Protein AF-A0A821FXX7-F1 (afdb_monomer_lite)

pLDDT: mean 80.51, std 16.0, range [26.08, 98.19]

Sequence (466 aa):
MFGFFLQDLNQQLRQAHTDFISTRLHTNDLIVKTYRGQTMSRTEIELLYEDNIITDQRIVINSLFSTSYDRLVALHFLPEPEQLEEQLERVLFEVKIDAHQQQTHSFSDVSQLSAIPDESEILFMTGTHFYIDAGSIKYDESEKVWIVKLKLAEDFHMKQDKDFIYSLNDDKKTLKNCIAILLDNIRHALPEELDKIFDGLLHMYPQNAKWISALKFHCLAKYYQYPDRMSYTEALRNYNKALSLWSECINDHNDRLNHAVDIGKLYKDLAWFYQYNMNDNQLADSHYNLSIELNQLAHASAATSANEHIDLLHRLSDIYENKMKLITRELNRKQDYGLLAINFKQEEIQARKNRNDFSDYDQIIISTGQIARLYKAINKYDEALFWYEKVLEIELREEPICYYSIDEIYKEIIQIYTDRQNPGDYQLVEKYKLMMHENLLKMNHVSSEFDYSDKDEKTEITRGHL

Foldseek 3Di:
DVLVVLVVVLVVLQVQQVVALVVCVVVVVFKQKWKAKDKDFPVVLVVCQVVQQPDWDKDWAQDKDKTASDHVLRLVHFDDPVPDDPGIAMAMEIEIEGSVQPAFFGKHQCLVVDPHSVRRMIIGHGGWMWIFHRPQWDADPVSRYTYTYIYGDGPDDDPPVCVVNVVSPPVVVVVVVVLVVCLVCLLPDDLVRLVVVLVVVCVVCVVCNLLSQLSSLLSQLSNCLDPVNPDNVSNVVSLVSSVVSLVVVCPPPPCVLVSLQVQLVSLLVVLVCCVPVVVNLPSSLVSLVSSLVSLVVSQPDPPDDLVRNLVSL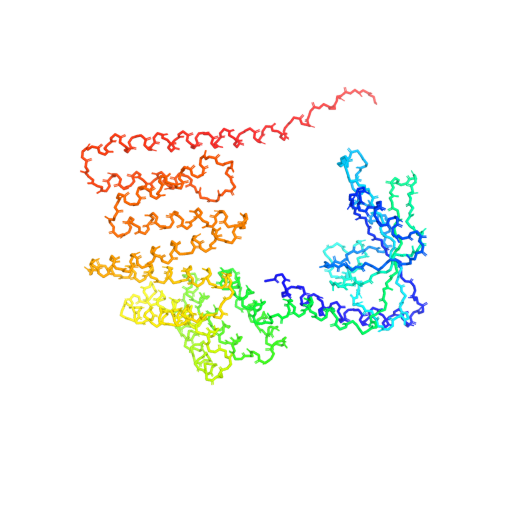QSNLVSLQVNLVSDDDPLVSSLVSLVSSLVSLVVSLVSLVVVVDPVCPQVNLVSLLVSLVSCVSSVVLVSSLVSLVVSVVSCVPDPHPYDDDNLVSLVVNLVSLVVVPDPVSVVVNVVSVVVSVVVVVVVVVVVVVVVVVVPPPPDDDDDDDD

Secondary structure (DSSP, 8-state):
-HHHHHHHHHHHHHHHHHHHHHHHHHHT--EEEEEEEEEEEHHHHHHHHHHHTTSPEEEEE-S-EEEES-HHHHHHTSPPGGG--TTEEEEEEEEEEETT-SS---EEE-TTTSSSGGG-EEEE-TTEEEEEPTT--EEETTTTEEEEEEEEPP----TTHHHHHHHH--HHHHHHHHHHHHHHHGGG--HHHHHHHHHHHHHH-GGGHHHHHHHHHHHHHHHHHSTTT--HHHHHHHHHHHHHHHHHHTTSTT-HHHHHHHHHHHHHHHHHHHHHTS--HHHHHHHHHHHHHHHHHHHHSTT--HHHHHHHHHHHHHHHHHHHHH-SS-HHHHHHHHHHHHHHHHHHHHHHHHHT-GGGHHHHHHHHHHHHHHHHHTT-HHHHHHHHHHHHHHHTTS-------HHHHHHHHHHHHHHT--GGGHHHHHHHHHHHHHHHHHHHHHHHHHTTTTSTTS--------

Structure (mmCIF, N/CA/C/O backbone):
data_AF-A0A821FXX7-F1
#
_entry.id   AF-A0A821FXX7-F1
#
loop_
_atom_site.group_PDB
_atom_site.id
_atom_site.type_symbol
_atom_site.label_atom_id
_atom_site.label_alt_id
_atom_site.label_comp_id
_atom_site.label_asym_id
_atom_site.label_entity_id
_atom_site.label_seq_id
_atom_site.pdbx_PDB_ins_code
_atom_site.Cartn_x
_atom_site.Cartn_y
_atom_site.Cartn_z
_atom_site.occupancy
_atom_site.B_iso_or_equiv
_atom_site.auth_seq_id
_atom_site.auth_comp_id
_atom_site.auth_asym_id
_atom_site.auth_atom_id
_atom_site.pdbx_PDB_model_num
ATOM 1 N N . MET A 1 1 ? 7.332 -2.272 -7.207 1.00 42.78 1 MET A N 1
ATOM 2 C CA . MET A 1 1 ? 6.926 -3.173 -8.306 1.00 42.78 1 MET A CA 1
ATOM 3 C C . MET A 1 1 ? 7.474 -2.717 -9.651 1.00 42.78 1 MET A C 1
ATOM 5 O O . MET A 1 1 ? 8.124 -3.527 -10.284 1.00 42.78 1 MET A O 1
ATOM 9 N N . PHE A 1 2 ? 7.317 -1.447 -10.052 1.00 48.50 2 PHE A N 1
ATOM 10 C CA . PHE A 1 2 ? 7.830 -0.953 -11.343 1.00 48.50 2 PHE A CA 1
ATOM 11 C C . PHE A 1 2 ? 9.341 -1.179 -11.549 1.00 48.50 2 PHE A C 1
ATOM 13 O O . PHE A 1 2 ? 9.729 -1.744 -12.560 1.00 48.50 2 PHE A O 1
ATOM 20 N N . GLY A 1 3 ? 10.188 -0.856 -10.560 1.00 53.06 3 GLY A N 1
ATOM 21 C CA . GLY A 1 3 ? 11.637 -1.109 -10.654 1.00 53.06 3 GLY A CA 1
ATOM 22 C C . GLY A 1 3 ? 12.012 -2.595 -10.757 1.00 53.06 3 GLY A C 1
ATOM 23 O O . GLY A 1 3 ? 12.902 -2.947 -11.517 1.00 53.06 3 GLY A O 1
ATOM 24 N N . PHE A 1 4 ? 11.288 -3.473 -10.055 1.00 55.09 4 PHE A N 1
ATOM 25 C CA . PHE A 1 4 ? 11.468 -4.928 -10.131 1.00 55.09 4 PHE A CA 1
ATOM 26 C C . PHE A 1 4 ? 11.036 -5.487 -11.485 1.00 55.09 4 PHE A C 1
ATOM 28 O O . PHE A 1 4 ? 11.780 -6.237 -12.102 1.00 55.09 4 PHE A O 1
ATOM 35 N N . PHE A 1 5 ? 9.853 -5.088 -11.956 1.00 63.00 5 PHE A N 1
ATOM 36 C CA . PHE A 1 5 ? 9.348 -5.473 -13.267 1.00 63.00 5 PHE A CA 1
ATOM 37 C C . PHE A 1 5 ? 10.306 -5.016 -14.369 1.00 63.00 5 PHE A C 1
ATOM 39 O O . PHE A 1 5 ? 10.657 -5.806 -15.234 1.00 63.00 5 PHE A O 1
ATOM 46 N N . LEU A 1 6 ? 10.803 -3.777 -14.290 1.00 65.44 6 LEU A N 1
ATOM 47 C CA . LEU A 1 6 ? 11.818 -3.277 -15.212 1.00 65.44 6 LEU A CA 1
ATOM 48 C C . LEU A 1 6 ? 13.122 -4.075 -15.127 1.00 65.44 6 LEU A C 1
ATOM 50 O O . LEU A 1 6 ? 13.694 -4.378 -16.164 1.00 65.44 6 LEU A O 1
ATOM 54 N N . GLN A 1 7 ? 13.601 -4.436 -13.933 1.00 66.62 7 GLN A N 1
ATOM 55 C CA . GLN A 1 7 ? 14.823 -5.235 -13.775 1.00 66.62 7 GLN A CA 1
ATOM 56 C C . GLN A 1 7 ? 14.681 -6.648 -14.358 1.00 66.62 7 GLN A C 1
ATOM 58 O O . GLN A 1 7 ? 15.566 -7.081 -15.099 1.00 66.62 7 GLN A O 1
ATOM 63 N N . ASP A 1 8 ? 13.583 -7.339 -14.048 1.00 70.94 8 ASP A N 1
ATOM 64 C CA . ASP A 1 8 ? 13.279 -8.676 -14.562 1.00 70.94 8 ASP A CA 1
ATOM 65 C C . ASP A 1 8 ? 13.103 -8.649 -16.086 1.00 70.94 8 ASP A C 1
ATOM 67 O O . ASP A 1 8 ? 13.780 -9.384 -16.806 1.00 70.94 8 ASP A O 1
ATOM 71 N N . LEU A 1 9 ? 12.311 -7.707 -16.603 1.00 75.94 9 LEU A N 1
ATOM 72 C CA . LEU A 1 9 ? 12.132 -7.515 -18.040 1.00 75.94 9 LEU A CA 1
ATOM 73 C C . LEU A 1 9 ? 13.462 -7.202 -18.739 1.00 75.94 9 LEU A C 1
ATOM 75 O O . LEU A 1 9 ? 13.777 -7.804 -19.761 1.00 75.94 9 LEU A O 1
ATOM 79 N N . ASN A 1 10 ? 14.290 -6.328 -18.164 1.00 78.50 10 ASN A N 1
ATOM 80 C CA . ASN A 1 10 ? 15.620 -6.013 -18.687 1.00 78.50 10 ASN A CA 1
ATOM 81 C C . ASN A 1 10 ? 16.556 -7.236 -18.671 1.00 78.50 10 ASN A C 1
ATOM 83 O O . ASN A 1 10 ? 17.395 -7.392 -19.560 1.00 78.50 10 ASN A O 1
ATOM 87 N N . GLN A 1 11 ? 16.439 -8.123 -17.676 1.00 78.56 11 GLN A N 1
ATOM 88 C CA . GLN A 1 11 ? 17.192 -9.377 -17.629 1.00 78.56 11 GLN A CA 1
ATOM 89 C C . GLN A 1 11 ? 16.725 -10.368 -18.699 1.00 78.56 11 GLN A C 1
ATOM 91 O O . GLN A 1 11 ? 17.568 -10.937 -19.396 1.00 78.56 11 GLN A O 1
ATOM 96 N N . GLN A 1 12 ? 15.417 -10.547 -18.859 1.00 82.31 12 GLN A N 1
ATOM 97 C CA . GLN A 1 12 ? 14.852 -11.402 -19.903 1.00 82.31 12 GLN A CA 1
ATOM 98 C C . GLN A 1 12 ? 15.213 -10.876 -21.297 1.00 82.31 12 GLN A C 1
ATOM 100 O O . GLN A 1 12 ? 15.638 -11.644 -22.160 1.00 82.31 12 GLN A O 1
ATOM 105 N N . LEU A 1 13 ? 15.167 -9.556 -21.492 1.00 85.88 13 LEU A N 1
ATOM 106 C CA . LEU A 1 13 ? 15.541 -8.916 -22.748 1.00 85.88 13 LEU A CA 1
ATOM 107 C C . LEU A 1 13 ? 17.038 -9.067 -23.053 1.00 85.88 13 LEU A C 1
ATOM 109 O O . LEU A 1 13 ? 17.394 -9.266 -24.208 1.00 85.88 13 LEU A O 1
ATOM 113 N N . ARG A 1 14 ? 17.925 -9.056 -22.044 1.00 84.94 14 ARG A N 1
ATOM 114 C CA . ARG A 1 14 ? 19.358 -9.393 -22.212 1.00 84.94 14 ARG A CA 1
ATOM 115 C C . ARG A 1 14 ? 19.562 -10.811 -22.746 1.00 84.94 14 ARG A C 1
ATOM 117 O O . ARG A 1 14 ? 20.400 -11.026 -23.625 1.00 84.94 14 ARG A O 1
ATOM 124 N N . GLN A 1 15 ? 18.807 -11.771 -22.217 1.00 82.81 15 GLN A N 1
ATOM 125 C CA . GLN A 1 15 ? 18.872 -13.155 -22.677 1.00 82.81 15 GLN A CA 1
ATOM 126 C C . GLN A 1 15 ? 18.357 -13.266 -24.117 1.00 82.81 15 GLN A C 1
ATOM 128 O O . GLN A 1 15 ? 19.090 -13.723 -24.993 1.00 82.81 15 GLN A O 1
ATOM 133 N N . ALA A 1 16 ? 17.161 -12.736 -24.384 1.00 86.94 16 ALA A N 1
ATOM 134 C CA . ALA A 1 16 ? 16.558 -12.737 -25.714 1.00 86.94 16 ALA A CA 1
ATOM 135 C C . ALA A 1 16 ? 17.402 -11.978 -26.754 1.00 86.94 16 ALA A C 1
ATOM 137 O O . ALA A 1 16 ? 17.430 -12.358 -27.921 1.00 86.94 16 ALA A O 1
ATOM 138 N N . HIS A 1 17 ? 18.101 -10.912 -26.357 1.00 89.56 17 HIS A N 1
ATOM 139 C CA . HIS A 1 17 ? 18.996 -10.145 -27.226 1.00 89.56 17 HIS A CA 1
ATOM 140 C C . HIS A 1 17 ? 20.166 -10.994 -27.733 1.00 89.56 17 HIS A C 1
ATOM 142 O O . HIS A 1 17 ? 20.532 -10.917 -28.903 1.00 89.56 17 HIS A O 1
ATOM 148 N N . THR A 1 18 ? 20.733 -11.840 -26.870 1.00 85.69 18 THR A N 1
ATOM 149 C CA . THR A 1 18 ? 21.855 -12.717 -27.239 1.00 85.69 18 THR A CA 1
ATOM 150 C C . THR A 1 18 ? 21.434 -13.720 -28.317 1.00 85.69 18 THR A C 1
ATOM 152 O O . THR A 1 18 ? 22.134 -13.904 -29.319 1.00 85.69 18 THR A O 1
ATOM 155 N N . ASP A 1 19 ? 20.254 -14.318 -28.155 1.00 85.50 19 ASP A N 1
ATOM 156 C CA . ASP A 1 19 ? 19.677 -15.256 -29.124 1.00 85.50 19 ASP A CA 1
ATOM 157 C C . ASP A 1 19 ? 19.318 -14.551 -30.442 1.00 85.50 19 ASP A C 1
ATOM 159 O O . ASP A 1 19 ? 19.594 -15.056 -31.535 1.00 85.50 19 ASP A O 1
ATOM 163 N N . PHE A 1 20 ? 18.774 -13.336 -30.352 1.00 87.44 20 PHE A N 1
ATOM 164 C CA . PHE A 1 20 ? 18.427 -12.515 -31.506 1.00 87.44 20 PHE A CA 1
ATOM 165 C C . PHE A 1 20 ? 19.658 -12.126 -32.341 1.00 87.44 20 PHE A C 1
ATOM 167 O O . PHE A 1 20 ? 19.688 -12.369 -33.550 1.00 87.44 20 PHE A O 1
ATOM 174 N N . ILE A 1 21 ? 20.702 -11.578 -31.709 1.00 86.25 21 ILE A N 1
ATOM 175 C CA . ILE A 1 21 ? 21.937 -11.170 -32.396 1.00 86.25 21 ILE A CA 1
ATOM 176 C C . ILE A 1 21 ? 22.663 -12.378 -32.984 1.00 86.25 21 ILE A C 1
ATOM 178 O O . ILE A 1 21 ? 23.073 -12.336 -34.145 1.00 86.25 21 ILE A O 1
ATOM 182 N N . SER A 1 22 ? 22.797 -13.473 -32.227 1.00 84.50 22 SER A N 1
ATOM 183 C CA . SER A 1 22 ? 23.466 -14.682 -32.726 1.00 84.50 22 SER A CA 1
ATOM 184 C C . SER A 1 22 ? 22.773 -15.245 -33.968 1.00 84.50 22 SER A C 1
ATOM 186 O O . SER A 1 22 ? 23.441 -15.534 -34.963 1.00 84.50 22 SER A O 1
ATOM 188 N N . THR A 1 23 ? 21.438 -15.305 -33.969 1.00 85.25 23 THR A N 1
ATOM 189 C CA . THR A 1 23 ? 20.650 -15.732 -35.133 1.00 85.25 23 THR A CA 1
ATOM 190 C C . THR A 1 23 ? 20.924 -14.850 -36.353 1.00 85.25 23 THR A C 1
ATOM 192 O O . THR A 1 23 ? 21.205 -15.367 -37.434 1.00 85.25 23 THR A O 1
ATOM 195 N N . ARG A 1 24 ? 20.915 -13.522 -36.186 1.00 84.50 24 ARG A N 1
ATOM 196 C CA . ARG A 1 24 ? 21.129 -12.559 -37.283 1.00 84.50 24 ARG A CA 1
ATOM 197 C C . ARG A 1 24 ? 22.551 -12.591 -37.845 1.00 84.50 24 ARG A C 1
ATOM 199 O O . ARG A 1 24 ? 22.732 -12.527 -39.063 1.00 84.50 24 ARG A O 1
ATOM 206 N N . LEU A 1 25 ? 23.556 -12.765 -36.982 1.00 82.50 25 LEU A N 1
ATOM 207 C CA . LEU A 1 25 ? 24.945 -12.981 -37.399 1.00 82.50 25 LEU A CA 1
ATOM 208 C C . LEU A 1 25 ? 25.086 -14.267 -38.230 1.00 82.50 25 LEU A C 1
ATOM 210 O O . LEU A 1 25 ? 25.827 -14.283 -39.211 1.00 82.50 25 LEU A O 1
ATOM 214 N N . HIS A 1 26 ? 24.354 -15.331 -37.880 1.00 84.44 26 HIS A N 1
ATOM 215 C CA . HIS A 1 26 ? 24.352 -16.584 -38.639 1.00 84.44 26 HIS A CA 1
ATOM 216 C C . HIS A 1 26 ? 23.639 -16.476 -39.993 1.00 84.44 26 HIS A C 1
ATOM 218 O O . HIS A 1 26 ? 24.104 -17.071 -40.967 1.00 84.44 26 HIS A O 1
ATOM 224 N N . THR A 1 27 ? 22.536 -15.726 -40.081 1.00 83.38 27 THR A N 1
ATOM 225 C CA . THR A 1 27 ? 21.770 -15.548 -41.329 1.00 83.38 27 THR A CA 1
ATOM 226 C C . THR A 1 27 ? 22.316 -14.444 -42.237 1.00 83.38 27 THR A C 1
ATOM 228 O O . THR A 1 27 ? 21.795 -14.258 -43.335 1.00 83.38 27 THR A O 1
ATOM 231 N N . ASN A 1 28 ? 23.367 -13.732 -41.809 1.00 80.31 28 ASN A N 1
ATOM 232 C CA . ASN A 1 28 ? 23.952 -12.580 -42.503 1.00 80.31 28 ASN A CA 1
ATOM 233 C C . ASN A 1 28 ? 22.929 -11.457 -42.784 1.00 80.31 28 ASN A C 1
ATOM 235 O O . ASN A 1 28 ? 23.046 -10.728 -43.770 1.00 80.31 28 ASN A O 1
ATOM 239 N N . ASP A 1 29 ? 21.931 -11.325 -41.906 1.00 81.56 29 ASP A N 1
ATOM 240 C CA . ASP A 1 29 ? 20.904 -10.284 -41.965 1.00 81.56 29 ASP A CA 1
ATOM 241 C C . ASP A 1 29 ? 21.166 -9.245 -40.874 1.00 81.56 29 ASP A C 1
ATOM 243 O O . ASP A 1 29 ? 20.682 -9.334 -39.748 1.00 81.56 29 ASP A O 1
ATOM 247 N N . LEU A 1 30 ? 22.067 -8.324 -41.198 1.00 83.06 30 LEU A N 1
ATOM 248 C CA . LEU A 1 30 ? 22.836 -7.568 -40.209 1.00 83.06 30 LEU A CA 1
ATOM 249 C C . LEU A 1 30 ? 22.264 -6.181 -39.925 1.00 83.06 30 LEU A C 1
ATOM 251 O O . LEU A 1 30 ? 22.609 -5.571 -38.918 1.00 83.06 30 LEU A O 1
ATOM 255 N N . ILE A 1 31 ? 21.399 -5.675 -40.803 1.00 89.12 31 ILE A N 1
ATOM 256 C CA . ILE A 1 31 ? 20.779 -4.362 -40.651 1.00 89.12 31 ILE A CA 1
ATOM 257 C C . ILE A 1 31 ? 19.294 -4.555 -40.405 1.00 89.12 31 ILE A C 1
ATOM 259 O O . ILE A 1 31 ? 18.554 -4.947 -41.304 1.00 89.12 31 ILE A O 1
ATOM 263 N N . VAL A 1 32 ? 18.861 -4.204 -39.202 1.00 90.31 32 VAL A N 1
ATOM 264 C CA . VAL A 1 32 ? 17.453 -4.236 -38.818 1.00 90.31 32 VAL A CA 1
ATOM 265 C C . VAL A 1 32 ? 16.894 -2.817 -38.869 1.00 90.31 32 VAL A C 1
ATOM 267 O O . VAL A 1 32 ? 17.535 -1.862 -38.427 1.00 90.31 32 VAL A O 1
ATOM 270 N N . LYS A 1 33 ? 15.705 -2.675 -39.456 1.00 94.12 33 LYS A N 1
ATOM 271 C CA . LYS A 1 33 ? 14.947 -1.425 -39.478 1.00 94.12 33 LYS A CA 1
ATOM 272 C C . LYS A 1 33 ? 13.642 -1.621 -38.735 1.00 94.12 33 LYS A C 1
ATOM 274 O O . LYS A 1 33 ? 12.927 -2.576 -39.027 1.00 94.12 33 LYS A O 1
ATOM 279 N N . THR A 1 34 ? 13.352 -0.711 -37.818 1.00 95.88 34 THR A N 1
ATOM 280 C CA . THR A 1 34 ? 12.101 -0.699 -37.059 1.00 95.88 34 THR A CA 1
ATOM 281 C C . THR A 1 34 ? 11.523 0.708 -36.984 1.00 95.88 34 THR A C 1
ATOM 283 O O . THR A 1 34 ? 12.194 1.694 -37.299 1.00 95.88 34 THR A O 1
ATOM 286 N N . TYR A 1 35 ? 10.250 0.795 -36.612 1.00 97.25 35 TYR A N 1
ATOM 287 C CA . TYR A 1 35 ? 9.441 2.002 -36.709 1.00 97.25 35 TYR A CA 1
ATOM 288 C C . TYR A 1 35 ? 8.640 2.234 -35.429 1.00 97.25 35 TYR A C 1
ATOM 290 O O . TYR A 1 35 ? 8.161 1.283 -34.812 1.00 97.25 35 TYR A O 1
ATOM 298 N N . ARG A 1 36 ? 8.454 3.498 -35.039 1.00 95.00 36 ARG A N 1
ATOM 299 C CA . ARG A 1 36 ? 7.559 3.881 -33.935 1.00 95.00 36 ARG A CA 1
ATOM 300 C C . ARG A 1 36 ? 6.860 5.197 -34.237 1.00 95.00 36 ARG A C 1
ATOM 302 O O . ARG A 1 36 ? 7.530 6.208 -34.432 1.00 95.00 36 ARG A O 1
ATOM 309 N N . GLY A 1 37 ? 5.532 5.179 -34.236 1.00 93.69 37 GLY A N 1
ATOM 310 C CA . GLY A 1 37 ? 4.712 6.384 -34.257 1.00 93.69 37 GLY A CA 1
ATOM 311 C C . GLY A 1 37 ? 4.442 6.888 -32.842 1.00 93.69 37 GLY A C 1
ATOM 312 O O . GLY A 1 37 ? 4.145 6.096 -31.949 1.00 93.69 37 GLY A O 1
ATOM 313 N N . GLN A 1 38 ? 4.562 8.195 -32.628 1.00 92.50 38 GLN A N 1
ATOM 314 C CA . GLN A 1 38 ? 4.074 8.881 -31.430 1.00 92.50 38 GLN A CA 1
ATOM 315 C C . GLN A 1 38 ? 3.811 10.364 -31.716 1.00 92.50 38 GLN A C 1
ATOM 317 O O . GLN A 1 38 ? 4.287 10.916 -32.708 1.00 92.50 38 GLN A O 1
ATOM 322 N N . THR A 1 39 ? 3.087 11.029 -30.823 1.00 91.69 39 THR A N 1
ATOM 323 C CA . THR A 1 39 ? 2.959 12.489 -30.835 1.00 91.69 39 THR A CA 1
ATOM 324 C C . THR A 1 39 ? 4.103 13.145 -30.063 1.00 91.69 39 THR A C 1
ATOM 326 O O . THR A 1 39 ? 4.630 12.575 -29.105 1.00 91.69 39 THR A O 1
ATOM 329 N N . MET A 1 40 ? 4.492 14.347 -30.475 1.00 87.81 40 MET A N 1
ATOM 330 C CA . MET A 1 40 ? 5.505 15.176 -29.812 1.00 87.81 40 MET A CA 1
ATOM 331 C C . MET A 1 40 ? 5.100 16.645 -29.926 1.00 87.81 40 MET A C 1
ATOM 333 O O . MET A 1 40 ? 4.411 17.006 -30.879 1.00 87.81 40 MET A O 1
ATOM 337 N N . SER A 1 41 ? 5.492 17.497 -28.978 1.00 90.56 41 SER A N 1
ATOM 338 C CA . SER A 1 41 ? 5.172 18.922 -29.094 1.00 90.56 41 SER A CA 1
ATOM 339 C C . SER A 1 41 ? 5.941 19.570 -30.248 1.00 90.56 41 SER A C 1
ATOM 341 O O . SER A 1 41 ? 7.091 19.213 -30.526 1.00 90.56 41 SER A O 1
ATOM 343 N N . ARG A 1 42 ? 5.335 20.566 -30.903 1.00 85.56 42 ARG A N 1
ATOM 344 C CA . ARG A 1 42 ? 6.008 21.316 -31.976 1.00 85.56 42 ARG A CA 1
ATOM 345 C C . ARG A 1 42 ? 7.334 21.918 -31.498 1.00 85.56 42 ARG A C 1
ATOM 347 O O . ARG A 1 42 ? 8.327 21.837 -32.210 1.00 85.56 42 ARG A O 1
ATOM 354 N N . THR A 1 43 ? 7.368 22.442 -30.273 1.00 84.62 43 THR A N 1
ATOM 355 C CA . THR A 1 43 ? 8.578 23.023 -29.676 1.00 84.62 43 THR A CA 1
ATOM 356 C C . THR A 1 43 ? 9.695 21.996 -29.491 1.00 84.62 43 THR A C 1
ATOM 358 O O . THR A 1 43 ? 10.850 22.306 -29.761 1.00 84.62 43 THR A O 1
ATOM 361 N N . GLU A 1 44 ? 9.388 20.766 -29.070 1.00 83.00 44 GLU A N 1
ATOM 362 C CA . GLU A 1 44 ? 10.400 19.705 -28.970 1.00 83.00 44 GLU A CA 1
ATOM 363 C C . GLU A 1 44 ? 10.957 19.318 -30.344 1.00 83.00 44 GLU A C 1
ATOM 365 O O . GLU A 1 44 ? 12.165 19.135 -30.474 1.00 83.00 44 GLU A O 1
ATOM 370 N N . ILE A 1 45 ? 10.110 19.240 -31.378 1.00 85.38 45 ILE A N 1
ATOM 371 C CA . ILE A 1 45 ? 10.562 18.961 -32.750 1.00 85.38 45 ILE A CA 1
ATOM 372 C C . ILE A 1 45 ? 11.443 20.094 -33.270 1.00 85.38 45 ILE A C 1
ATOM 374 O O . ILE A 1 45 ? 12.474 19.814 -33.871 1.00 85.38 45 ILE A O 1
ATOM 378 N N . GLU A 1 46 ? 11.066 21.351 -33.038 1.00 84.38 46 GLU A N 1
ATOM 379 C CA . GLU A 1 46 ? 11.856 22.523 -33.432 1.00 84.38 46 GLU A CA 1
ATOM 380 C C . GLU A 1 46 ? 13.231 22.518 -32.755 1.00 84.38 46 GLU A C 1
ATOM 382 O O . GLU A 1 46 ? 14.239 22.674 -33.439 1.00 84.38 46 GLU A O 1
ATOM 387 N N . LEU A 1 47 ? 13.293 22.236 -31.448 1.00 81.50 47 LEU A N 1
ATOM 388 C CA . LEU A 1 47 ? 14.555 22.111 -30.710 1.00 81.50 47 LEU A CA 1
ATOM 389 C C . LEU A 1 47 ? 15.427 20.973 -31.254 1.00 81.50 47 LEU A C 1
ATOM 391 O O . LEU A 1 47 ? 16.611 21.174 -31.515 1.00 81.50 47 LEU A O 1
ATOM 395 N N . LEU A 1 48 ? 14.843 19.788 -31.470 1.00 81.38 48 LEU A N 1
ATOM 396 C CA . LEU A 1 48 ? 15.558 18.658 -32.068 1.00 81.38 48 LEU A CA 1
ATOM 397 C C . LEU A 1 48 ? 16.035 18.990 -33.483 1.00 81.38 48 LEU A C 1
ATOM 399 O O . LEU A 1 48 ? 17.152 18.643 -33.850 1.00 81.38 48 LEU A O 1
ATOM 403 N N . TYR A 1 49 ? 15.206 19.664 -34.279 1.00 81.56 49 TYR A N 1
ATOM 404 C CA . TYR A 1 49 ? 15.540 20.055 -35.640 1.00 81.56 49 TYR A CA 1
ATOM 405 C C . TYR A 1 49 ? 16.707 21.039 -35.660 1.00 81.56 49 TYR A C 1
ATOM 407 O O . TYR A 1 49 ? 17.673 20.775 -36.369 1.00 81.56 49 TYR A O 1
ATOM 415 N N . GLU A 1 50 ? 16.649 22.120 -34.875 1.00 76.00 50 GLU A N 1
ATOM 416 C CA . GLU A 1 50 ? 17.687 23.157 -34.794 1.00 76.00 50 GLU A CA 1
ATOM 417 C C . GLU A 1 50 ? 19.028 22.614 -34.280 1.00 76.00 50 GLU A C 1
ATOM 419 O O . GLU A 1 50 ? 20.077 22.900 -34.869 1.00 76.00 50 GLU A O 1
ATOM 424 N N . ASP A 1 51 ? 19.001 21.776 -33.241 1.00 69.50 51 ASP A N 1
ATOM 425 C CA . ASP A 1 51 ? 20.207 21.181 -32.658 1.00 69.50 51 ASP A CA 1
ATOM 426 C C . ASP A 1 51 ? 20.829 20.094 -33.559 1.00 69.50 51 ASP A C 1
ATOM 428 O O . ASP A 1 51 ? 22.045 19.876 -33.534 1.00 69.50 51 ASP A O 1
ATOM 432 N N . ASN A 1 52 ? 20.024 19.417 -34.389 1.00 72.62 52 ASN A N 1
ATOM 433 C CA . ASN A 1 52 ? 20.458 18.304 -35.241 1.00 72.62 52 ASN A CA 1
ATOM 434 C C . ASN A 1 52 ? 20.902 18.718 -36.659 1.00 72.62 52 ASN A C 1
ATOM 436 O O . ASN A 1 52 ? 21.333 17.868 -37.442 1.00 72.62 52 ASN A O 1
ATOM 440 N N . ILE A 1 53 ? 20.845 20.008 -37.017 1.00 63.59 53 ILE A N 1
ATOM 441 C CA . ILE A 1 53 ? 21.176 20.473 -38.381 1.00 63.59 53 ILE A CA 1
ATOM 442 C C . ILE A 1 53 ? 22.617 20.109 -38.784 1.00 63.59 53 ILE A C 1
ATOM 444 O O . ILE A 1 53 ? 22.880 19.826 -39.953 1.00 63.59 53 ILE A O 1
ATOM 448 N N . ILE A 1 54 ? 23.564 20.151 -37.839 1.00 55.34 54 ILE A N 1
ATOM 449 C CA . ILE A 1 54 ? 25.006 20.158 -38.150 1.00 55.34 54 ILE A CA 1
ATOM 450 C C . ILE A 1 54 ? 25.735 18.910 -37.635 1.00 55.34 54 ILE A C 1
ATOM 452 O O . ILE A 1 54 ? 26.719 18.484 -38.242 1.00 55.34 54 ILE A O 1
ATOM 456 N N . THR A 1 55 ? 25.283 18.311 -36.534 1.00 63.94 55 THR A N 1
ATOM 457 C CA . THR A 1 55 ? 25.953 17.165 -35.903 1.00 63.94 55 THR A CA 1
ATOM 458 C C . THR A 1 55 ? 24.950 16.149 -35.396 1.00 63.94 55 THR A C 1
ATOM 460 O O . THR A 1 55 ? 23.858 16.522 -34.970 1.00 63.94 55 THR A O 1
ATOM 463 N N . ASP A 1 56 ? 25.354 14.877 -35.387 1.00 75.62 56 ASP A N 1
ATOM 464 C CA . ASP A 1 56 ? 24.552 13.812 -34.796 1.00 75.62 56 ASP A CA 1
ATOM 465 C C . ASP A 1 56 ? 24.224 14.167 -33.344 1.00 75.62 56 ASP A C 1
ATOM 467 O O . ASP A 1 56 ? 25.112 14.465 -32.537 1.00 75.62 56 ASP A O 1
ATOM 471 N N . GLN A 1 57 ? 22.937 14.137 -33.010 1.00 80.31 57 GLN A N 1
ATOM 472 C CA . GLN A 1 57 ? 22.472 14.434 -31.662 1.00 80.31 57 GLN A CA 1
ATOM 473 C C . GLN A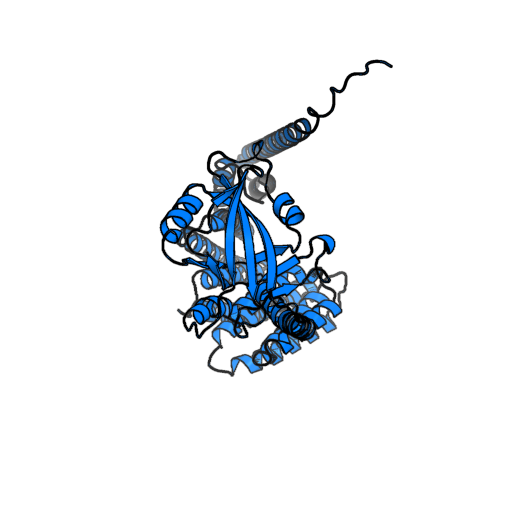 1 57 ? 22.230 13.124 -30.930 1.00 80.31 57 GLN A C 1
ATOM 475 O O . GLN A 1 57 ? 21.549 12.236 -31.437 1.00 80.31 57 GLN A O 1
ATOM 480 N N . ARG A 1 58 ? 22.783 12.989 -29.725 1.00 81.62 58 ARG A N 1
ATOM 481 C CA . ARG A 1 58 ? 22.540 11.807 -28.899 1.00 81.62 58 ARG A CA 1
ATOM 482 C C . ARG A 1 58 ? 21.309 12.016 -28.029 1.00 81.62 58 ARG A C 1
ATOM 484 O O . ARG A 1 58 ? 21.257 12.982 -27.273 1.00 81.62 58 ARG A O 1
ATOM 491 N N . ILE A 1 59 ? 20.388 11.063 -28.071 1.00 81.75 59 ILE A N 1
ATOM 492 C CA . ILE A 1 59 ? 19.222 10.999 -27.191 1.00 81.75 59 ILE A CA 1
ATOM 493 C C . ILE A 1 59 ? 19.276 9.734 -26.333 1.00 81.75 59 ILE A C 1
ATOM 495 O O . ILE A 1 59 ? 19.828 8.708 -26.740 1.00 81.75 59 ILE A O 1
ATOM 499 N N . VAL A 1 60 ? 18.702 9.820 -25.135 1.00 78.94 60 VAL A N 1
ATOM 500 C CA . VAL A 1 60 ? 18.566 8.693 -24.206 1.00 78.94 60 VAL A CA 1
ATOM 501 C C . VAL A 1 60 ? 17.092 8.480 -23.940 1.00 78.94 60 VAL A C 1
ATOM 503 O O . VAL A 1 60 ? 16.386 9.423 -23.580 1.00 78.94 60 VAL A O 1
ATOM 506 N N . ILE A 1 61 ? 16.629 7.246 -24.107 1.00 76.50 61 ILE A N 1
ATOM 507 C CA . ILE A 1 61 ? 15.240 6.899 -23.828 1.00 76.50 61 ILE A CA 1
ATOM 508 C C . ILE A 1 61 ? 15.172 6.265 -22.442 1.00 76.50 61 ILE A C 1
ATOM 510 O O . ILE A 1 61 ? 15.603 5.134 -22.228 1.00 76.50 61 ILE A O 1
ATOM 514 N N . ASN A 1 62 ? 14.632 7.019 -21.484 1.00 67.06 62 ASN A N 1
ATOM 515 C CA . ASN A 1 62 ? 14.550 6.628 -20.069 1.00 67.06 62 ASN A CA 1
ATOM 516 C C . ASN A 1 62 ? 13.346 5.719 -19.748 1.00 67.06 62 ASN A C 1
ATOM 518 O O . ASN A 1 62 ? 13.058 5.448 -18.583 1.00 67.06 62 ASN A O 1
ATOM 522 N N . SER A 1 63 ? 12.651 5.235 -20.774 1.00 71.00 63 SER A N 1
ATOM 523 C CA . SER A 1 63 ? 11.559 4.263 -20.708 1.00 71.00 63 SER A CA 1
ATOM 524 C C . SER A 1 63 ? 11.857 3.074 -21.628 1.00 71.00 63 SER A C 1
ATOM 526 O O . SER A 1 63 ? 12.830 3.086 -22.381 1.00 71.00 63 SER A O 1
ATOM 528 N N . LEU A 1 64 ? 11.042 2.018 -21.549 1.00 81.81 64 LEU A N 1
ATOM 529 C CA . LEU A 1 64 ? 11.069 0.971 -22.568 1.00 81.81 64 LEU A CA 1
ATOM 530 C C . LEU A 1 64 ? 10.660 1.584 -23.905 1.00 81.81 64 LEU A C 1
ATOM 532 O O . LEU A 1 64 ? 9.641 2.274 -23.991 1.00 81.81 64 LEU A O 1
ATOM 536 N N . PHE A 1 65 ? 11.449 1.324 -24.940 1.00 88.75 65 PHE A N 1
ATOM 537 C CA . PHE A 1 65 ? 11.183 1.849 -26.269 1.00 88.75 65 PHE A CA 1
ATOM 538 C C . PHE A 1 65 ? 10.702 0.711 -27.156 1.00 88.75 65 PHE A C 1
ATOM 540 O O . PHE A 1 65 ? 11.476 -0.165 -27.524 1.00 88.75 65 PHE A O 1
ATOM 547 N N . SER A 1 66 ? 9.404 0.697 -27.437 1.00 92.25 66 SER A N 1
ATOM 548 C CA . SER A 1 66 ? 8.767 -0.308 -28.289 1.00 92.25 66 SER A CA 1
ATOM 549 C C . SER A 1 66 ? 8.709 0.184 -29.735 1.00 92.25 66 SER A C 1
ATOM 551 O O . SER A 1 66 ? 8.389 1.352 -29.984 1.00 92.25 66 SER A O 1
ATOM 553 N N . THR A 1 67 ? 9.052 -0.686 -30.679 1.00 95.06 67 THR A N 1
ATOM 554 C CA . THR A 1 67 ? 9.062 -0.413 -32.122 1.00 95.06 67 THR A CA 1
ATOM 555 C C . THR A 1 67 ? 8.529 -1.628 -32.876 1.00 95.06 67 THR A C 1
ATOM 557 O O . THR A 1 67 ? 8.571 -2.733 -32.354 1.00 95.06 67 THR A O 1
ATOM 560 N N . SER A 1 68 ? 8.075 -1.453 -34.112 1.00 94.81 68 SER A N 1
ATOM 561 C CA . SER A 1 68 ? 7.617 -2.544 -34.978 1.00 94.81 68 SER A CA 1
ATOM 562 C C . SER A 1 68 ? 8.540 -2.717 -36.183 1.00 94.81 68 SER A C 1
ATOM 564 O O . SER A 1 68 ? 9.086 -1.736 -36.695 1.00 94.81 68 SER A O 1
ATOM 566 N N . TYR A 1 69 ? 8.695 -3.944 -36.684 1.00 93.19 69 TYR A N 1
ATOM 567 C CA . TYR A 1 69 ? 9.233 -4.165 -38.033 1.00 93.19 69 TYR A CA 1
ATOM 568 C C . TYR A 1 69 ? 8.339 -3.585 -39.133 1.00 93.19 69 TYR A C 1
ATOM 570 O O . TYR A 1 69 ? 8.839 -3.213 -40.198 1.00 93.19 69 TYR A O 1
ATOM 578 N N . ASP A 1 70 ? 7.029 -3.526 -38.893 1.00 94.12 70 ASP A N 1
ATOM 579 C CA . ASP A 1 70 ? 6.054 -3.042 -39.854 1.00 94.12 70 ASP A CA 1
ATOM 580 C C . ASP A 1 70 ? 5.810 -1.542 -39.662 1.00 94.12 70 ASP A C 1
ATOM 582 O O . ASP A 1 70 ? 5.318 -1.054 -38.641 1.00 94.12 70 ASP A O 1
ATOM 586 N N . ARG A 1 71 ? 6.145 -0.786 -40.705 1.00 94.88 71 ARG A N 1
ATOM 587 C CA . ARG A 1 71 ? 5.936 0.657 -40.754 1.00 94.88 71 ARG A CA 1
ATOM 588 C C . ARG A 1 71 ? 4.455 1.029 -40.667 1.00 94.88 71 ARG A C 1
ATOM 590 O O . ARG A 1 71 ? 4.132 2.053 -40.071 1.00 94.88 71 ARG A O 1
ATOM 597 N N . LEU A 1 72 ? 3.561 0.218 -41.236 1.00 93.25 72 LEU A N 1
ATOM 598 C CA . LEU A 1 72 ? 2.119 0.472 -41.206 1.00 93.25 72 LEU A CA 1
ATOM 599 C C . LEU A 1 72 ? 1.554 0.300 -39.796 1.00 93.25 72 LEU A C 1
ATOM 601 O O . LEU A 1 72 ? 0.735 1.114 -39.375 1.00 93.25 72 LEU A O 1
ATOM 605 N N . VAL A 1 73 ? 2.043 -0.694 -39.047 1.00 93.75 73 VAL A N 1
ATOM 606 C CA . VAL A 1 73 ? 1.705 -0.865 -37.625 1.00 93.75 73 VAL A CA 1
ATOM 607 C C . VAL A 1 73 ? 2.129 0.375 -36.842 1.00 93.75 73 VAL A C 1
ATOM 609 O O . VAL A 1 73 ? 1.317 0.956 -36.130 1.00 93.75 73 VAL A O 1
ATOM 612 N N . ALA A 1 74 ? 3.362 0.854 -37.033 1.00 93.69 74 ALA A N 1
ATOM 613 C CA . ALA A 1 74 ? 3.843 2.058 -36.356 1.00 93.69 74 ALA A CA 1
ATOM 614 C C . ALA A 1 74 ? 3.020 3.317 -36.688 1.00 93.69 74 ALA A C 1
ATOM 616 O O . ALA A 1 74 ? 2.791 4.141 -35.805 1.00 93.69 74 ALA A O 1
ATOM 617 N N . LEU A 1 75 ? 2.558 3.467 -37.934 1.00 93.12 75 LEU A N 1
ATOM 618 C CA . LEU A 1 75 ? 1.675 4.566 -38.333 1.00 93.12 75 LEU A CA 1
ATOM 619 C C . LEU A 1 75 ? 0.278 4.465 -37.709 1.00 93.12 75 LEU A C 1
ATOM 621 O O . LEU A 1 75 ? -0.323 5.500 -37.440 1.00 93.12 75 LEU A O 1
ATOM 625 N N . HIS A 1 76 ? -0.228 3.255 -37.458 1.00 90.44 76 HIS A N 1
ATOM 626 C CA . HIS A 1 76 ? -1.535 3.045 -36.828 1.00 90.44 76 HIS A CA 1
ATOM 627 C C . HIS A 1 76 ? -1.591 3.561 -35.380 1.00 90.44 76 HIS A C 1
ATOM 629 O O . HIS A 1 76 ? -2.659 3.914 -34.894 1.00 90.44 76 HIS A O 1
ATOM 635 N N . PHE A 1 77 ? -0.441 3.659 -34.704 1.00 86.75 77 PHE A N 1
ATOM 636 C CA . PHE A 1 77 ? -0.335 4.264 -33.371 1.00 86.75 77 PHE A CA 1
ATOM 637 C C . PHE A 1 77 ? -0.367 5.801 -33.381 1.00 86.75 77 PHE A C 1
ATOM 639 O O . PHE A 1 77 ? -0.375 6.417 -32.314 1.00 86.75 77 PHE A O 1
ATOM 646 N N . LEU A 1 78 ? -0.366 6.442 -34.554 1.00 90.44 78 LEU A N 1
ATOM 647 C CA . LEU A 1 78 ? -0.517 7.890 -34.658 1.00 90.44 78 LEU A CA 1
ATOM 648 C C . LEU A 1 78 ? -2.002 8.262 -34.721 1.00 90.44 78 LEU A C 1
ATOM 650 O O . LEU A 1 78 ? -2.733 7.656 -35.504 1.00 90.44 78 LEU A O 1
ATOM 654 N N . PRO A 1 79 ? -2.442 9.298 -33.986 1.00 87.69 79 PRO A N 1
ATOM 655 C CA . PRO A 1 79 ? -3.794 9.816 -34.143 1.00 87.69 79 PRO A CA 1
ATOM 656 C C . PRO A 1 79 ? -3.997 10.357 -35.560 1.00 87.69 79 PRO A C 1
ATOM 658 O O . PRO A 1 79 ? -3.040 10.766 -36.237 1.00 87.69 79 PRO A O 1
ATOM 661 N N . GLU A 1 80 ? -5.254 10.386 -35.994 1.00 86.62 80 GLU A N 1
ATOM 662 C CA . GLU A 1 80 ? -5.619 11.054 -37.240 1.00 86.62 80 GLU A CA 1
ATOM 663 C C . GLU A 1 80 ? -5.338 12.564 -37.127 1.00 86.62 80 GLU A C 1
ATOM 665 O O . GLU A 1 80 ? -5.476 13.132 -36.037 1.00 86.62 80 GLU A O 1
ATOM 670 N N . PRO A 1 81 ? -4.936 13.245 -38.217 1.00 82.56 81 PRO A N 1
ATOM 671 C CA . PRO A 1 81 ? -4.591 14.668 -38.182 1.00 82.56 81 PRO A CA 1
ATOM 672 C C . PRO A 1 81 ? -5.681 15.565 -37.579 1.00 82.56 81 PRO A C 1
ATOM 674 O O . PRO A 1 81 ? -5.369 16.586 -36.974 1.00 82.56 81 PRO A O 1
ATOM 677 N N . GLU A 1 82 ? -6.951 15.191 -37.730 1.00 81.06 82 GLU A N 1
ATOM 678 C CA . GLU A 1 82 ? -8.107 15.934 -37.227 1.00 81.06 82 GLU A CA 1
ATOM 679 C C . GLU A 1 82 ? -8.296 15.821 -35.703 1.00 81.06 82 GLU A C 1
ATOM 681 O O . GLU A 1 82 ? -9.018 16.625 -35.119 1.00 81.06 82 GLU A O 1
ATOM 686 N N . GLN A 1 83 ? -7.664 14.835 -35.060 1.00 79.19 83 GLN A N 1
ATOM 687 C CA . GLN A 1 83 ? -7.758 14.563 -33.618 1.00 79.19 83 GLN A CA 1
ATOM 688 C C . GLN A 1 83 ? -6.576 15.141 -32.824 1.00 79.19 83 GLN A C 1
ATOM 690 O O . GLN A 1 83 ? -6.479 14.938 -31.615 1.00 79.19 83 GLN A O 1
ATOM 695 N N . LEU A 1 84 ? -5.651 15.820 -33.502 1.00 81.69 84 LEU A N 1
ATOM 696 C CA . LEU A 1 84 ? -4.413 16.313 -32.917 1.00 81.69 84 LEU A CA 1
ATOM 697 C C . LEU A 1 84 ? -4.646 17.638 -32.172 1.00 81.69 84 LEU A C 1
ATOM 699 O O . LEU A 1 84 ? -5.239 18.569 -32.714 1.00 81.69 84 LEU A O 1
ATOM 703 N N . GLU A 1 85 ? -4.159 17.737 -30.935 1.00 82.19 85 GLU A N 1
ATOM 704 C CA . GLU A 1 85 ? -4.187 18.986 -30.163 1.00 82.19 85 GLU A CA 1
ATOM 705 C C . GLU A 1 85 ? -3.352 20.087 -30.843 1.00 82.19 85 GLU A C 1
ATOM 707 O O . GLU A 1 85 ? -2.354 19.794 -31.500 1.00 82.19 85 GLU A O 1
ATOM 712 N N . GLU A 1 86 ? -3.704 21.365 -30.636 1.00 75.88 86 GLU A N 1
ATOM 713 C CA . GLU A 1 86 ? -3.121 22.519 -31.358 1.00 75.88 86 GLU A CA 1
ATOM 714 C C . GLU A 1 86 ? -1.582 22.644 -31.276 1.00 75.88 86 GLU A C 1
ATOM 716 O O . GLU A 1 86 ? -0.983 23.360 -32.082 1.00 75.88 86 GLU A O 1
ATOM 721 N N . GLN A 1 87 ? -0.930 21.972 -30.320 1.00 84.00 87 GLN A N 1
ATOM 722 C CA . GLN A 1 87 ? 0.522 22.036 -30.089 1.00 84.00 87 GLN A CA 1
ATOM 723 C C . GLN A 1 87 ? 1.263 20.712 -30.310 1.00 84.00 87 GLN A C 1
ATOM 725 O O . GLN A 1 87 ? 2.491 20.676 -30.169 1.00 84.00 87 GLN A O 1
ATOM 730 N N . LEU A 1 88 ? 0.549 19.637 -30.642 1.00 89.56 88 LEU A N 1
ATOM 731 C CA . LEU A 1 88 ? 1.143 18.331 -30.900 1.00 89.56 88 LEU A CA 1
ATOM 732 C C . LEU A 1 88 ? 1.338 18.119 -32.398 1.00 89.56 88 LEU A C 1
ATOM 734 O O . LEU A 1 88 ? 0.615 18.651 -33.230 1.00 89.56 88 LEU A O 1
ATOM 738 N N . GLU A 1 89 ? 2.338 17.319 -32.728 1.00 92.50 89 GLU A N 1
ATOM 739 C CA . GLU A 1 89 ? 2.723 16.954 -34.083 1.00 92.50 89 GLU A CA 1
ATOM 740 C C . GLU A 1 89 ? 2.908 15.435 -34.152 1.00 92.50 89 GLU A C 1
ATOM 742 O O . GLU A 1 89 ? 3.332 14.789 -33.186 1.00 92.50 89 GLU A O 1
ATOM 747 N N . ARG A 1 90 ? 2.585 14.844 -35.304 1.00 94.75 90 ARG A N 1
ATOM 748 C CA . ARG A 1 90 ? 2.759 13.405 -35.552 1.00 94.75 90 ARG A CA 1
ATOM 749 C C . ARG A 1 90 ? 4.217 13.137 -35.916 1.00 94.75 90 ARG A C 1
ATOM 751 O O . ARG A 1 90 ? 4.726 13.736 -36.866 1.00 94.75 90 ARG A O 1
ATOM 758 N N . VAL A 1 91 ? 4.870 12.215 -35.209 1.00 94.44 91 VAL A N 1
ATOM 759 C CA . VAL A 1 91 ? 6.279 11.854 -35.425 1.00 94.44 91 VAL A CA 1
ATOM 760 C C . VAL A 1 91 ? 6.431 10.352 -35.640 1.00 94.44 91 VAL A C 1
ATOM 762 O O . VAL A 1 91 ? 5.937 9.541 -34.860 1.00 94.44 91 VAL A O 1
ATOM 765 N N . LEU A 1 92 ? 7.168 9.982 -36.684 1.00 96.50 92 LEU A N 1
ATOM 766 C CA . LEU A 1 92 ? 7.590 8.622 -36.978 1.00 96.50 92 LEU A CA 1
ATOM 767 C C . LEU A 1 92 ? 9.104 8.507 -36.791 1.00 96.50 92 LEU A C 1
ATOM 769 O O . LEU A 1 92 ? 9.891 9.087 -37.542 1.00 96.50 92 LEU A O 1
ATOM 773 N N . PHE A 1 93 ? 9.511 7.701 -35.819 1.00 94.75 93 PHE A N 1
ATOM 774 C CA . PHE A 1 93 ? 10.903 7.312 -35.652 1.00 94.75 93 PHE A CA 1
ATOM 775 C C . PHE A 1 93 ? 11.231 6.133 -36.566 1.00 94.75 93 PHE A C 1
ATOM 777 O O . PHE A 1 93 ? 10.571 5.096 -36.499 1.00 94.75 93 PHE A O 1
ATOM 784 N N . GLU A 1 94 ? 12.267 6.280 -37.391 1.00 96.44 94 GLU A N 1
ATOM 785 C CA . GLU A 1 94 ? 12.861 5.196 -38.176 1.00 96.44 94 GLU A CA 1
ATOM 786 C C . GLU A 1 94 ? 14.172 4.775 -37.519 1.00 96.44 94 GLU A C 1
ATOM 788 O O . GLU A 1 94 ? 15.173 5.486 -37.601 1.00 96.44 94 GLU A O 1
ATOM 793 N N . VAL A 1 95 ? 14.183 3.620 -36.865 1.00 94.75 95 VAL A N 1
ATOM 794 C CA . VAL A 1 95 ? 15.344 3.128 -36.127 1.00 94.75 95 VAL A CA 1
ATOM 795 C C . VAL A 1 95 ? 16.130 2.163 -36.998 1.00 94.75 95 VAL A C 1
ATOM 797 O O . VAL A 1 95 ? 15.608 1.157 -37.477 1.00 94.75 95 VAL A O 1
ATOM 800 N N . LYS A 1 96 ? 17.413 2.454 -37.187 1.00 92.75 96 LYS A N 1
ATOM 801 C CA . LYS A 1 96 ? 18.378 1.575 -37.835 1.00 92.75 96 LYS A CA 1
ATOM 802 C C . LYS A 1 96 ? 19.287 0.948 -36.784 1.00 92.75 96 LYS A C 1
ATOM 804 O O . LYS A 1 96 ? 19.994 1.636 -36.049 1.00 92.75 96 LYS A O 1
ATOM 809 N N . ILE A 1 97 ? 19.305 -0.374 -36.786 1.00 90.88 97 ILE A N 1
ATOM 810 C CA . ILE A 1 97 ? 20.109 -1.213 -35.908 1.00 90.88 97 ILE A CA 1
ATOM 811 C C . ILE A 1 97 ? 21.160 -1.918 -36.764 1.00 90.88 97 ILE A C 1
ATOM 813 O O . ILE A 1 97 ? 20.836 -2.464 -37.822 1.00 90.88 97 ILE A O 1
ATOM 817 N N . ASP A 1 98 ? 22.406 -1.917 -36.304 1.00 87.50 98 ASP A N 1
ATOM 818 C CA . ASP A 1 98 ? 23.495 -2.672 -36.917 1.00 87.50 98 ASP A CA 1
ATOM 819 C C . ASP A 1 98 ? 23.940 -3.790 -35.967 1.00 87.50 98 ASP A C 1
ATOM 821 O O . ASP A 1 98 ? 24.518 -3.538 -34.912 1.00 87.50 98 ASP A O 1
ATOM 825 N N . ALA A 1 99 ? 23.660 -5.038 -36.340 1.00 80.38 99 ALA A N 1
ATOM 826 C CA . ALA A 1 99 ? 23.960 -6.216 -35.532 1.00 80.38 99 ALA A CA 1
ATOM 827 C C . ALA A 1 99 ? 25.470 -6.507 -35.406 1.00 80.38 99 ALA A C 1
ATOM 829 O O . ALA A 1 99 ? 25.857 -7.360 -34.607 1.00 80.38 99 ALA A O 1
ATOM 830 N N . HIS A 1 100 ? 26.343 -5.820 -36.159 1.00 78.81 100 HIS A N 1
ATOM 831 C CA . HIS A 1 100 ? 27.791 -5.884 -35.932 1.00 78.81 100 HIS A CA 1
ATOM 832 C C . HIS A 1 100 ? 28.233 -5.153 -34.665 1.00 78.81 100 HIS A C 1
ATOM 834 O O . HIS A 1 100 ? 29.330 -5.416 -34.163 1.00 78.81 100 HIS A O 1
ATOM 840 N N . GLN A 1 101 ? 27.410 -4.237 -34.156 1.00 77.12 101 GLN A N 1
ATOM 841 C CA . GLN A 1 101 ? 27.712 -3.482 -32.951 1.00 77.12 101 GLN A CA 1
ATOM 842 C C . GLN A 1 101 ? 27.608 -4.415 -31.742 1.00 77.12 101 GLN A C 1
ATOM 844 O O . GLN A 1 101 ? 26.525 -4.766 -31.290 1.00 77.12 101 GLN A O 1
ATOM 849 N N . GLN A 1 102 ? 28.757 -4.859 -31.232 1.00 64.56 102 GLN A N 1
ATOM 850 C CA . GLN A 1 102 ? 28.809 -5.865 -30.162 1.00 64.56 102 GLN A CA 1
ATOM 851 C C . GLN A 1 102 ? 28.567 -5.294 -28.760 1.00 64.56 102 GLN A C 1
ATOM 853 O O . GLN A 1 102 ? 28.393 -6.051 -27.809 1.00 64.56 102 GLN A O 1
ATOM 858 N N . GLN A 1 103 ? 28.600 -3.971 -28.614 1.00 72.50 103 GLN A N 1
ATOM 859 C CA . GLN A 1 103 ? 28.404 -3.279 -27.345 1.00 72.50 103 GLN A CA 1
ATOM 860 C C . GLN A 1 103 ? 27.234 -2.323 -27.513 1.00 72.50 103 GLN A C 1
ATOM 862 O O . GLN A 1 103 ? 27.440 -1.160 -27.818 1.00 72.50 103 GLN A O 1
ATOM 867 N N . THR A 1 104 ? 26.006 -2.806 -27.373 1.00 75.56 104 THR A N 1
ATOM 868 C CA . THR A 1 104 ? 24.807 -1.959 -27.347 1.00 75.56 104 THR A CA 1
ATOM 869 C C . THR A 1 104 ? 23.987 -2.287 -26.110 1.00 75.56 104 THR A C 1
ATOM 871 O O . THR A 1 104 ? 24.125 -3.359 -25.516 1.00 75.56 104 THR A O 1
ATOM 874 N N . HIS A 1 105 ? 23.075 -1.388 -25.745 1.00 78.75 105 HIS A N 1
ATOM 875 C CA . HIS A 1 105 ? 22.004 -1.762 -24.827 1.00 78.75 105 HIS A CA 1
ATOM 876 C C . HIS A 1 105 ? 21.153 -2.879 -25.455 1.00 78.75 105 HIS A C 1
ATOM 878 O O . HIS A 1 105 ? 21.042 -2.978 -26.679 1.00 78.75 105 HIS A O 1
ATOM 884 N N . SER A 1 106 ? 20.596 -3.753 -24.617 1.00 85.88 106 SER A N 1
ATOM 885 C CA . SER A 1 106 ? 19.853 -4.929 -25.077 1.00 85.88 106 SER A CA 1
ATOM 886 C C . SER A 1 106 ? 18.498 -4.568 -25.672 1.00 85.88 106 SER A C 1
ATOM 888 O O . SER A 1 106 ? 17.760 -3.736 -25.142 1.00 85.88 106 SER A O 1
ATOM 890 N N . PHE A 1 107 ? 18.168 -5.260 -26.752 1.00 91.12 107 PHE A N 1
ATOM 891 C CA . PHE A 1 107 ? 16.889 -5.204 -27.443 1.00 91.12 107 PHE A CA 1
ATOM 892 C C . PHE A 1 107 ? 16.613 -6.562 -28.084 1.00 91.12 107 PHE A C 1
ATOM 894 O O . PHE A 1 107 ? 17.553 -7.293 -28.404 1.00 91.12 107 PHE A O 1
ATOM 901 N N . SER A 1 108 ? 15.355 -6.925 -28.282 1.00 92.25 108 SER A N 1
ATOM 902 C CA . SER A 1 108 ? 15.032 -8.177 -28.963 1.00 92.25 108 SER A CA 1
ATOM 903 C C . SER A 1 108 ? 13.647 -8.144 -29.585 1.00 92.25 108 SER A C 1
ATOM 905 O O . SER A 1 108 ? 12.834 -7.276 -29.270 1.00 92.25 108 SER A O 1
ATOM 907 N N . ASP A 1 109 ? 13.411 -9.112 -30.463 1.00 91.12 109 ASP A N 1
ATOM 908 C CA . ASP A 1 109 ? 12.091 -9.440 -30.977 1.00 91.12 109 ASP A CA 1
ATOM 909 C C . ASP A 1 109 ? 11.288 -10.140 -29.886 1.00 91.12 109 ASP A C 1
ATOM 911 O O . ASP A 1 109 ? 11.644 -11.229 -29.427 1.00 91.12 109 ASP A O 1
ATOM 915 N N . VAL A 1 110 ? 10.219 -9.480 -29.451 1.00 90.38 110 VAL A N 1
ATOM 916 C CA . VAL A 1 110 ? 9.332 -9.967 -28.394 1.00 90.38 110 VAL A CA 1
ATOM 917 C C . VAL A 1 110 ? 7.985 -10.419 -28.948 1.00 90.38 110 VAL A C 1
ATOM 919 O O . VAL A 1 110 ? 7.085 -10.720 -28.172 1.00 90.38 110 VAL A O 1
ATOM 922 N N . SER A 1 111 ? 7.840 -10.559 -30.269 1.00 86.38 111 SER A N 1
ATOM 923 C CA . SER A 1 111 ? 6.572 -10.939 -30.914 1.00 86.38 111 SER A CA 1
ATOM 924 C C . SER A 1 111 ? 6.017 -12.264 -30.384 1.00 86.38 111 SER A C 1
ATOM 926 O O . SER A 1 111 ? 4.813 -12.424 -30.235 1.00 86.38 111 SER A O 1
ATOM 928 N N . GLN A 1 112 ? 6.892 -13.213 -30.034 1.00 84.38 112 GLN A N 1
ATOM 929 C CA . GLN A 1 112 ? 6.498 -14.513 -29.465 1.00 84.38 112 GLN A CA 1
ATOM 930 C C . GLN A 1 112 ? 6.048 -14.439 -27.994 1.00 84.38 112 GLN A C 1
ATOM 932 O O . GLN A 1 112 ? 5.510 -15.409 -27.465 1.00 84.38 112 GLN A O 1
ATOM 937 N N . LEU A 1 113 ? 6.308 -13.314 -27.327 1.00 80.06 113 LEU A N 1
ATOM 938 C CA . LEU A 1 113 ? 5.958 -13.047 -25.931 1.00 80.06 113 LEU A CA 1
ATOM 939 C C . LEU A 1 113 ? 4.845 -11.994 -25.805 1.00 80.06 113 LEU A C 1
ATOM 941 O O . LEU A 1 113 ? 4.203 -11.916 -24.758 1.00 80.06 113 LEU A O 1
ATOM 945 N N . SER A 1 114 ? 4.628 -11.188 -26.848 1.00 77.56 114 SER A N 1
ATOM 946 C CA . SER A 1 114 ? 3.622 -10.130 -26.881 1.00 77.56 114 SER A CA 1
ATOM 947 C C . SER A 1 114 ? 2.204 -10.703 -26.898 1.00 77.56 114 SER A C 1
ATOM 949 O O . SER A 1 114 ? 1.929 -11.745 -27.496 1.00 77.56 114 SER A O 1
ATOM 951 N N . ALA A 1 115 ? 1.278 -9.985 -26.260 1.00 77.12 115 ALA A N 1
ATOM 952 C CA . ALA A 1 115 ? -0.150 -10.282 -26.335 1.00 77.12 115 ALA A CA 1
ATOM 953 C C . ALA A 1 115 ? -0.705 -10.108 -27.762 1.00 77.12 115 ALA A C 1
ATOM 955 O O . ALA A 1 115 ? -1.738 -10.698 -28.084 1.00 77.12 115 ALA A O 1
ATOM 956 N N . ILE A 1 116 ? -0.017 -9.326 -28.604 1.00 81.31 116 ILE A N 1
ATOM 957 C CA . ILE A 1 116 ? -0.371 -9.063 -30.001 1.00 81.31 116 ILE A CA 1
ATOM 958 C C . ILE A 1 116 ? 0.852 -9.379 -30.886 1.00 81.31 116 ILE A C 1
ATOM 960 O O . ILE A 1 116 ? 1.605 -8.482 -31.261 1.00 81.31 116 ILE A O 1
ATOM 964 N N . PRO A 1 117 ? 1.082 -10.659 -31.235 1.00 85.19 117 PRO A N 1
ATOM 965 C CA . PRO A 1 117 ? 2.266 -11.075 -31.995 1.00 85.19 117 PRO A CA 1
ATOM 966 C C . PRO A 1 117 ? 2.405 -10.418 -33.375 1.00 85.19 117 PRO A C 1
ATOM 968 O O . PRO A 1 117 ? 3.519 -10.244 -33.867 1.00 85.19 117 PRO A O 1
ATOM 971 N N . ASP A 1 118 ? 1.283 -10.043 -33.993 1.00 86.81 118 ASP A N 1
ATOM 972 C CA . ASP A 1 118 ? 1.244 -9.462 -35.339 1.00 86.81 118 ASP A CA 1
ATOM 973 C C . ASP A 1 118 ? 1.866 -8.057 -35.402 1.00 86.81 118 ASP A C 1
ATOM 975 O O . ASP A 1 118 ? 2.245 -7.598 -36.479 1.00 86.81 118 ASP A O 1
ATOM 979 N N . GLU A 1 119 ? 2.063 -7.395 -34.257 1.00 88.50 119 GLU A N 1
ATOM 980 C CA . GLU A 1 119 ? 2.759 -6.106 -34.190 1.00 88.50 119 GLU A CA 1
ATOM 981 C C . GLU A 1 119 ? 4.250 -6.215 -34.518 1.00 88.50 119 GLU A C 1
ATOM 983 O O . GLU A 1 119 ? 4.888 -5.192 -34.761 1.00 88.50 119 GLU A O 1
ATOM 988 N N . SER A 1 120 ? 4.813 -7.429 -34.577 1.00 91.00 120 SER A N 1
ATOM 989 C CA . SER A 1 120 ? 6.221 -7.659 -34.926 1.00 91.00 120 SER A CA 1
ATOM 990 C C . SER A 1 120 ? 7.169 -6.784 -34.089 1.00 91.00 120 SER A C 1
ATOM 992 O O . SER A 1 120 ? 8.001 -6.041 -34.624 1.00 91.00 120 SER A O 1
ATOM 994 N N . GLU A 1 121 ? 6.957 -6.802 -32.774 1.00 92.94 121 GLU A N 1
ATOM 995 C CA . GLU A 1 121 ? 7.541 -5.855 -31.831 1.00 92.94 121 GLU A CA 1
ATOM 996 C C . GLU A 1 121 ? 9.031 -6.137 -31.573 1.00 92.94 121 GLU A C 1
ATOM 998 O O . GLU A 1 121 ? 9.423 -7.224 -31.142 1.00 92.94 121 GLU A O 1
ATOM 1003 N N . ILE A 1 122 ? 9.860 -5.108 -31.761 1.00 93.38 122 ILE A N 1
ATOM 1004 C CA . ILE A 1 122 ? 11.214 -5.010 -31.222 1.00 93.38 122 ILE A CA 1
ATOM 1005 C C . ILE A 1 122 ? 11.200 -4.063 -30.028 1.00 93.38 122 ILE A C 1
ATOM 1007 O O . ILE A 1 12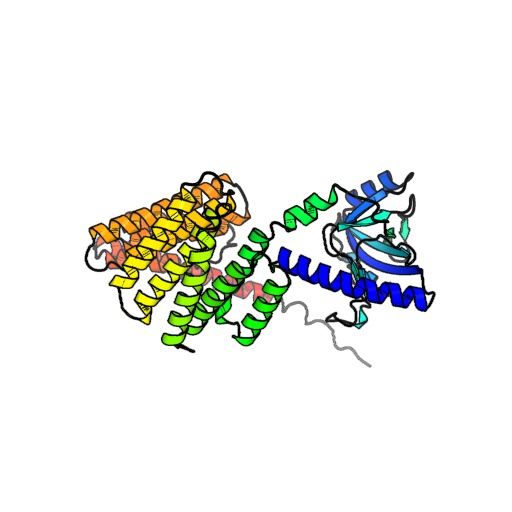2 ? 10.959 -2.858 -30.171 1.00 93.38 122 ILE A O 1
ATOM 1011 N N . LEU A 1 123 ? 11.524 -4.609 -28.860 1.00 93.00 123 LEU A N 1
ATOM 1012 C CA . LEU A 1 123 ? 11.574 -3.874 -27.605 1.00 93.00 123 LEU A CA 1
ATOM 1013 C C . LEU A 1 123 ? 13.022 -3.560 -27.231 1.00 93.00 123 LEU A C 1
ATOM 1015 O O . LEU A 1 123 ? 13.866 -4.457 -27.206 1.00 93.00 123 LEU A O 1
ATOM 1019 N N . PHE A 1 124 ? 13.302 -2.300 -26.897 1.00 90.81 124 PHE A N 1
ATOM 1020 C CA . PHE A 1 124 ? 14.591 -1.852 -26.370 1.00 90.81 124 PHE A CA 1
ATOM 1021 C C . PHE A 1 124 ? 14.502 -1.574 -24.866 1.00 90.81 124 PHE A C 1
ATOM 1023 O O . PHE A 1 124 ? 13.523 -1.010 -24.367 1.00 90.81 124 PHE A O 1
ATOM 1030 N N . MET A 1 125 ? 15.567 -1.934 -24.150 1.00 86.25 125 MET A N 1
ATOM 1031 C CA . MET A 1 125 ? 15.717 -1.703 -22.714 1.00 86.25 125 MET A CA 1
ATOM 1032 C C . MET A 1 125 ? 15.733 -0.206 -22.363 1.00 86.25 125 MET A C 1
ATOM 1034 O O . MET A 1 125 ? 16.203 0.634 -23.132 1.00 86.25 125 MET A O 1
ATOM 1038 N N . THR A 1 126 ? 15.288 0.123 -21.150 1.00 77.25 126 THR A N 1
ATOM 1039 C CA . THR A 1 126 ? 15.437 1.462 -20.559 1.00 77.25 126 THR A CA 1
ATOM 1040 C C . THR A 1 126 ? 16.894 1.928 -20.558 1.00 77.25 126 THR A C 1
ATOM 1042 O O . THR A 1 126 ? 17.781 1.156 -20.194 1.00 77.25 126 THR A O 1
ATOM 1045 N N . GLY A 1 127 ? 17.138 3.197 -20.885 1.00 75.69 127 GLY A N 1
ATOM 1046 C CA . GLY A 1 127 ? 18.485 3.770 -20.970 1.00 75.69 127 GLY A CA 1
ATOM 1047 C C . GLY A 1 127 ? 19.168 3.524 -22.318 1.00 75.69 127 GLY A C 1
ATOM 1048 O O . GLY A 1 127 ? 20.343 3.846 -22.479 1.00 75.69 127 GLY A O 1
ATOM 1049 N N . THR A 1 128 ? 18.455 2.969 -23.305 1.00 84.56 128 THR A N 1
ATOM 1050 C CA . THR A 1 128 ? 19.012 2.807 -24.651 1.00 84.56 128 THR A CA 1
ATOM 1051 C C . THR A 1 128 ? 19.299 4.169 -25.276 1.00 84.56 128 THR A C 1
ATOM 1053 O O . THR A 1 128 ? 18.482 5.094 -25.242 1.00 84.56 128 THR A O 1
ATOM 1056 N N . HIS A 1 129 ? 20.491 4.267 -25.852 1.00 85.06 129 HIS A N 1
ATOM 1057 C CA . HIS A 1 129 ? 21.002 5.461 -26.493 1.00 85.06 129 HIS A CA 1
ATOM 1058 C C . HIS A 1 129 ? 20.824 5.377 -28.007 1.00 85.06 129 HIS A C 1
ATOM 1060 O O . HIS A 1 129 ? 21.147 4.359 -28.625 1.00 85.06 129 HIS A O 1
ATOM 1066 N N . PHE A 1 130 ? 20.394 6.481 -28.608 1.00 88.94 130 PHE A N 1
ATOM 1067 C CA . PHE A 1 130 ? 20.297 6.620 -30.055 1.00 88.94 130 PHE A CA 1
ATOM 1068 C C . PHE A 1 130 ? 21.000 7.893 -30.513 1.00 88.94 130 PHE A C 1
ATOM 1070 O O . PHE A 1 130 ? 21.021 8.899 -29.804 1.00 88.94 130 PHE A O 1
ATOM 1077 N N . TYR A 1 131 ? 21.559 7.846 -31.714 1.00 89.06 131 TYR A N 1
ATOM 1078 C CA . TYR A 1 131 ? 21.957 9.028 -32.460 1.00 89.06 131 TYR A CA 1
ATOM 1079 C C . TYR A 1 131 ? 20.852 9.384 -33.442 1.00 89.06 131 TYR A C 1
ATOM 1081 O O . TYR A 1 131 ? 20.382 8.520 -34.177 1.00 89.06 131 TYR A O 1
ATOM 1089 N N . ILE A 1 132 ? 20.445 10.645 -33.460 1.00 88.88 132 ILE A N 1
ATOM 1090 C CA . ILE A 1 132 ? 19.679 11.206 -34.564 1.00 88.88 132 ILE A CA 1
ATOM 1091 C C . ILE A 1 132 ? 20.695 11.574 -35.644 1.00 88.88 132 ILE A C 1
ATOM 1093 O O . ILE A 1 132 ? 21.554 12.425 -35.398 1.00 88.88 132 ILE A O 1
ATOM 1097 N N . ASP A 1 133 ? 20.607 10.934 -36.811 1.00 82.06 133 ASP A N 1
ATOM 1098 C CA . ASP A 1 133 ? 21.497 11.221 -37.945 1.00 82.06 133 ASP A CA 1
ATOM 1099 C C . ASP A 1 133 ? 21.367 12.709 -38.317 1.00 82.06 133 ASP A C 1
ATOM 1101 O O . ASP A 1 133 ? 20.248 13.185 -38.529 1.00 82.06 133 ASP A O 1
ATOM 1105 N N . ALA A 1 134 ? 22.480 13.442 -38.403 1.00 81.25 134 ALA A N 1
ATOM 1106 C CA . ALA A 1 134 ? 22.466 14.878 -38.687 1.00 81.25 134 ALA A CA 1
ATOM 1107 C C . ALA A 1 134 ? 21.661 15.218 -39.955 1.00 81.25 134 ALA A C 1
ATOM 1109 O O . ALA A 1 134 ? 21.872 14.638 -41.027 1.00 81.25 134 ALA A O 1
ATOM 1110 N N . GLY A 1 135 ? 20.733 16.170 -39.837 1.00 80.12 135 GLY A N 1
ATOM 1111 C CA . GLY A 1 135 ? 19.869 16.606 -40.937 1.00 80.12 135 GLY A CA 1
ATOM 1112 C C . GLY A 1 135 ? 18.874 15.545 -41.426 1.00 80.12 135 GLY A C 1
ATOM 1113 O O . GLY A 1 135 ? 18.354 15.656 -42.538 1.00 80.12 135 GLY A O 1
ATOM 1114 N N . SER A 1 136 ? 18.616 14.495 -40.638 1.00 85.31 136 SER A N 1
ATOM 1115 C CA . SER A 1 136 ? 17.671 13.437 -41.014 1.00 85.31 136 SER A CA 1
ATOM 1116 C C . SER A 1 136 ? 16.210 13.771 -40.724 1.00 85.31 136 SER A C 1
ATOM 1118 O O . SER A 1 136 ? 15.328 13.132 -41.306 1.00 85.31 136 SER A O 1
ATOM 1120 N N . ILE A 1 137 ? 15.967 14.757 -39.855 1.00 90.62 137 ILE A N 1
ATOM 1121 C CA . ILE A 1 137 ? 14.629 15.203 -39.476 1.00 90.62 137 ILE A CA 1
ATOM 1122 C C . ILE A 1 137 ? 13.986 15.912 -40.665 1.00 90.62 137 ILE A C 1
ATOM 1124 O O . ILE A 1 137 ? 14.506 16.904 -41.176 1.00 90.62 137 ILE A O 1
ATOM 1128 N N . LYS A 1 138 ? 12.846 15.397 -41.123 1.00 92.75 138 LYS A N 1
ATOM 1129 C CA . LYS A 1 138 ? 12.119 15.955 -42.268 1.00 92.75 138 LYS A CA 1
ATOM 1130 C C . LYS A 1 138 ? 10.624 15.738 -42.132 1.00 92.75 138 LYS A C 1
ATOM 1132 O O . LYS A 1 138 ? 10.197 14.731 -41.579 1.00 92.75 138 LYS A O 1
ATOM 1137 N N . TYR A 1 139 ? 9.838 16.635 -42.707 1.00 93.62 139 TYR A N 1
ATOM 1138 C CA . TYR A 1 139 ? 8.401 16.439 -42.823 1.00 93.62 139 TYR A CA 1
ATOM 1139 C C . TYR A 1 139 ? 8.063 15.657 -44.097 1.00 93.62 139 TYR A C 1
ATOM 1141 O O . TYR A 1 139 ? 8.586 15.954 -45.175 1.00 93.62 139 TYR A O 1
ATOM 1149 N N . ASP A 1 140 ? 7.216 14.639 -43.970 1.00 93.94 140 ASP A N 1
ATOM 1150 C CA . ASP A 1 140 ? 6.638 13.905 -45.091 1.00 93.94 140 ASP A CA 1
ATOM 1151 C C . ASP A 1 140 ? 5.213 14.402 -45.353 1.00 93.94 140 ASP A C 1
ATOM 1153 O O . ASP A 1 140 ? 4.294 14.141 -44.580 1.00 93.94 140 ASP A O 1
ATOM 1157 N N . GLU A 1 141 ? 5.036 15.108 -46.469 1.00 92.19 141 GLU A N 1
ATOM 1158 C CA . GLU A 1 141 ? 3.748 15.677 -46.888 1.00 92.19 141 GLU A CA 1
ATOM 1159 C C . GLU A 1 141 ? 2.696 14.614 -47.230 1.00 92.19 141 GLU A C 1
ATOM 1161 O O . GLU A 1 141 ? 1.497 14.863 -47.112 1.00 92.19 141 GLU A O 1
ATOM 1166 N N . SER A 1 142 ? 3.121 13.430 -47.683 1.00 90.06 142 SER A N 1
ATOM 1167 C CA . SER A 1 142 ? 2.189 12.386 -48.123 1.00 90.06 142 SER A CA 1
ATOM 1168 C C . SER A 1 142 ? 1.511 11.704 -46.942 1.00 90.06 142 SER A C 1
ATOM 1170 O O . SER A 1 142 ? 0.311 11.439 -46.977 1.00 90.06 142 SER A O 1
ATOM 1172 N N . GLU A 1 143 ? 2.273 11.482 -45.876 1.00 88.69 143 GLU A N 1
ATOM 1173 C CA . GLU A 1 143 ? 1.800 10.836 -44.654 1.00 88.69 143 GLU A CA 1
ATOM 1174 C C . GLU A 1 143 ? 1.486 11.832 -43.537 1.00 88.69 143 GLU A C 1
ATOM 1176 O O . GLU A 1 143 ? 0.974 11.430 -42.491 1.00 88.69 143 GLU A O 1
ATOM 1181 N N . LYS A 1 144 ? 1.760 13.125 -43.763 1.00 91.75 144 LYS A N 1
ATOM 1182 C CA . LYS A 1 144 ? 1.595 14.226 -42.805 1.00 91.75 144 LYS A CA 1
ATOM 1183 C C . LYS A 1 144 ? 2.272 13.925 -41.467 1.00 91.75 144 LYS A C 1
ATOM 1185 O O . LYS A 1 144 ? 1.633 13.962 -40.410 1.00 91.75 144 LYS A O 1
ATOM 1190 N N . VAL A 1 145 ? 3.547 13.548 -41.523 1.00 94.62 145 VAL A N 1
ATOM 1191 C CA . VAL A 1 145 ? 4.314 13.086 -40.359 1.00 94.62 145 VAL A CA 1
ATOM 1192 C C . VAL A 1 145 ? 5.751 13.596 -40.413 1.00 94.62 145 VAL A C 1
ATOM 1194 O O . VAL A 1 145 ? 6.378 13.618 -41.472 1.00 94.62 145 VAL A O 1
ATOM 1197 N N . TRP A 1 146 ? 6.301 13.979 -39.265 1.00 94.56 146 TRP A N 1
ATOM 1198 C CA . TRP A 1 146 ? 7.732 14.229 -39.121 1.00 94.56 146 TRP A CA 1
ATOM 1199 C C . TRP A 1 146 ? 8.482 12.906 -39.019 1.00 94.56 146 TRP A C 1
ATOM 1201 O O . TRP A 1 146 ? 8.204 12.095 -38.144 1.00 94.56 146 TRP A O 1
ATOM 1211 N N . ILE A 1 147 ? 9.450 12.681 -39.898 1.00 94.88 147 ILE A N 1
ATOM 1212 C CA . ILE A 1 147 ? 10.315 11.506 -39.879 1.00 94.88 147 ILE A CA 1
ATOM 1213 C C . ILE A 1 147 ? 11.615 11.870 -39.173 1.00 94.88 147 ILE A C 1
ATOM 1215 O O . ILE A 1 147 ? 12.310 12.793 -39.598 1.00 94.88 147 ILE A O 1
ATOM 1219 N N . VAL A 1 148 ? 11.967 11.102 -38.143 1.00 93.12 148 VAL A N 1
ATOM 1220 C CA . VAL A 1 148 ? 13.225 11.229 -37.396 1.00 93.12 148 VAL A CA 1
ATOM 1221 C C . VAL A 1 148 ? 13.994 9.920 -37.517 1.00 93.12 148 VAL A C 1
ATOM 1223 O O . VAL A 1 148 ? 13.497 8.869 -37.110 1.00 93.12 148 VAL A O 1
ATOM 1226 N N . LYS A 1 149 ? 15.209 9.954 -38.077 1.00 94.12 149 LYS A N 1
ATOM 1227 C CA . LYS A 1 149 ? 16.019 8.738 -38.225 1.00 94.12 149 LYS A CA 1
ATOM 1228 C C . LYS A 1 149 ? 16.939 8.563 -37.037 1.00 94.12 149 LYS A C 1
ATOM 1230 O O . LYS A 1 149 ? 17.759 9.427 -36.741 1.00 94.12 149 LYS A O 1
ATOM 1235 N N . LEU A 1 150 ? 16.808 7.414 -36.395 1.00 92.00 150 LEU A N 1
ATOM 1236 C CA . LEU A 1 150 ? 17.608 7.011 -35.258 1.00 92.00 150 LEU A CA 1
ATOM 1237 C C . LEU A 1 150 ? 18.581 5.915 -35.671 1.00 92.00 150 LEU A C 1
ATOM 1239 O O . LEU A 1 150 ? 18.220 4.969 -36.369 1.00 92.00 150 LEU A O 1
ATOM 1243 N N . LYS A 1 151 ? 19.804 5.996 -35.168 1.00 91.56 151 LYS A N 1
ATOM 1244 C CA . LYS A 1 151 ? 20.791 4.927 -35.214 1.00 91.56 151 LYS A CA 1
ATOM 1245 C C . LYS A 1 151 ? 21.101 4.480 -33.794 1.00 91.56 151 LYS A C 1
ATOM 1247 O O . LYS A 1 151 ? 21.373 5.313 -32.930 1.00 91.56 151 LYS A O 1
ATOM 1252 N N . LEU A 1 152 ? 21.072 3.173 -33.549 1.00 89.88 152 LEU A N 1
ATOM 1253 C CA . LEU A 1 152 ? 21.452 2.628 -32.246 1.00 89.88 152 LEU A CA 1
ATOM 1254 C C . LEU A 1 152 ? 22.916 2.984 -31.920 1.00 89.88 152 LEU A C 1
ATOM 1256 O O . LEU A 1 152 ? 23.803 2.867 -32.772 1.00 89.88 152 LEU A O 1
ATOM 1260 N N . ALA A 1 153 ? 23.158 3.472 -30.703 1.00 85.12 153 ALA A N 1
ATOM 1261 C CA . ALA A 1 153 ? 24.489 3.866 -30.255 1.00 85.12 153 ALA A CA 1
ATOM 1262 C C . ALA A 1 153 ? 25.273 2.685 -29.656 1.00 85.12 153 ALA A C 1
ATOM 1264 O O . ALA A 1 153 ? 24.701 1.802 -29.013 1.00 85.12 153 ALA A O 1
ATOM 1265 N N . GLU A 1 154 ? 26.599 2.719 -29.811 1.00 79.81 154 GLU A N 1
ATOM 1266 C CA . GLU A 1 154 ? 27.511 1.804 -29.120 1.00 79.81 154 GLU A CA 1
ATOM 1267 C C . GLU A 1 154 ? 27.768 2.263 -27.674 1.00 79.81 154 GLU A C 1
ATOM 1269 O O . GLU A 1 154 ? 28.044 3.432 -27.400 1.00 79.81 154 GLU A O 1
ATOM 1274 N N . ASP A 1 155 ? 27.698 1.319 -26.743 1.00 66.19 155 ASP A N 1
ATOM 1275 C CA . ASP A 1 155 ? 27.830 1.463 -25.295 1.00 66.19 155 ASP A CA 1
ATOM 1276 C C . ASP A 1 155 ? 29.307 1.464 -24.853 1.00 66.19 155 ASP A C 1
ATOM 1278 O O . ASP A 1 155 ? 29.769 0.626 -24.073 1.00 66.19 155 ASP A O 1
ATOM 1282 N N . PHE A 1 156 ? 30.108 2.392 -25.388 1.00 51.44 156 PHE A N 1
ATOM 1283 C CA . PHE A 1 156 ? 31.520 2.502 -25.011 1.00 51.44 156 PHE A CA 1
ATOM 1284 C C . PHE A 1 156 ? 31.666 3.244 -23.664 1.00 51.44 156 PHE A C 1
ATOM 1286 O O . PHE A 1 156 ? 31.761 4.468 -23.601 1.00 51.44 156 PHE A O 1
ATOM 1293 N N . HIS A 1 157 ? 31.706 2.481 -22.566 1.00 51.25 157 HIS A N 1
ATOM 1294 C CA . HIS A 1 157 ? 32.131 2.900 -21.217 1.00 51.25 157 HIS A CA 1
ATOM 1295 C C . HIS A 1 157 ? 31.457 4.159 -20.623 1.00 51.25 157 HIS A C 1
ATOM 1297 O O . HIS A 1 157 ? 32.134 5.087 -20.166 1.00 51.25 157 HIS A O 1
ATOM 1303 N N . MET A 1 158 ? 30.130 4.172 -20.495 1.00 49.56 158 MET A N 1
ATOM 1304 C CA . MET A 1 158 ? 29.429 5.221 -19.742 1.00 49.56 158 MET A CA 1
ATOM 1305 C C . MET A 1 158 ? 29.470 4.933 -18.229 1.00 49.56 158 MET A C 1
ATOM 1307 O O . MET A 1 158 ? 28.661 4.199 -17.669 1.00 49.56 158 MET A O 1
ATOM 1311 N N . LYS A 1 159 ? 30.433 5.535 -17.517 1.00 44.84 159 LYS A N 1
ATOM 1312 C CA . LYS A 1 159 ? 30.465 5.547 -16.036 1.00 44.84 159 LYS A CA 1
ATOM 1313 C C . LYS A 1 159 ? 29.277 6.297 -15.404 1.00 44.84 159 LYS A C 1
ATOM 1315 O O . LYS A 1 159 ? 29.089 6.144 -14.205 1.00 44.84 159 LYS A O 1
ATOM 1320 N N . GLN A 1 160 ? 28.520 7.083 -16.176 1.00 44.22 160 GLN A N 1
ATOM 1321 C CA . GLN A 1 160 ? 27.420 7.933 -15.696 1.00 44.22 160 GLN A CA 1
ATOM 1322 C C . GLN A 1 160 ? 26.046 7.229 -15.699 1.00 44.22 160 GLN A C 1
ATOM 1324 O O . GLN A 1 160 ? 25.248 7.488 -14.807 1.00 44.22 160 GLN A O 1
ATOM 1329 N N . ASP A 1 161 ? 25.797 6.257 -16.588 1.00 45.91 161 ASP A N 1
ATOM 1330 C CA . ASP A 1 161 ? 24.520 5.501 -16.628 1.00 45.91 161 ASP A CA 1
ATOM 1331 C C . ASP A 1 161 ? 24.376 4.472 -15.510 1.00 45.91 161 ASP A C 1
ATOM 1333 O O . ASP A 1 161 ? 23.279 4.014 -15.171 1.00 45.91 161 ASP A O 1
ATOM 1337 N N . LYS A 1 162 ? 25.508 4.165 -14.877 1.00 44.28 162 LYS A N 1
ATOM 1338 C CA . LYS A 1 162 ? 25.538 3.473 -13.603 1.00 44.28 162 LYS A CA 1
ATOM 1339 C C . LYS A 1 162 ? 24.629 4.183 -12.606 1.00 44.28 162 LYS A C 1
ATOM 1341 O O . LYS A 1 162 ? 23.872 3.489 -11.960 1.00 44.28 162 LYS A O 1
ATOM 1346 N N . ASP A 1 163 ? 24.583 5.508 -12.530 1.00 41.28 163 ASP A N 1
ATOM 1347 C CA . ASP A 1 163 ? 23.823 6.183 -11.473 1.00 41.28 163 ASP A CA 1
ATOM 1348 C C . ASP A 1 163 ? 22.294 6.116 -11.667 1.00 41.28 163 ASP A C 1
ATOM 1350 O O . ASP A 1 163 ? 21.574 6.004 -10.678 1.00 41.28 163 ASP A O 1
ATOM 1354 N N . PHE A 1 164 ? 21.768 6.075 -12.902 1.00 45.66 164 PHE A N 1
ATOM 1355 C CA . PHE A 1 164 ? 20.325 5.882 -13.133 1.00 45.66 164 PHE A CA 1
ATOM 1356 C C . PHE A 1 164 ? 19.904 4.431 -12.871 1.00 45.66 164 PHE A C 1
ATOM 1358 O O . PHE A 1 164 ? 18.991 4.187 -12.081 1.00 45.66 164 PHE A O 1
ATOM 1365 N N . ILE A 1 165 ? 20.631 3.455 -13.429 1.00 45.34 165 ILE A N 1
ATOM 1366 C CA . ILE A 1 165 ? 20.378 2.034 -13.154 1.00 45.34 165 ILE A CA 1
ATOM 1367 C C . ILE A 1 165 ? 20.665 1.705 -11.676 1.00 45.34 165 ILE A C 1
ATOM 1369 O O . ILE A 1 165 ? 19.915 0.942 -11.083 1.00 45.34 165 ILE A O 1
ATOM 1373 N N . TYR A 1 166 ? 21.661 2.320 -11.023 1.00 42.53 166 TYR A N 1
ATOM 1374 C CA . TYR A 1 166 ? 21.928 2.154 -9.586 1.00 42.53 166 TYR A CA 1
ATOM 1375 C C . TYR A 1 166 ? 20.934 2.893 -8.691 1.00 42.53 166 TYR A C 1
ATOM 1377 O O . TYR A 1 166 ? 20.653 2.400 -7.604 1.00 42.53 166 TYR A O 1
ATOM 1385 N N . SER A 1 167 ? 20.351 4.014 -9.128 1.00 42.44 167 SER A N 1
ATOM 1386 C CA . SER A 1 167 ? 19.230 4.639 -8.408 1.00 42.44 167 SER A CA 1
ATOM 1387 C C . SER A 1 167 ? 17.949 3.796 -8.485 1.00 42.44 167 SER A C 1
ATOM 1389 O O . SER A 1 167 ? 17.138 3.837 -7.560 1.00 42.44 167 SER A O 1
ATOM 1391 N N . LEU A 1 168 ? 17.809 2.960 -9.523 1.00 41.62 168 LEU A N 1
ATOM 1392 C CA . LEU A 1 168 ? 16.844 1.853 -9.583 1.00 41.62 168 LEU A CA 1
ATOM 1393 C C . LEU A 1 168 ? 17.317 0.600 -8.799 1.00 41.62 168 LEU A C 1
ATOM 1395 O O . LEU A 1 168 ? 16.474 -0.147 -8.296 1.00 41.62 168 LEU A O 1
ATOM 1399 N N . ASN A 1 169 ? 18.635 0.401 -8.639 1.00 41.50 169 ASN A N 1
ATOM 1400 C CA . ASN A 1 169 ? 19.278 -0.667 -7.851 1.00 41.50 169 ASN A CA 1
ATOM 1401 C C . ASN A 1 169 ? 19.549 -0.294 -6.380 1.00 41.50 169 ASN A C 1
ATOM 1403 O O . ASN A 1 169 ? 20.514 -0.796 -5.791 1.00 41.50 169 ASN A O 1
ATOM 1407 N N . ASP A 1 170 ? 18.711 0.508 -5.718 1.00 51.22 170 ASP A N 1
ATOM 1408 C CA . ASP A 1 170 ? 18.588 0.276 -4.275 1.00 51.22 170 ASP A CA 1
ATOM 1409 C C . ASP A 1 170 ? 17.846 -1.058 -4.111 1.00 51.22 170 ASP A C 1
ATOM 1411 O O . ASP A 1 170 ? 16.630 -1.106 -3.906 1.00 51.22 170 ASP A O 1
ATOM 1415 N N . ASP A 1 171 ? 18.586 -2.156 -4.315 1.00 55.47 171 ASP A N 1
ATOM 1416 C CA . ASP A 1 171 ? 18.084 -3.526 -4.397 1.00 55.47 171 ASP A CA 1
ATOM 1417 C C . ASP A 1 171 ? 17.210 -3.846 -3.185 1.00 55.47 171 ASP A C 1
ATOM 1419 O O . ASP A 1 171 ? 16.229 -4.568 -3.300 1.00 55.47 171 ASP A O 1
ATOM 1423 N N . LYS A 1 172 ? 17.503 -3.244 -2.026 1.00 55.16 172 LYS A N 1
ATOM 1424 C CA . LYS A 1 172 ? 16.711 -3.404 -0.804 1.00 55.16 172 LYS A CA 1
ATOM 1425 C C . LYS A 1 172 ? 15.422 -2.594 -0.829 1.00 55.16 172 LYS A C 1
ATOM 1427 O O . LYS A 1 172 ? 14.393 -3.117 -0.411 1.00 55.16 172 LYS A O 1
ATOM 1432 N N . LYS A 1 173 ? 15.425 -1.353 -1.317 1.00 57.50 173 LYS A N 1
ATOM 1433 C CA . LYS A 1 173 ? 14.217 -0.511 -1.396 1.00 57.50 173 LYS A CA 1
ATOM 1434 C C . LYS A 1 173 ? 13.247 -0.986 -2.475 1.00 57.50 173 LYS A C 1
ATOM 1436 O O . LYS A 1 173 ? 12.046 -1.093 -2.218 1.00 57.50 173 LYS A O 1
ATOM 1441 N N . THR A 1 174 ? 13.757 -1.346 -3.652 1.00 57.34 174 THR A N 1
ATOM 1442 C CA . THR A 1 174 ? 12.954 -1.933 -4.736 1.00 57.34 174 THR A CA 1
ATOM 1443 C C . THR A 1 174 ? 12.326 -3.249 -4.286 1.00 57.34 174 THR A C 1
ATOM 1445 O O . THR A 1 174 ? 11.122 -3.454 -4.475 1.00 57.34 174 THR A O 1
ATOM 1448 N N . LEU A 1 175 ? 13.098 -4.093 -3.598 1.00 63.50 175 LEU A N 1
ATOM 1449 C CA . LEU A 1 175 ? 12.616 -5.339 -3.018 1.00 63.50 175 LEU A CA 1
ATOM 1450 C C . LEU A 1 175 ? 11.563 -5.079 -1.925 1.00 63.50 175 LEU A C 1
ATOM 1452 O O . LEU A 1 175 ? 10.446 -5.577 -2.049 1.00 63.50 175 LEU A O 1
ATOM 1456 N N . LYS A 1 176 ? 11.828 -4.216 -0.931 1.00 62.72 176 LYS A N 1
ATOM 1457 C CA . LYS A 1 176 ? 10.863 -3.817 0.121 1.00 62.72 176 LYS A CA 1
ATOM 1458 C C . LYS A 1 176 ? 9.526 -3.320 -0.439 1.00 62.72 176 LYS A C 1
ATOM 1460 O O . LYS A 1 176 ? 8.470 -3.697 0.067 1.00 62.72 176 LYS A O 1
ATOM 1465 N N . ASN A 1 177 ? 9.548 -2.523 -1.505 1.00 60.50 177 ASN A N 1
ATOM 1466 C CA . ASN A 1 177 ? 8.326 -2.026 -2.141 1.00 60.50 177 ASN A CA 1
ATOM 1467 C C . ASN A 1 177 ? 7.531 -3.145 -2.821 1.00 60.50 177 ASN A C 1
ATOM 1469 O O . ASN A 1 177 ? 6.305 -3.167 -2.751 1.00 60.50 177 ASN A O 1
ATOM 1473 N N . CYS A 1 178 ? 8.205 -4.093 -3.476 1.00 60.44 178 CYS A N 1
ATOM 1474 C CA . CYS A 1 178 ? 7.532 -5.264 -4.049 1.00 60.44 178 CYS A CA 1
ATOM 1475 C C . CYS A 1 178 ? 6.891 -6.121 -2.961 1.00 60.44 178 CYS A C 1
ATOM 1477 O O . CYS A 1 178 ? 5.787 -6.628 -3.122 1.00 60.44 178 CYS A O 1
ATOM 1479 N N . ILE A 1 179 ? 7.558 -6.205 -1.820 1.00 63.31 179 ILE A N 1
ATOM 1480 C CA . ILE A 1 179 ? 7.132 -6.976 -0.663 1.00 63.31 179 ILE A CA 1
ATOM 1481 C C . ILE A 1 179 ? 5.926 -6.361 0.030 1.00 63.31 179 ILE A C 1
ATOM 1483 O O . ILE A 1 179 ? 5.019 -7.094 0.418 1.00 63.31 179 ILE A O 1
ATOM 1487 N N . ALA A 1 180 ? 5.898 -5.037 0.189 1.00 63.09 180 ALA A N 1
ATOM 1488 C CA . ALA A 1 180 ? 4.734 -4.339 0.720 1.00 63.09 180 ALA A CA 1
ATOM 1489 C C . ALA A 1 180 ? 3.490 -4.692 -0.106 1.00 63.09 180 ALA A C 1
ATOM 1491 O O . ALA A 1 180 ? 2.510 -5.181 0.445 1.00 63.09 180 ALA A O 1
ATOM 1492 N N . ILE A 1 181 ? 3.605 -4.600 -1.432 1.00 63.78 181 ILE A N 1
ATOM 1493 C CA . ILE A 1 181 ? 2.510 -4.903 -2.356 1.00 63.78 181 ILE A CA 1
ATOM 1494 C C . ILE A 1 181 ? 2.129 -6.391 -2.325 1.00 63.78 181 ILE A C 1
ATOM 1496 O O . ILE A 1 181 ? 0.942 -6.713 -2.338 1.00 63.78 181 ILE A O 1
ATOM 1500 N N . LEU A 1 182 ? 3.102 -7.309 -2.251 1.00 67.69 182 LEU A N 1
ATOM 1501 C CA . LEU A 1 182 ? 2.828 -8.744 -2.108 1.00 67.69 182 LEU A CA 1
ATOM 1502 C C . LEU A 1 182 ? 2.091 -9.048 -0.799 1.00 67.69 182 LEU A C 1
ATOM 1504 O O . LEU A 1 182 ? 1.116 -9.790 -0.815 1.00 67.69 182 LEU A O 1
ATOM 1508 N N . LEU A 1 183 ? 2.514 -8.458 0.324 1.00 65.62 183 LEU A N 1
ATOM 1509 C CA . LEU A 1 183 ? 1.869 -8.631 1.632 1.00 65.62 183 LEU A CA 1
ATOM 1510 C C . LEU A 1 183 ? 0.454 -8.045 1.690 1.00 65.62 183 LEU A C 1
ATOM 1512 O O . LEU A 1 183 ? -0.357 -8.530 2.489 1.00 65.62 183 LEU A O 1
ATOM 1516 N N . ASP A 1 184 ? 0.182 -7.010 0.898 1.00 64.56 184 ASP A N 1
ATOM 1517 C CA . ASP A 1 184 ? -1.117 -6.339 0.840 1.00 64.56 184 ASP A CA 1
ATOM 1518 C C . ASP A 1 184 ? -2.088 -7.075 -0.101 1.00 64.56 184 ASP A C 1
ATOM 1520 O O . ASP A 1 184 ? -3.275 -7.176 0.200 1.00 64.56 184 ASP A O 1
ATOM 1524 N N . ASN A 1 185 ? -1.576 -7.711 -1.162 1.00 65.62 185 ASN A N 1
ATOM 1525 C CA . ASN A 1 185 ? -2.372 -8.483 -2.128 1.00 65.62 185 ASN A CA 1
ATOM 1526 C C . ASN A 1 185 ? -2.396 -9.998 -1.876 1.00 65.62 185 ASN A C 1
ATOM 1528 O O . ASN A 1 185 ? -3.024 -10.745 -2.629 1.00 65.62 185 ASN A O 1
ATOM 1532 N N . ILE A 1 186 ? -1.758 -10.475 -0.803 1.00 70.88 186 ILE A N 1
ATOM 1533 C CA . ILE A 1 186 ? -1.573 -11.910 -0.551 1.00 70.88 186 ILE A CA 1
ATOM 1534 C C . ILE A 1 186 ? -2.878 -12.700 -0.426 1.00 70.88 186 ILE A C 1
ATOM 1536 O O . ILE A 1 186 ? -2.892 -13.911 -0.626 1.00 70.88 186 ILE A O 1
ATOM 1540 N N . ARG A 1 187 ? -3.986 -12.012 -0.125 1.00 64.81 187 ARG A N 1
ATOM 1541 C CA . ARG A 1 187 ? -5.331 -12.594 -0.063 1.00 64.81 187 ARG A CA 1
ATOM 1542 C C . ARG A 1 187 ? -5.735 -13.286 -1.369 1.00 64.81 187 ARG A C 1
ATOM 1544 O O . ARG A 1 187 ? -6.525 -14.224 -1.329 1.00 64.81 187 ARG A O 1
ATOM 1551 N N . HIS A 1 188 ? -5.210 -12.817 -2.500 1.00 68.25 188 HIS A N 1
ATOM 1552 C CA . HIS A 1 188 ? -5.558 -13.309 -3.832 1.00 68.25 188 HIS A CA 1
ATOM 1553 C C . HIS A 1 188 ? -4.527 -14.282 -4.416 1.00 68.25 188 HIS A C 1
ATOM 1555 O O . HIS A 1 188 ? -4.815 -14.910 -5.428 1.00 68.25 188 HIS A O 1
ATOM 1561 N N . ALA A 1 189 ? -3.357 -14.428 -3.788 1.00 66.81 189 ALA A N 1
ATOM 1562 C CA . ALA A 1 189 ? -2.274 -15.262 -4.301 1.00 66.81 189 ALA A CA 1
ATOM 1563 C C . ALA A 1 189 ? -2.431 -16.727 -3.869 1.00 66.81 189 ALA A C 1
ATOM 1565 O O . ALA A 1 189 ? -2.740 -17.011 -2.707 1.00 66.81 189 ALA A O 1
ATOM 1566 N N . LEU A 1 190 ? -2.165 -17.669 -4.778 1.00 69.69 190 LEU A N 1
ATOM 1567 C CA . LEU A 1 190 ? -2.046 -19.085 -4.419 1.00 69.69 190 LEU A CA 1
ATOM 1568 C C . LEU A 1 190 ? -0.660 -19.366 -3.796 1.00 69.69 190 LEU A C 1
ATOM 1570 O O . LEU A 1 190 ? 0.331 -18.766 -4.213 1.00 69.69 190 LEU A O 1
ATOM 1574 N N . PRO A 1 191 ? -0.529 -20.308 -2.839 1.00 71.50 191 PRO A N 1
ATOM 1575 C CA . PRO A 1 191 ? 0.764 -20.653 -2.235 1.00 71.50 191 PRO A CA 1
ATOM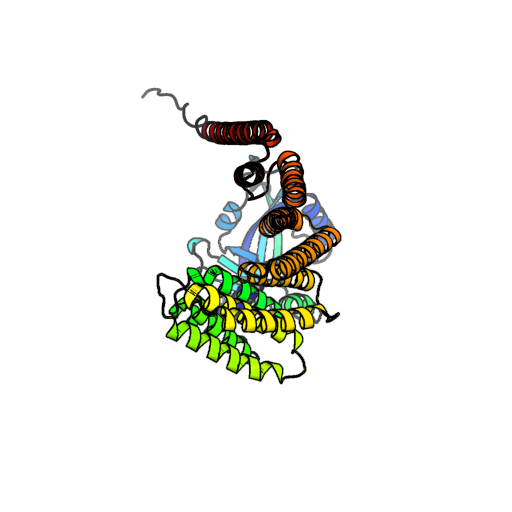 1576 C C . PRO A 1 191 ? 1.834 -21.051 -3.256 1.00 71.50 191 PRO A C 1
ATOM 1578 O O . PRO A 1 191 ? 2.990 -20.672 -3.116 1.00 71.50 191 PRO A O 1
ATOM 1581 N N . GLU A 1 192 ? 1.433 -21.759 -4.311 1.00 77.62 192 GLU A N 1
ATOM 1582 C CA . GLU A 1 192 ? 2.323 -22.190 -5.395 1.00 77.62 192 GLU A CA 1
ATOM 1583 C C . GLU A 1 192 ? 2.857 -21.007 -6.220 1.00 77.62 192 GLU A C 1
ATOM 1585 O O . GLU A 1 192 ? 3.991 -21.034 -6.695 1.00 77.62 192 GLU A O 1
ATOM 1590 N N . GLU A 1 193 ? 2.062 -19.946 -6.380 1.00 79.19 193 GLU A N 1
ATOM 1591 C CA . GLU A 1 193 ? 2.492 -18.709 -7.041 1.00 79.19 193 GLU A CA 1
ATOM 1592 C C . GLU A 1 193 ? 3.460 -17.932 -6.152 1.00 79.19 193 GLU A C 1
ATOM 1594 O O . GLU A 1 193 ? 4.480 -17.443 -6.634 1.00 79.19 193 GLU A O 1
ATOM 1599 N N . LEU A 1 194 ? 3.185 -17.878 -4.842 1.00 76.88 194 LEU A N 1
ATOM 1600 C CA . LEU A 1 194 ? 4.106 -17.292 -3.869 1.00 76.88 194 LEU A CA 1
ATOM 1601 C C . LEU A 1 194 ? 5.453 -18.017 -3.892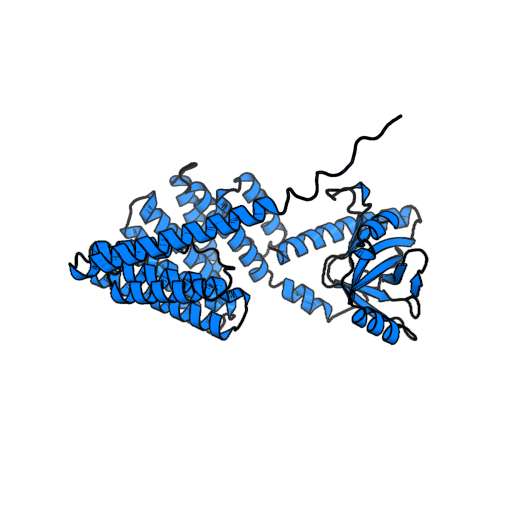 1.00 76.88 194 LEU A C 1
ATOM 1603 O O . LEU A 1 194 ? 6.486 -17.354 -3.918 1.00 76.88 194 LEU A O 1
ATOM 1607 N N . ASP A 1 195 ? 5.462 -19.351 -3.933 1.00 82.50 195 ASP A N 1
ATOM 1608 C CA . ASP A 1 195 ? 6.700 -20.126 -4.035 1.00 82.50 195 ASP A CA 1
ATOM 1609 C C . ASP A 1 195 ? 7.507 -19.741 -5.280 1.00 82.50 195 ASP A C 1
ATOM 1611 O O . ASP A 1 195 ? 8.680 -19.401 -5.142 1.00 82.50 195 ASP A O 1
ATOM 1615 N N . LYS A 1 196 ? 6.875 -19.668 -6.460 1.00 82.00 196 LYS A N 1
ATOM 1616 C CA . LYS A 1 196 ? 7.545 -19.234 -7.701 1.00 82.00 196 LYS A CA 1
ATOM 1617 C C . LYS A 1 196 ? 8.135 -17.828 -7.590 1.00 82.00 196 LYS A C 1
ATOM 1619 O O . LYS A 1 196 ? 9.273 -17.610 -8.002 1.00 82.00 196 LYS A O 1
ATOM 1624 N N . ILE A 1 197 ? 7.381 -16.883 -7.023 1.00 80.00 197 ILE A N 1
ATOM 1625 C CA . ILE A 1 197 ? 7.840 -15.501 -6.831 1.00 80.00 197 ILE A CA 1
ATOM 1626 C C . ILE A 1 197 ? 9.060 -15.481 -5.909 1.00 80.00 197 ILE A C 1
ATOM 1628 O O . ILE A 1 197 ? 10.082 -14.885 -6.243 1.00 80.00 197 ILE A O 1
ATOM 1632 N N . PHE A 1 198 ? 8.979 -16.148 -4.756 1.00 83.69 198 PHE A N 1
ATOM 1633 C CA . PHE A 1 198 ? 10.070 -16.160 -3.788 1.00 83.69 198 PHE A CA 1
ATOM 1634 C C . PHE A 1 198 ? 11.302 -16.913 -4.290 1.00 83.69 198 PHE A C 1
ATOM 1636 O O . PHE A 1 198 ? 12.414 -16.471 -4.017 1.00 83.69 198 PHE A O 1
ATOM 1643 N N . ASP A 1 199 ? 11.134 -17.990 -5.053 1.00 85.50 199 ASP A N 1
ATOM 1644 C CA . ASP A 1 199 ? 12.250 -18.712 -5.665 1.00 85.50 199 ASP A CA 1
ATOM 1645 C C . ASP A 1 199 ? 12.956 -17.838 -6.716 1.00 85.50 199 ASP A C 1
ATOM 1647 O O . ASP A 1 199 ? 14.187 -17.771 -6.737 1.00 85.50 199 ASP A O 1
ATOM 1651 N N . GLY A 1 200 ? 12.194 -17.074 -7.511 1.00 79.62 200 GLY A N 1
ATOM 1652 C CA . GLY A 1 200 ? 12.739 -16.052 -8.408 1.00 79.62 200 GLY A CA 1
ATOM 1653 C C . GLY A 1 200 ? 13.513 -14.963 -7.657 1.00 79.62 200 GLY A C 1
ATOM 1654 O O . GLY A 1 200 ? 14.645 -14.640 -8.021 1.00 79.62 200 GLY A O 1
ATOM 1655 N N . LEU A 1 201 ? 12.954 -14.444 -6.556 1.00 77.94 201 LEU A N 1
ATOM 1656 C CA . LEU A 1 201 ? 13.630 -13.460 -5.701 1.00 77.94 201 LEU A CA 1
ATOM 1657 C C . LEU A 1 201 ? 14.926 -14.010 -5.089 1.00 77.94 201 LEU A C 1
ATOM 1659 O O . LEU A 1 201 ? 15.930 -13.301 -5.047 1.00 77.94 201 LEU A O 1
ATOM 1663 N N . LEU A 1 202 ? 14.930 -15.265 -4.635 1.00 84.31 202 LEU A N 1
ATOM 1664 C CA . LEU A 1 202 ? 16.119 -15.923 -4.088 1.00 84.31 202 LEU A CA 1
ATOM 1665 C C . LEU A 1 202 ? 17.204 -16.126 -5.149 1.00 84.31 202 LEU A C 1
ATOM 1667 O O . LEU A 1 202 ? 18.384 -15.954 -4.846 1.00 84.31 202 LEU A O 1
ATOM 1671 N N . HIS A 1 203 ? 16.811 -16.464 -6.380 1.00 79.25 203 HIS A N 1
ATOM 1672 C CA . HIS A 1 203 ? 17.734 -16.591 -7.504 1.00 79.25 203 HIS A CA 1
ATOM 1673 C C . HIS A 1 203 ? 18.369 -15.243 -7.877 1.00 79.25 203 HIS A C 1
ATOM 1675 O O . HIS A 1 203 ? 19.575 -15.177 -8.110 1.00 79.25 203 HIS A O 1
ATOM 1681 N N . MET A 1 204 ? 17.580 -14.165 -7.905 1.00 68.81 204 MET A N 1
ATOM 1682 C CA . MET A 1 204 ? 18.069 -12.824 -8.248 1.00 68.81 204 MET A CA 1
ATOM 1683 C C . MET A 1 204 ? 18.917 -12.190 -7.141 1.00 68.81 204 MET A C 1
ATOM 1685 O O . MET A 1 204 ? 19.909 -11.525 -7.431 1.00 68.81 204 MET A O 1
ATOM 1689 N N . TYR A 1 205 ? 18.568 -12.420 -5.873 1.00 74.19 205 TYR A N 1
ATOM 1690 C CA . TYR A 1 205 ? 19.227 -11.790 -4.727 1.00 74.19 205 TYR A CA 1
ATOM 1691 C C . TYR A 1 205 ? 19.741 -12.825 -3.714 1.00 74.19 205 TYR A C 1
ATOM 1693 O O . TYR A 1 205 ? 19.340 -12.803 -2.542 1.00 74.19 205 TYR A O 1
ATOM 1701 N N . PRO A 1 206 ? 20.688 -13.700 -4.101 1.00 78.06 206 PRO A N 1
ATOM 1702 C CA . PRO A 1 206 ? 21.180 -14.768 -3.230 1.00 78.06 206 PRO A CA 1
ATOM 1703 C C . PRO A 1 206 ? 21.838 -14.228 -1.952 1.00 78.06 206 PRO A C 1
ATOM 1705 O O . PRO A 1 206 ? 21.791 -14.871 -0.906 1.00 78.06 206 PRO A O 1
ATOM 1708 N N . GLN A 1 207 ? 22.387 -13.009 -1.997 1.00 75.19 207 GLN A N 1
ATOM 1709 C CA . GLN A 1 207 ? 22.987 -12.355 -0.829 1.00 75.19 207 GLN A CA 1
ATOM 1710 C C . GLN A 1 207 ? 21.959 -11.948 0.237 1.00 75.19 207 GLN A C 1
ATOM 1712 O O . GLN A 1 207 ? 22.304 -11.833 1.409 1.00 75.19 207 GLN A O 1
ATOM 1717 N N . ASN A 1 208 ? 20.689 -11.781 -0.142 1.00 75.88 208 ASN A N 1
ATOM 1718 C CA . ASN A 1 208 ? 19.594 -11.451 0.772 1.00 75.88 208 ASN A CA 1
ATOM 1719 C C . ASN A 1 208 ? 18.742 -12.685 1.122 1.00 75.88 208 ASN A C 1
ATOM 1721 O O . ASN A 1 208 ? 17.635 -12.544 1.645 1.00 75.88 208 ASN A O 1
ATOM 1725 N N . ALA A 1 209 ? 19.239 -13.903 0.862 1.00 82.25 209 ALA A N 1
ATOM 1726 C CA . ALA A 1 209 ? 18.444 -15.128 0.943 1.00 82.25 209 ALA A CA 1
ATOM 1727 C C . ALA A 1 209 ? 17.752 -15.338 2.297 1.00 82.25 209 ALA A C 1
ATOM 1729 O O . ALA A 1 209 ? 16.593 -15.754 2.337 1.00 82.25 209 ALA A O 1
ATOM 1730 N N . LYS A 1 210 ? 18.421 -15.017 3.414 1.00 83.19 210 LYS A N 1
ATOM 1731 C CA . LYS A 1 210 ? 17.823 -15.139 4.754 1.00 83.19 210 LYS A CA 1
ATOM 1732 C C . LYS A 1 210 ? 16.640 -14.197 4.946 1.00 83.19 210 LYS A C 1
ATOM 1734 O O . LYS A 1 210 ? 15.589 -14.629 5.410 1.00 83.19 210 LYS A O 1
ATOM 1739 N N . TRP A 1 211 ? 16.802 -12.935 4.562 1.00 80.25 211 TRP A N 1
ATOM 1740 C CA . TRP A 1 211 ? 15.762 -11.920 4.697 1.00 80.25 211 TRP A CA 1
ATOM 1741 C C . TRP A 1 211 ? 14.574 -12.213 3.767 1.00 80.25 211 TRP A C 1
ATOM 1743 O O . TRP A 1 211 ? 13.428 -12.183 4.212 1.00 80.25 211 TRP A O 1
ATOM 1753 N N . ILE A 1 212 ? 14.840 -12.626 2.521 1.00 83.00 212 ILE A N 1
ATOM 1754 C CA . ILE A 1 212 ? 13.808 -13.057 1.561 1.00 83.00 212 ILE A CA 1
ATOM 1755 C C . ILE A 1 212 ? 13.053 -14.286 2.087 1.00 83.00 212 ILE A C 1
ATOM 1757 O O . ILE A 1 212 ? 11.827 -14.342 2.017 1.00 83.00 212 ILE A O 1
ATOM 1761 N N . SER A 1 213 ? 13.765 -15.251 2.675 1.00 87.69 213 SER A N 1
ATOM 1762 C CA . SER A 1 213 ? 13.154 -16.449 3.267 1.00 87.69 213 SER A CA 1
ATOM 1763 C C . SER A 1 213 ? 12.304 -16.123 4.495 1.00 87.69 213 SER A C 1
ATOM 1765 O O . SER A 1 213 ? 11.208 -16.659 4.645 1.00 87.69 213 SER A O 1
ATOM 1767 N N . ALA A 1 214 ? 12.777 -15.237 5.375 1.00 87.69 214 ALA A N 1
ATOM 1768 C CA . ALA A 1 214 ? 12.020 -14.798 6.545 1.00 87.69 214 ALA A CA 1
ATOM 1769 C C . ALA A 1 214 ? 10.698 -14.151 6.125 1.00 87.69 214 ALA A C 1
ATOM 1771 O O . ALA A 1 214 ? 9.631 -14.480 6.648 1.00 87.69 214 ALA A O 1
ATOM 1772 N N . LEU A 1 215 ? 10.760 -13.310 5.096 1.00 83.94 215 LEU A N 1
ATOM 1773 C CA . LEU A 1 215 ? 9.579 -12.707 4.524 1.00 83.94 215 LEU A CA 1
ATOM 1774 C C . LEU A 1 215 ? 8.637 -13.727 3.880 1.00 83.94 215 LEU A C 1
ATOM 1776 O O . LEU A 1 215 ? 7.429 -13.627 4.083 1.00 83.94 215 LEU A O 1
ATOM 1780 N N . LYS A 1 216 ? 9.152 -14.698 3.117 1.00 87.81 216 LYS A N 1
ATOM 1781 C CA . LYS A 1 216 ? 8.334 -15.778 2.544 1.00 87.81 216 LYS A CA 1
ATOM 1782 C C . LYS A 1 216 ? 7.453 -16.409 3.616 1.00 87.81 216 LYS A C 1
ATOM 1784 O O . LYS A 1 216 ? 6.253 -16.588 3.420 1.00 87.81 216 LYS A O 1
ATOM 1789 N N . PHE A 1 217 ? 8.030 -16.678 4.784 1.00 90.88 217 PHE A N 1
ATOM 1790 C CA . PHE A 1 217 ? 7.280 -17.218 5.909 1.00 90.88 217 PHE A CA 1
ATOM 1791 C C . PHE A 1 217 ? 6.303 -16.213 6.531 1.00 90.88 217 PHE A C 1
ATOM 1793 O O . PHE A 1 217 ? 5.201 -16.613 6.891 1.00 90.88 217 PHE A O 1
ATOM 1800 N N . HIS A 1 218 ? 6.618 -14.919 6.605 1.00 89.25 218 HIS A N 1
ATOM 1801 C CA . HIS A 1 218 ? 5.633 -13.903 7.013 1.00 89.25 218 HIS A CA 1
ATOM 1802 C C . HIS A 1 218 ? 4.432 -13.859 6.057 1.00 89.25 218 HIS A C 1
ATOM 1804 O O . HIS A 1 218 ? 3.283 -13.890 6.499 1.00 89.25 218 HIS A O 1
ATOM 1810 N N . CYS A 1 219 ? 4.686 -13.876 4.751 1.00 85.56 219 CYS A N 1
ATOM 1811 C CA . CYS A 1 219 ? 3.665 -13.965 3.714 1.00 85.56 219 CYS A CA 1
ATOM 1812 C C . CYS A 1 219 ? 2.776 -15.207 3.905 1.00 85.56 219 CYS A C 1
ATOM 1814 O O . CYS A 1 219 ? 1.555 -15.092 4.025 1.00 85.56 219 CYS A O 1
ATOM 1816 N N . LEU A 1 220 ? 3.379 -16.392 4.023 1.00 87.75 220 LEU A N 1
ATOM 1817 C CA . LEU A 1 220 ? 2.642 -17.637 4.257 1.00 87.75 220 LEU A CA 1
ATOM 1818 C C . LEU A 1 220 ? 1.849 -17.612 5.571 1.00 87.75 220 LEU A C 1
ATOM 1820 O O . LEU A 1 220 ? 0.729 -18.115 5.620 1.00 87.75 220 LEU A O 1
ATOM 1824 N N . ALA A 1 221 ? 2.386 -16.998 6.627 1.00 89.69 221 ALA A N 1
ATOM 1825 C CA . ALA A 1 221 ? 1.678 -16.841 7.893 1.00 89.69 221 ALA A CA 1
ATOM 1826 C C . ALA A 1 221 ? 0.381 -16.033 7.731 1.00 89.69 221 ALA A C 1
ATOM 1828 O O . ALA A 1 221 ? -0.678 -16.503 8.151 1.00 89.69 221 ALA A O 1
ATOM 1829 N N . LYS A 1 222 ? 0.441 -14.880 7.046 1.00 87.00 222 LYS A N 1
ATOM 1830 C CA . LYS A 1 222 ? -0.754 -14.083 6.714 1.00 87.00 222 LYS A CA 1
ATOM 1831 C C . LYS A 1 222 ? -1.722 -14.848 5.812 1.00 87.00 222 LYS A C 1
ATOM 1833 O O . LYS A 1 222 ? -2.930 -14.759 5.998 1.00 87.00 222 LYS A O 1
ATOM 1838 N N . TYR A 1 223 ? -1.210 -15.620 4.855 1.00 85.00 223 TYR A N 1
ATOM 1839 C CA . TYR A 1 223 ? -2.044 -16.434 3.974 1.00 85.00 223 TYR A CA 1
ATOM 1840 C C . TYR A 1 223 ? -2.885 -17.459 4.761 1.00 85.00 223 TYR A C 1
ATOM 1842 O O . TYR A 1 223 ? -4.102 -17.533 4.591 1.00 85.00 223 TYR A O 1
ATOM 1850 N N . TYR A 1 224 ? -2.270 -18.209 5.682 1.00 86.81 224 TYR A N 1
ATOM 1851 C CA . TYR A 1 224 ? -2.968 -19.235 6.475 1.00 86.81 224 TYR A CA 1
ATOM 1852 C C . TYR A 1 224 ? -3.898 -18.680 7.565 1.00 86.81 224 TYR A C 1
ATOM 1854 O O . TYR A 1 224 ? -4.677 -19.436 8.153 1.00 86.81 224 TYR A O 1
ATOM 1862 N N . GLN A 1 225 ? -3.830 -17.376 7.830 1.00 82.81 225 GLN A N 1
ATOM 1863 C CA . GLN A 1 225 ? -4.670 -16.678 8.796 1.00 82.81 225 GLN A CA 1
ATOM 1864 C C . GLN A 1 225 ? -6.083 -16.371 8.268 1.00 82.81 225 GLN A C 1
ATOM 1866 O O . GLN A 1 225 ? -6.995 -16.169 9.074 1.00 82.81 225 GLN A O 1
ATOM 1871 N N . TYR A 1 226 ? -6.292 -16.342 6.945 1.00 76.12 226 TYR A N 1
ATOM 1872 C CA . TYR A 1 226 ? -7.596 -15.991 6.378 1.00 76.12 226 TYR A CA 1
ATOM 1873 C C . TYR A 1 226 ? -8.683 -17.033 6.711 1.00 76.12 226 TYR A C 1
ATOM 1875 O O . TYR A 1 226 ? -8.420 -18.236 6.610 1.00 76.12 226 TYR A O 1
ATOM 1883 N N . PRO A 1 227 ? -9.919 -16.601 7.044 1.00 68.81 227 PRO A N 1
ATOM 1884 C CA . PRO A 1 227 ? -10.998 -17.492 7.494 1.00 68.81 227 PRO A CA 1
ATOM 1885 C C . PRO A 1 227 ? -11.334 -18.641 6.532 1.00 68.81 227 PRO A C 1
ATOM 1887 O O . PRO A 1 227 ? -11.654 -19.738 6.975 1.00 68.81 227 PRO A O 1
ATOM 1890 N N . ASP A 1 228 ? -11.200 -18.421 5.222 1.00 67.06 228 ASP A N 1
ATOM 1891 C CA . ASP A 1 228 ? -11.557 -19.405 4.187 1.00 67.06 228 ASP A CA 1
ATOM 1892 C C . ASP A 1 228 ? -10.533 -20.551 4.040 1.00 67.06 228 ASP A C 1
ATOM 1894 O O . ASP A 1 228 ? -10.724 -21.480 3.250 1.00 67.06 228 ASP A O 1
ATOM 1898 N N . ARG A 1 229 ? -9.403 -20.460 4.755 1.00 72.88 229 ARG A N 1
ATOM 1899 C CA . ARG A 1 229 ? -8.259 -21.392 4.691 1.00 72.88 229 ARG A CA 1
ATOM 1900 C C . ARG A 1 229 ? -7.827 -21.885 6.071 1.00 72.88 229 ARG A C 1
ATOM 1902 O O . ARG A 1 229 ? -7.354 -23.008 6.195 1.00 72.88 229 ARG A O 1
ATOM 1909 N N . MET A 1 230 ? -7.971 -21.007 7.062 1.00 68.06 230 MET A N 1
ATOM 1910 C CA . MET A 1 230 ? -7.798 -21.152 8.504 1.00 68.06 230 MET A CA 1
ATOM 1911 C C . MET A 1 230 ? -7.043 -22.404 8.964 1.00 68.06 230 MET A C 1
ATOM 1913 O O . MET A 1 230 ? -7.622 -23.376 9.447 1.00 68.06 230 MET A O 1
ATOM 1917 N N . SER A 1 231 ? -5.714 -22.334 8.882 1.00 85.31 231 SER A N 1
ATOM 1918 C CA . SER A 1 231 ? -4.823 -23.274 9.562 1.00 85.31 231 SER A CA 1
ATOM 1919 C C . SER A 1 231 ? -3.965 -22.499 10.553 1.00 85.31 231 SER A C 1
ATOM 1921 O O . SER A 1 231 ? -2.858 -22.061 10.243 1.00 85.31 231 SER A O 1
ATOM 1923 N N . TYR A 1 232 ? -4.491 -22.291 11.763 1.00 87.38 232 TYR A N 1
ATOM 1924 C CA . TYR A 1 232 ? -3.801 -21.533 12.815 1.00 87.38 232 TYR A CA 1
ATOM 1925 C C . TYR A 1 232 ? -2.459 -22.146 13.211 1.00 87.38 232 TYR A C 1
ATOM 1927 O O . TYR A 1 232 ? -1.522 -21.426 13.555 1.00 87.38 232 TYR A O 1
ATOM 1935 N N . THR A 1 233 ? -2.348 -23.470 13.118 1.00 89.00 233 THR A N 1
ATOM 1936 C CA . THR A 1 233 ? -1.099 -24.197 13.347 1.00 89.00 233 THR A CA 1
ATOM 1937 C C . THR A 1 233 ? -0.053 -23.850 12.292 1.00 89.00 233 THR A C 1
ATOM 1939 O O . THR A 1 233 ? 1.085 -23.550 12.651 1.00 89.00 233 THR A O 1
ATOM 1942 N N . GLU A 1 234 ? -0.424 -23.823 11.009 1.00 90.50 234 GLU A N 1
ATOM 1943 C CA . GLU A 1 234 ? 0.491 -23.430 9.933 1.00 90.50 234 GLU A CA 1
ATOM 1944 C C . GLU A 1 234 ? 0.795 -21.931 9.962 1.00 90.50 234 GLU A C 1
ATOM 1946 O O . GLU A 1 234 ? 1.953 -21.552 9.788 1.00 90.50 234 GLU A O 1
ATOM 1951 N N . ALA A 1 235 ? -0.181 -21.072 10.265 1.00 91.56 235 ALA A N 1
ATOM 1952 C CA . ALA A 1 235 ? 0.058 -19.640 10.439 1.00 91.56 235 ALA A CA 1
ATOM 1953 C C . ALA A 1 235 ? 1.127 -19.393 11.517 1.00 91.56 235 ALA A C 1
ATOM 1955 O O . ALA A 1 235 ? 2.157 -18.773 11.247 1.00 91.56 235 ALA A O 1
ATOM 1956 N N . LEU A 1 236 ? 0.948 -19.972 12.709 1.00 91.94 236 LEU A N 1
ATOM 1957 C CA . LEU A 1 236 ? 1.892 -19.825 13.817 1.00 91.94 236 LEU A CA 1
ATOM 1958 C C . LEU A 1 236 ? 3.259 -20.451 13.508 1.00 91.94 236 LEU A C 1
ATOM 1960 O O . LEU A 1 236 ? 4.300 -19.874 13.829 1.00 91.94 236 LEU A O 1
ATOM 1964 N N . ARG A 1 237 ? 3.281 -21.614 12.847 1.00 93.94 237 ARG A N 1
ATOM 1965 C CA . ARG A 1 237 ? 4.523 -22.252 12.394 1.00 93.94 237 ARG A CA 1
ATOM 1966 C C . ARG A 1 237 ? 5.318 -21.329 11.475 1.00 93.94 237 ARG A C 1
ATOM 1968 O O . ARG A 1 237 ? 6.535 -21.232 11.622 1.00 93.94 237 ARG A O 1
ATOM 1975 N N . ASN A 1 238 ? 4.648 -20.662 10.541 1.00 93.62 238 ASN A N 1
ATOM 1976 C CA . ASN A 1 238 ? 5.285 -19.741 9.609 1.00 93.62 238 ASN A CA 1
ATOM 1977 C C . ASN A 1 238 ? 5.714 -18.434 10.300 1.00 93.62 238 ASN A C 1
ATOM 1979 O O . ASN A 1 238 ? 6.847 -18.005 10.090 1.00 93.62 238 ASN A O 1
ATOM 1983 N N . TYR A 1 239 ? 4.918 -17.877 11.223 1.00 93.75 239 TYR A N 1
ATOM 1984 C CA . TYR A 1 239 ? 5.353 -16.752 12.067 1.00 93.75 239 TYR A CA 1
ATOM 1985 C C . TYR A 1 239 ? 6.647 -17.072 12.828 1.00 93.75 239 TYR A C 1
ATOM 1987 O O . TYR A 1 239 ? 7.592 -16.284 12.808 1.00 93.75 239 TYR A O 1
ATOM 1995 N N . ASN A 1 240 ? 6.734 -18.256 13.440 1.00 92.75 240 ASN A N 1
ATOM 1996 C CA . ASN A 1 240 ? 7.921 -18.677 14.184 1.00 92.75 240 ASN A CA 1
ATOM 1997 C C . ASN A 1 240 ? 9.155 -18.851 13.286 1.00 92.75 240 ASN A C 1
ATOM 1999 O O . ASN A 1 240 ? 10.249 -18.452 13.678 1.00 92.75 240 ASN A O 1
ATOM 2003 N N . LYS A 1 241 ? 8.990 -19.399 12.074 1.00 93.94 241 LYS A N 1
ATOM 2004 C CA . LYS A 1 241 ? 10.083 -19.495 11.090 1.00 93.94 241 LYS A CA 1
ATOM 2005 C C . LYS A 1 241 ? 10.569 -18.119 10.627 1.00 93.94 241 LYS A C 1
ATOM 2007 O O . LYS A 1 241 ? 11.773 -17.913 10.478 1.00 93.94 241 LYS A O 1
ATOM 2012 N N . ALA A 1 242 ? 9.645 -17.182 10.405 1.00 92.19 242 ALA A N 1
ATOM 2013 C CA . ALA A 1 242 ? 9.984 -15.808 10.051 1.00 92.19 242 ALA A CA 1
ATOM 2014 C C . ALA A 1 242 ? 10.793 -15.139 11.176 1.00 92.19 242 ALA A C 1
ATOM 2016 O O . ALA A 1 242 ? 11.880 -14.620 10.924 1.00 92.19 242 ALA A O 1
ATOM 2017 N N . LEU A 1 243 ? 10.323 -15.246 12.429 1.00 89.94 243 LEU A N 1
ATOM 2018 C CA . LEU A 1 243 ? 11.031 -14.730 13.608 1.00 89.94 243 LEU A CA 1
ATOM 2019 C C . LEU A 1 243 ? 12.430 -15.327 13.757 1.00 89.94 243 LEU A C 1
ATOM 2021 O O . LEU A 1 243 ? 13.379 -14.579 13.988 1.00 89.94 243 LEU A O 1
ATOM 2025 N N . SER A 1 244 ? 12.577 -16.649 13.612 1.00 88.94 244 SER A N 1
ATOM 2026 C CA . SER A 1 244 ? 13.883 -17.295 13.767 1.00 88.94 244 SER A CA 1
ATOM 2027 C C . SER A 1 244 ? 14.888 -16.767 12.747 1.00 88.94 244 SER A C 1
ATOM 2029 O O . SER A 1 244 ? 15.984 -16.362 13.124 1.00 88.94 244 SER A O 1
ATOM 2031 N N . LEU A 1 245 ? 14.498 -16.670 11.473 1.00 87.50 245 LEU A N 1
ATOM 2032 C CA . LEU A 1 245 ? 15.391 -16.182 10.421 1.00 87.50 245 LEU A CA 1
ATOM 2033 C C . LEU A 1 245 ? 15.737 -14.701 10.593 1.00 87.50 245 LEU A C 1
ATOM 2035 O O . LEU A 1 245 ? 16.891 -14.312 10.418 1.00 87.50 245 LEU A O 1
ATOM 2039 N N . TRP A 1 246 ? 14.771 -13.869 10.977 1.00 80.94 246 TRP A N 1
ATOM 2040 C CA . TRP A 1 246 ? 15.032 -12.452 11.210 1.00 80.94 246 TRP A CA 1
ATOM 2041 C C . TRP A 1 246 ? 15.884 -12.183 12.449 1.00 80.94 246 TRP A C 1
ATOM 2043 O O . TRP A 1 246 ? 16.719 -11.278 12.417 1.00 80.94 246 TRP A O 1
ATOM 2053 N N . SER A 1 247 ? 15.746 -12.989 13.504 1.00 76.50 247 SER A N 1
ATOM 2054 C CA . SER A 1 247 ? 16.612 -12.891 14.686 1.00 76.50 247 SER A CA 1
ATOM 2055 C C . SER A 1 247 ? 18.089 -13.124 14.344 1.00 76.50 247 SER A C 1
ATOM 2057 O O . SER A 1 247 ? 18.969 -12.477 14.909 1.00 76.50 247 SER A O 1
ATOM 2059 N N . GLU A 1 248 ? 18.372 -13.972 13.351 1.00 76.31 248 GLU A N 1
ATOM 2060 C CA . GLU A 1 248 ? 19.728 -14.167 12.838 1.00 76.31 248 GLU A CA 1
ATOM 2061 C C . GLU A 1 248 ? 20.221 -12.973 12.008 1.00 76.31 248 GLU A C 1
ATOM 2063 O O . GLU A 1 248 ? 21.414 -12.673 12.034 1.00 76.31 248 GLU A O 1
ATOM 2068 N N . CYS A 1 249 ? 19.325 -12.279 11.297 1.00 68.06 249 CYS A N 1
ATOM 2069 C CA . CYS A 1 249 ? 19.670 -11.141 10.438 1.00 68.06 249 CYS A CA 1
ATOM 2070 C C . CYS A 1 249 ? 20.063 -9.883 11.239 1.00 68.06 249 CYS A C 1
ATOM 2072 O O . CYS A 1 249 ? 20.956 -9.153 10.821 1.00 68.06 249 CYS A O 1
ATOM 2074 N N . ILE A 1 250 ? 19.472 -9.647 12.422 1.00 62.97 250 ILE A N 1
ATOM 2075 C CA . ILE A 1 250 ? 19.795 -8.493 13.300 1.00 62.97 250 ILE A CA 1
ATOM 2076 C C . ILE A 1 250 ? 21.270 -8.481 13.757 1.00 62.97 250 ILE A C 1
ATOM 2078 O O . ILE A 1 250 ? 21.835 -7.432 14.093 1.00 62.97 250 ILE A O 1
ATOM 2082 N N . ASN A 1 251 ? 21.920 -9.644 13.788 1.00 57.81 251 ASN A N 1
ATOM 2083 C CA . ASN A 1 251 ? 23.305 -9.748 14.237 1.00 57.81 251 ASN A CA 1
ATOM 2084 C C . ASN A 1 251 ? 24.320 -9.241 13.201 1.00 57.81 251 ASN A C 1
ATOM 2086 O O . ASN A 1 251 ? 25.469 -8.997 13.570 1.00 57.81 251 ASN A O 1
ATOM 2090 N N . ASP A 1 252 ? 23.904 -8.986 11.959 1.00 56.75 252 ASP A N 1
ATOM 2091 C CA . ASP A 1 252 ? 24.739 -8.363 10.934 1.00 56.75 252 ASP A CA 1
ATOM 2092 C C . ASP A 1 252 ? 24.671 -6.825 11.060 1.00 56.75 252 ASP A C 1
ATOM 2094 O O . ASP A 1 252 ? 23.613 -6.201 10.951 1.00 56.75 252 ASP A O 1
ATOM 2098 N N . HIS A 1 253 ? 25.786 -6.192 11.434 1.00 50.41 253 HIS A N 1
ATOM 2099 C CA . HIS A 1 253 ? 25.791 -4.859 12.062 1.00 50.41 253 HIS A CA 1
ATOM 2100 C C . HIS A 1 253 ? 25.443 -3.694 11.125 1.00 50.41 253 HIS A C 1
ATOM 2102 O O . HIS A 1 253 ? 25.150 -2.603 11.613 1.00 50.41 253 HIS A O 1
ATOM 2108 N N . ASN A 1 254 ? 25.424 -3.906 9.809 1.00 53.41 254 ASN A N 1
ATOM 2109 C CA . ASN A 1 254 ? 25.241 -2.818 8.847 1.00 53.41 254 ASN A CA 1
ATOM 2110 C C . ASN A 1 254 ? 23.776 -2.445 8.570 1.00 53.41 254 ASN A C 1
ATOM 2112 O O . ASN A 1 254 ? 23.544 -1.487 7.842 1.00 53.41 254 ASN A O 1
ATOM 2116 N N . ASP A 1 255 ? 22.789 -3.158 9.134 1.00 58.53 255 ASP A N 1
ATOM 2117 C CA . ASP A 1 255 ? 21.410 -3.050 8.630 1.00 58.53 255 ASP A CA 1
ATOM 2118 C C . ASP A 1 255 ? 20.303 -3.204 9.688 1.00 58.53 255 ASP A C 1
ATOM 2120 O O . ASP A 1 255 ? 19.122 -3.367 9.370 1.00 58.53 255 ASP A O 1
ATOM 2124 N N . ARG A 1 256 ? 20.673 -3.146 10.972 1.00 61.19 256 ARG A N 1
ATOM 2125 C CA . ARG A 1 256 ? 19.779 -3.375 12.125 1.00 61.19 256 ARG A CA 1
ATOM 2126 C C . ARG A 1 256 ? 18.490 -2.557 12.095 1.00 61.19 256 ARG A C 1
ATOM 2128 O O . ARG A 1 256 ? 17.448 -3.042 12.522 1.00 61.19 256 ARG A O 1
ATOM 2135 N N . LEU A 1 257 ? 18.565 -1.333 11.585 1.00 63.25 257 LEU A N 1
ATOM 2136 C CA . LEU A 1 257 ? 17.448 -0.398 11.545 1.00 63.25 257 LEU A CA 1
ATOM 2137 C C . LEU A 1 257 ? 16.363 -0.811 10.541 1.00 63.25 257 LEU A C 1
ATOM 2139 O O . LEU A 1 257 ? 15.176 -0.792 10.852 1.00 63.25 257 LEU A O 1
ATOM 2143 N N . ASN A 1 258 ? 16.786 -1.245 9.353 1.00 64.06 258 ASN A N 1
ATOM 2144 C CA . ASN A 1 258 ? 15.890 -1.725 8.308 1.00 64.06 258 ASN A CA 1
ATOM 2145 C C . ASN A 1 258 ? 15.163 -2.995 8.752 1.00 64.06 258 ASN A C 1
ATOM 2147 O O . ASN A 1 258 ? 13.949 -3.108 8.602 1.00 64.06 258 ASN A O 1
ATOM 2151 N N . HIS A 1 259 ? 15.900 -3.904 9.387 1.00 74.44 259 HIS A N 1
ATOM 2152 C CA . HIS A 1 259 ? 15.339 -5.122 9.957 1.00 74.44 259 HIS A CA 1
ATOM 2153 C C . HIS A 1 259 ? 14.373 -4.828 11.111 1.00 74.44 259 HIS A C 1
ATOM 2155 O O . HIS A 1 259 ? 13.376 -5.531 11.254 1.00 74.44 259 HIS A O 1
ATOM 2161 N N . ALA A 1 260 ? 14.613 -3.784 11.912 1.00 78.44 260 ALA A N 1
ATOM 2162 C CA . ALA A 1 260 ? 13.723 -3.421 13.013 1.00 78.44 260 ALA A CA 1
ATOM 2163 C C . ALA A 1 260 ? 12.305 -3.083 12.526 1.00 78.44 260 ALA A C 1
ATOM 2165 O O . ALA A 1 260 ? 11.337 -3.548 13.125 1.00 78.44 260 ALA A O 1
ATOM 2166 N N . VAL A 1 261 ? 12.166 -2.350 11.416 1.00 80.31 261 VAL A N 1
ATOM 2167 C CA . VAL A 1 261 ? 10.847 -2.016 10.846 1.00 80.31 261 VAL A CA 1
ATOM 2168 C C . VAL A 1 261 ? 10.109 -3.273 10.374 1.00 80.31 261 VAL A C 1
ATOM 2170 O O . VAL A 1 261 ? 8.941 -3.469 10.720 1.00 80.31 261 VAL A O 1
ATOM 2173 N N . ASP A 1 262 ? 10.787 -4.157 9.637 1.00 80.38 262 ASP A N 1
ATOM 2174 C CA . ASP A 1 262 ? 10.184 -5.387 9.102 1.00 80.38 262 ASP A CA 1
ATOM 2175 C C . ASP A 1 262 ? 9.763 -6.349 10.224 1.00 80.38 262 ASP A C 1
ATOM 2177 O O . ASP A 1 262 ? 8.642 -6.866 10.243 1.00 80.38 262 ASP A O 1
ATOM 2181 N N . ILE A 1 263 ? 10.626 -6.524 11.223 1.00 85.25 263 ILE A N 1
ATOM 2182 C CA . ILE A 1 263 ? 10.344 -7.353 12.399 1.00 85.25 263 ILE A CA 1
ATOM 2183 C C . ILE A 1 263 ? 9.234 -6.718 13.240 1.00 85.25 263 ILE A C 1
ATOM 2185 O O . ILE A 1 263 ? 8.351 -7.415 13.743 1.00 85.25 263 ILE A O 1
ATOM 2189 N N . GLY A 1 264 ? 9.222 -5.390 13.347 1.00 89.44 264 GLY A N 1
ATOM 2190 C CA . GLY A 1 264 ? 8.145 -4.641 13.977 1.00 89.44 264 GLY A CA 1
ATOM 2191 C C . GLY A 1 264 ? 6.799 -4.890 13.290 1.00 89.44 264 GLY A C 1
ATOM 2192 O O . GLY A 1 264 ? 5.799 -5.114 13.979 1.00 89.44 264 GLY A O 1
ATOM 2193 N N . LYS A 1 265 ? 6.763 -4.927 11.948 1.00 87.75 265 LYS A N 1
ATOM 2194 C CA . LYS A 1 265 ? 5.565 -5.299 11.172 1.00 87.75 265 LYS A CA 1
ATOM 2195 C C . LYS A 1 265 ? 5.131 -6.730 11.486 1.00 87.75 265 LYS A C 1
ATOM 2197 O O . LYS A 1 265 ? 3.945 -6.955 11.719 1.00 87.75 265 LYS A O 1
ATOM 2202 N N . LEU A 1 266 ? 6.067 -7.677 11.553 1.00 90.81 266 LEU A N 1
ATOM 2203 C CA . LEU A 1 266 ? 5.747 -9.058 11.910 1.00 90.81 266 LEU A CA 1
ATOM 2204 C C . LEU A 1 266 ? 5.110 -9.159 13.293 1.00 90.81 266 LEU A C 1
ATOM 2206 O O . LEU A 1 266 ? 4.082 -9.814 13.440 1.00 90.81 266 LEU A O 1
ATOM 2210 N N . TYR A 1 267 ? 5.696 -8.508 14.300 1.00 94.50 267 TYR A N 1
ATOM 2211 C CA . TYR A 1 267 ? 5.145 -8.528 15.651 1.00 94.50 267 TYR A CA 1
ATOM 2212 C C . TYR A 1 267 ? 3.760 -7.888 15.720 1.00 94.50 267 TYR A C 1
ATOM 2214 O O . TYR A 1 267 ? 2.910 -8.399 16.442 1.00 94.50 267 TYR A O 1
ATOM 2222 N N . LYS A 1 268 ? 3.493 -6.830 14.942 1.00 94.69 268 LYS A N 1
ATOM 2223 C CA . LYS A 1 268 ? 2.144 -6.254 14.826 1.00 94.69 268 LYS A CA 1
ATOM 2224 C C . LYS A 1 268 ? 1.149 -7.279 14.279 1.00 94.69 268 LYS A C 1
ATOM 2226 O O . LYS A 1 268 ? 0.066 -7.439 14.836 1.00 94.69 268 LYS A O 1
ATOM 2231 N N . ASP A 1 269 ? 1.510 -7.957 13.194 1.00 92.56 269 ASP A N 1
ATOM 2232 C CA . ASP A 1 269 ? 0.628 -8.926 12.539 1.00 92.56 269 ASP A CA 1
ATOM 2233 C C . ASP A 1 269 ? 0.403 -10.159 13.430 1.00 92.56 269 ASP A C 1
ATOM 2235 O O . ASP A 1 269 ? -0.720 -10.645 13.550 1.00 92.56 269 ASP A O 1
ATOM 2239 N N . LEU A 1 270 ? 1.446 -10.614 14.130 1.00 94.00 270 LEU A N 1
ATOM 2240 C CA . LEU A 1 270 ? 1.355 -11.682 15.121 1.00 94.00 270 LEU A CA 1
ATOM 2241 C C . LEU A 1 270 ? 0.498 -11.270 16.330 1.00 94.00 270 LEU A C 1
ATOM 2243 O O . LEU A 1 270 ? -0.298 -12.069 16.815 1.00 94.00 270 LEU A O 1
ATOM 2247 N N . ALA A 1 271 ? 0.611 -10.023 16.797 1.00 96.12 271 ALA A N 1
ATOM 2248 C CA . ALA A 1 271 ? -0.236 -9.489 17.861 1.00 96.12 271 ALA A CA 1
ATOM 2249 C C . ALA A 1 271 ? -1.715 -9.488 17.456 1.00 96.12 271 ALA A C 1
ATOM 2251 O O . ALA A 1 271 ? -2.564 -9.962 18.210 1.00 96.12 271 ALA A O 1
ATOM 2252 N N . TRP A 1 272 ? -2.009 -9.029 16.235 1.00 93.50 272 TRP A N 1
ATOM 2253 C CA . TRP A 1 272 ? -3.355 -9.082 15.668 1.00 93.50 272 TRP A CA 1
ATOM 2254 C C . TRP A 1 272 ? -3.853 -10.531 15.585 1.00 93.50 272 TRP A C 1
ATOM 2256 O O . TRP A 1 272 ? -4.976 -10.819 15.990 1.00 93.50 272 TRP A O 1
ATOM 2266 N N . PHE A 1 273 ? -3.013 -11.469 15.130 1.00 92.94 273 PHE A N 1
ATOM 2267 C CA . PHE A 1 273 ? -3.355 -12.894 15.083 1.00 92.94 273 PHE A CA 1
ATOM 2268 C C . PHE A 1 273 ? -3.725 -13.441 16.467 1.00 92.94 273 PHE A C 1
ATOM 2270 O O . PHE A 1 273 ? -4.772 -14.071 16.627 1.00 92.94 273 PHE A O 1
ATOM 2277 N N . TYR A 1 274 ? -2.924 -13.154 17.494 1.00 94.31 274 TYR A N 1
ATOM 2278 C CA . TYR A 1 274 ? -3.254 -13.578 18.853 1.00 94.31 274 TYR A CA 1
ATOM 2279 C C . TYR A 1 274 ? -4.552 -12.954 19.364 1.00 94.31 274 TYR A C 1
ATOM 2281 O O . TYR A 1 274 ? -5.362 -13.663 19.957 1.00 94.31 274 TYR A O 1
ATOM 2289 N N . GLN A 1 275 ? -4.792 -11.674 19.081 1.00 93.81 275 GLN A N 1
ATOM 2290 C CA . GLN A 1 275 ? -6.007 -10.982 19.501 1.00 93.81 275 GLN A CA 1
ATOM 2291 C C . GLN A 1 275 ? -7.264 -11.556 18.834 1.00 93.81 275 GLN A C 1
ATOM 2293 O O . GLN A 1 275 ? -8.215 -11.917 19.522 1.00 93.81 275 GLN A O 1
ATOM 2298 N N . TYR A 1 276 ? -7.294 -11.634 17.503 1.00 90.88 276 TYR A N 1
ATOM 2299 C CA . TYR A 1 276 ? -8.532 -11.898 16.762 1.00 90.88 276 TYR A CA 1
ATOM 2300 C C . TYR A 1 276 ? -8.732 -13.370 16.394 1.00 90.88 276 TYR A C 1
ATOM 2302 O O . TYR A 1 276 ? -9.873 -13.814 16.293 1.00 90.88 276 TYR A O 1
ATOM 2310 N N . ASN A 1 277 ? -7.656 -14.142 16.207 1.00 89.06 277 ASN A N 1
ATOM 2311 C CA . ASN A 1 277 ? -7.753 -15.553 15.818 1.00 89.06 277 ASN A CA 1
ATOM 2312 C C . ASN A 1 277 ? -7.622 -16.508 17.006 1.00 89.06 277 ASN A C 1
ATOM 2314 O O . ASN A 1 277 ? -8.312 -17.526 17.042 1.00 89.06 277 ASN A O 1
ATOM 2318 N N . MET A 1 278 ? -6.755 -16.185 17.970 1.00 89.81 278 MET A N 1
ATOM 2319 C CA . MET A 1 278 ? -6.522 -17.027 19.153 1.00 89.81 278 MET A CA 1
ATOM 2320 C C . MET A 1 278 ? -7.235 -16.525 20.414 1.00 89.81 278 MET A C 1
ATOM 2322 O O . MET A 1 278 ? -7.331 -17.272 21.385 1.00 89.81 278 MET A O 1
ATOM 2326 N N . ASN A 1 279 ? -7.744 -15.286 20.407 1.00 91.38 279 ASN A N 1
ATOM 2327 C CA . ASN A 1 279 ? -8.350 -14.626 21.567 1.00 91.38 279 ASN A CA 1
ATOM 2328 C C . ASN A 1 279 ? -7.426 -14.598 22.809 1.00 91.38 279 ASN A C 1
ATOM 2330 O O . ASN A 1 279 ? -7.887 -14.653 23.951 1.00 91.38 279 ASN A O 1
ATOM 2334 N N . ASP A 1 280 ? -6.111 -14.516 22.583 1.00 94.62 280 ASP A N 1
ATOM 2335 C CA . ASP A 1 280 ? -5.083 -14.386 23.618 1.00 94.62 280 ASP A CA 1
ATOM 2336 C C . ASP A 1 280 ? -4.589 -12.936 23.686 1.00 94.62 280 ASP A C 1
ATOM 2338 O O . ASP A 1 280 ? -3.605 -12.530 23.062 1.00 94.62 280 ASP A O 1
ATOM 2342 N N . ASN A 1 281 ? -5.304 -12.131 24.470 1.00 94.25 281 ASN A N 1
ATOM 2343 C CA . ASN A 1 281 ? -5.004 -10.709 24.618 1.00 94.25 281 ASN A CA 1
ATOM 2344 C C . ASN A 1 281 ? -3.687 -10.439 25.368 1.00 94.25 281 ASN A C 1
ATOM 2346 O O . ASN A 1 281 ? -3.128 -9.351 25.231 1.00 94.25 281 ASN A O 1
ATOM 2350 N N . GLN A 1 282 ? -3.182 -11.396 26.155 1.00 95.06 282 GLN A N 1
ATOM 2351 C CA . GLN A 1 282 ? -1.932 -11.227 26.899 1.00 95.06 282 GLN A CA 1
ATOM 2352 C C . GLN A 1 282 ? -0.725 -11.349 25.963 1.00 95.06 282 GLN A C 1
ATOM 2354 O O . GLN A 1 282 ? 0.184 -10.509 25.998 1.00 95.06 282 GLN A O 1
ATOM 2359 N N . LEU A 1 283 ? -0.728 -12.367 25.097 1.00 95.44 283 LEU A N 1
ATOM 2360 C CA . LEU A 1 283 ? 0.285 -12.500 24.053 1.00 95.44 283 LEU A CA 1
ATOM 2361 C C . LEU A 1 283 ? 0.160 -11.380 23.018 1.00 95.44 283 LEU A C 1
ATOM 2363 O O . LEU A 1 283 ? 1.180 -10.817 22.618 1.00 95.44 283 LEU A O 1
ATOM 2367 N N . ALA A 1 284 ? -1.064 -10.985 22.653 1.00 96.62 284 ALA A N 1
ATOM 2368 C CA . ALA A 1 284 ? -1.279 -9.843 21.768 1.00 96.62 284 ALA A CA 1
ATOM 2369 C C . ALA A 1 284 ? -0.645 -8.552 22.316 1.00 96.62 284 ALA A C 1
ATOM 2371 O O . ALA A 1 284 ? 0.116 -7.901 21.600 1.00 96.62 284 ALA A O 1
ATOM 2372 N N . ASP A 1 285 ? -0.875 -8.201 23.590 1.00 96.19 285 ASP A N 1
ATOM 2373 C CA . ASP A 1 285 ? -0.267 -7.003 24.199 1.00 96.19 285 ASP A CA 1
ATOM 2374 C C . ASP A 1 285 ? 1.265 -7.077 24.180 1.00 96.19 285 ASP A C 1
ATOM 2376 O O . ASP A 1 285 ? 1.932 -6.111 23.802 1.00 96.19 285 ASP A O 1
ATOM 2380 N N . SER A 1 286 ? 1.829 -8.241 24.514 1.00 96.69 286 SER A N 1
ATOM 2381 C CA . SER A 1 286 ? 3.278 -8.475 24.509 1.00 96.69 286 SER A CA 1
ATOM 2382 C C . SER A 1 286 ? 3.885 -8.256 23.118 1.00 96.69 286 SER A C 1
ATOM 2384 O O . SER A 1 286 ? 4.893 -7.565 22.979 1.00 96.69 286 SER A O 1
ATOM 2386 N N . HIS A 1 287 ? 3.243 -8.768 22.068 1.00 96.81 287 HIS A N 1
ATOM 2387 C CA . HIS A 1 287 ? 3.709 -8.576 20.698 1.00 96.81 287 HIS A CA 1
ATOM 2388 C C . HIS A 1 287 ? 3.492 -7.142 20.190 1.00 96.81 287 HIS A C 1
ATOM 2390 O O . HIS A 1 287 ? 4.372 -6.608 19.514 1.00 96.81 287 HIS A O 1
ATOM 2396 N N . TYR A 1 288 ? 2.408 -6.458 20.576 1.00 97.62 288 TYR A N 1
ATOM 2397 C CA . TYR A 1 288 ? 2.267 -5.027 20.289 1.00 97.62 288 TYR A CA 1
ATOM 2398 C C . TYR A 1 288 ? 3.356 -4.192 20.978 1.00 97.62 288 TYR A C 1
ATOM 2400 O O . TYR A 1 288 ? 3.858 -3.253 20.369 1.00 97.62 288 TYR A O 1
ATOM 2408 N N . ASN A 1 289 ? 3.759 -4.521 22.215 1.00 96.25 289 ASN A N 1
ATOM 2409 C CA . ASN A 1 289 ? 4.888 -3.857 22.888 1.00 96.25 289 ASN A CA 1
ATOM 2410 C C . ASN A 1 289 ? 6.186 -3.984 22.075 1.00 96.25 289 ASN A C 1
ATOM 2412 O O . ASN A 1 289 ? 6.815 -2.969 21.787 1.00 96.25 289 ASN A O 1
ATOM 2416 N N . LEU A 1 290 ? 6.538 -5.202 21.649 1.00 94.44 290 LEU A N 1
ATOM 2417 C CA . LEU A 1 290 ? 7.738 -5.453 20.838 1.00 94.44 290 LEU A CA 1
ATOM 2418 C C . LEU A 1 290 ? 7.685 -4.725 19.488 1.00 94.44 290 LEU A C 1
ATOM 2420 O O . LEU A 1 290 ? 8.683 -4.172 19.029 1.00 94.44 290 LEU A O 1
ATOM 2424 N N . SER A 1 291 ? 6.508 -4.692 18.858 1.00 94.88 291 SER A N 1
ATOM 2425 C CA . SER A 1 291 ? 6.295 -3.953 17.614 1.00 94.88 291 SER A CA 1
ATOM 2426 C C . SER A 1 291 ? 6.541 -2.450 17.786 1.00 94.88 291 SER A C 1
ATOM 2428 O O . SER A 1 291 ? 7.232 -1.845 16.964 1.00 94.88 291 SER A O 1
ATOM 2430 N N . ILE A 1 292 ? 6.023 -1.855 18.867 1.00 95.06 292 ILE A N 1
ATOM 2431 C CA . ILE A 1 292 ? 6.225 -0.436 19.192 1.00 95.06 292 ILE A CA 1
ATOM 2432 C C . ILE A 1 292 ? 7.705 -0.147 19.430 1.00 95.06 292 ILE A C 1
ATOM 2434 O O . ILE A 1 292 ? 8.233 0.777 18.822 1.00 95.06 292 ILE A O 1
ATOM 2438 N N . GLU A 1 293 ? 8.375 -0.940 20.268 1.00 92.31 293 GLU A N 1
ATOM 2439 C CA . GLU A 1 293 ? 9.786 -0.737 20.620 1.00 92.31 293 GLU A CA 1
ATOM 2440 C C . GLU A 1 293 ? 10.680 -0.686 19.373 1.00 92.31 293 GLU A C 1
ATOM 2442 O O . GLU A 1 293 ? 11.469 0.244 19.200 1.00 92.31 293 GLU A O 1
ATOM 2447 N N . LEU A 1 294 ? 10.500 -1.637 18.453 1.00 89.38 294 LEU A N 1
ATOM 2448 C CA . LEU A 1 294 ? 11.286 -1.706 17.222 1.00 89.38 294 LEU A CA 1
ATOM 2449 C C . LEU A 1 294 ? 11.006 -0.540 16.267 1.00 89.38 294 LEU A C 1
ATOM 2451 O O . LEU A 1 294 ? 11.942 0.020 15.696 1.00 89.38 294 LEU A O 1
ATOM 2455 N N . ASN A 1 295 ? 9.740 -0.147 16.100 1.00 89.56 295 ASN A N 1
ATOM 2456 C CA . ASN A 1 295 ? 9.392 0.979 15.229 1.00 89.56 295 ASN A CA 1
ATOM 2457 C C . ASN A 1 295 ? 9.807 2.328 15.842 1.00 89.56 295 ASN A C 1
ATOM 2459 O O . ASN A 1 295 ? 10.208 3.229 15.111 1.00 89.56 295 ASN A O 1
ATOM 2463 N N . GLN A 1 296 ? 9.783 2.472 17.169 1.00 89.88 296 GLN A N 1
ATOM 2464 C CA . GLN A 1 296 ? 10.308 3.658 17.851 1.00 89.88 296 GLN A CA 1
ATOM 2465 C C . GLN A 1 296 ? 11.828 3.757 17.735 1.00 89.88 296 GLN A C 1
ATOM 2467 O O . GLN A 1 296 ? 12.348 4.844 17.489 1.00 89.88 296 GLN A O 1
ATOM 2472 N N . LEU A 1 297 ? 12.540 2.634 17.864 1.00 86.12 297 LEU A N 1
ATOM 2473 C CA . LEU A 1 297 ? 13.979 2.581 17.618 1.00 86.12 297 LEU A CA 1
ATOM 2474 C C . LEU A 1 297 ? 14.301 2.989 16.175 1.00 86.12 297 LEU A C 1
ATOM 2476 O O . LEU A 1 297 ? 15.224 3.771 15.950 1.00 86.12 297 LEU A O 1
ATOM 2480 N N . ALA A 1 298 ? 13.510 2.500 15.213 1.00 83.50 298 ALA A N 1
ATOM 2481 C CA . ALA A 1 298 ? 13.614 2.911 13.820 1.00 83.50 298 ALA A CA 1
ATOM 2482 C C . ALA A 1 298 ? 13.394 4.426 13.655 1.00 83.50 298 ALA A C 1
ATOM 2484 O O . ALA A 1 298 ? 14.177 5.099 12.987 1.00 83.50 298 ALA A O 1
ATOM 2485 N N . HIS A 1 299 ? 12.381 4.973 14.330 1.00 83.94 299 HIS A N 1
ATOM 2486 C CA . HIS A 1 299 ? 11.968 6.372 14.209 1.00 83.94 299 HIS A CA 1
ATOM 2487 C C . HIS A 1 299 ? 12.964 7.341 14.841 1.00 83.94 299 HIS A C 1
ATOM 2489 O O . HIS A 1 299 ? 13.198 8.425 14.319 1.00 83.94 299 HIS A O 1
ATOM 2495 N N . ALA A 1 300 ? 13.587 6.942 15.949 1.00 82.69 300 ALA A N 1
ATOM 2496 C CA . ALA A 1 300 ? 14.602 7.737 16.630 1.00 82.69 300 ALA A CA 1
ATOM 2497 C C . ALA A 1 300 ? 15.919 7.844 15.841 1.00 82.69 300 ALA A C 1
ATOM 2499 O O . ALA A 1 300 ? 16.773 8.668 16.171 1.00 82.69 300 ALA A O 1
ATOM 2500 N N . SER A 1 301 ? 16.118 7.011 14.820 1.00 75.38 301 SER A N 1
ATOM 2501 C CA . SER A 1 301 ? 17.311 7.092 13.990 1.00 75.38 301 SER A CA 1
ATOM 2502 C C . SER A 1 301 ? 17.187 8.212 12.953 1.00 75.38 301 SER A C 1
ATOM 2504 O O . SER A 1 301 ? 16.215 8.306 12.211 1.00 75.38 301 SER A O 1
ATOM 2506 N N . ALA A 1 302 ? 18.207 9.062 12.859 1.00 56.03 302 ALA A N 1
ATOM 2507 C CA . ALA A 1 302 ? 18.220 10.202 11.938 1.00 56.03 302 ALA A CA 1
ATOM 2508 C C . ALA A 1 302 ? 18.474 9.821 10.458 1.00 56.03 302 ALA A C 1
ATOM 2510 O O . ALA A 1 302 ? 18.837 10.681 9.661 1.00 56.03 302 ALA A O 1
ATOM 2511 N N . ALA A 1 303 ? 18.355 8.539 10.094 1.00 57.50 303 ALA A N 1
ATOM 2512 C CA . ALA A 1 303 ? 18.832 7.994 8.819 1.00 57.50 303 ALA A CA 1
ATOM 2513 C C . ALA A 1 303 ? 17.720 7.677 7.799 1.00 57.50 303 ALA A C 1
ATOM 2515 O O . ALA A 1 303 ? 18.004 7.067 6.771 1.00 57.50 303 ALA A O 1
ATOM 2516 N N . THR A 1 304 ? 16.466 8.057 8.057 1.00 65.94 304 THR A N 1
ATOM 2517 C CA . THR A 1 304 ? 15.335 7.750 7.166 1.00 65.94 304 THR A CA 1
ATOM 2518 C C . THR A 1 304 ? 15.105 8.846 6.130 1.00 65.94 304 THR A C 1
ATOM 2520 O O . THR A 1 304 ? 15.115 10.034 6.461 1.00 65.94 304 THR A O 1
ATOM 2523 N N . SER A 1 305 ? 14.817 8.463 4.885 1.00 75.62 305 SER A N 1
ATOM 2524 C CA . SER A 1 305 ? 14.296 9.396 3.876 1.00 75.62 305 SER A CA 1
ATOM 2525 C C . SER A 1 305 ? 12.914 9.944 4.270 1.00 75.62 305 SER A C 1
ATOM 2527 O O . SER A 1 305 ? 12.224 9.362 5.105 1.00 75.62 305 SER A O 1
ATOM 2529 N N . ALA A 1 306 ? 12.468 11.044 3.649 1.00 78.62 306 ALA A N 1
ATOM 2530 C CA . ALA A 1 306 ? 11.166 11.654 3.954 1.00 78.62 306 ALA A CA 1
ATOM 2531 C C . ALA A 1 306 ? 9.986 10.670 3.800 1.00 78.62 306 ALA A C 1
ATOM 2533 O O . ALA A 1 306 ? 9.082 10.657 4.631 1.00 78.62 306 ALA A O 1
ATOM 2534 N N . ASN A 1 307 ? 10.025 9.804 2.783 1.00 78.62 307 ASN A N 1
ATOM 2535 C CA . ASN A 1 307 ? 8.979 8.802 2.551 1.00 78.62 307 ASN A CA 1
ATOM 2536 C C . ASN A 1 307 ? 9.000 7.705 3.620 1.00 78.62 307 ASN A C 1
ATOM 2538 O O . ASN A 1 307 ? 7.955 7.335 4.138 1.00 78.62 307 ASN A O 1
ATOM 2542 N N . GLU A 1 308 ? 10.186 7.221 3.992 1.00 78.62 308 GLU A N 1
ATOM 2543 C CA . GLU A 1 308 ? 10.325 6.213 5.051 1.00 78.62 308 GLU A CA 1
ATOM 2544 C C . GLU A 1 308 ? 9.909 6.764 6.413 1.00 78.62 308 GLU A C 1
ATOM 2546 O O . GLU A 1 308 ? 9.311 6.046 7.211 1.00 78.62 308 GLU A O 1
ATOM 2551 N N . HIS A 1 309 ? 10.188 8.043 6.668 1.00 84.44 309 HIS A N 1
ATOM 2552 C CA . HIS A 1 309 ? 9.723 8.730 7.863 1.00 84.44 309 HIS A CA 1
ATOM 2553 C C . HIS A 1 309 ? 8.189 8.783 7.910 1.00 84.44 309 HIS A C 1
ATOM 2555 O O . HIS A 1 309 ? 7.599 8.357 8.900 1.00 84.44 309 HIS A O 1
ATOM 2561 N N . ILE A 1 310 ? 7.541 9.216 6.822 1.00 87.31 310 ILE A N 1
ATOM 2562 C CA . ILE A 1 310 ? 6.074 9.230 6.693 1.00 87.31 310 ILE A CA 1
ATOM 2563 C C . ILE A 1 310 ? 5.482 7.825 6.896 1.00 87.31 310 ILE A C 1
ATOM 2565 O O . ILE A 1 310 ? 4.553 7.656 7.687 1.00 87.31 310 ILE A O 1
ATOM 2569 N N . ASP A 1 311 ? 6.044 6.805 6.243 1.00 85.12 311 ASP A N 1
ATOM 2570 C CA . ASP A 1 311 ? 5.591 5.416 6.375 1.00 85.12 311 ASP A CA 1
ATOM 2571 C C . ASP A 1 311 ? 5.721 4.901 7.812 1.00 85.12 311 ASP A C 1
ATOM 2573 O O . ASP A 1 311 ? 4.892 4.122 8.289 1.00 85.12 311 ASP A O 1
ATOM 2577 N N . LEU A 1 312 ? 6.768 5.315 8.520 1.00 88.50 312 LEU A N 1
ATOM 2578 C CA . LEU A 1 312 ? 7.004 4.906 9.894 1.00 88.50 312 LEU A CA 1
ATOM 2579 C C . LEU A 1 312 ? 6.048 5.588 10.878 1.00 88.50 312 LEU A C 1
ATOM 2581 O O . LEU A 1 312 ? 5.533 4.919 11.775 1.00 88.50 312 LEU A O 1
ATOM 2585 N N . LEU A 1 313 ? 5.756 6.877 10.679 1.00 93.31 313 LEU A N 1
ATOM 2586 C CA . LEU A 1 313 ? 4.724 7.602 11.429 1.00 93.31 313 LEU A CA 1
ATOM 2587 C C . LEU A 1 313 ? 3.356 6.932 11.255 1.00 93.31 313 LEU A C 1
ATOM 2589 O O . LEU A 1 313 ? 2.669 6.647 12.240 1.00 93.31 313 LEU A O 1
ATOM 2593 N N . HIS A 1 314 ? 3.008 6.594 10.010 1.00 91.69 314 HIS A N 1
ATOM 2594 C CA . HIS A 1 314 ? 1.783 5.869 9.687 1.00 91.69 314 HIS A CA 1
ATOM 2595 C C . HIS A 1 314 ? 1.700 4.535 10.442 1.00 91.69 314 HIS A C 1
ATOM 2597 O O . HIS A 1 314 ? 0.720 4.260 11.135 1.00 91.69 314 HIS A O 1
ATOM 2603 N N . ARG A 1 315 ? 2.766 3.725 10.378 1.00 90.75 315 ARG A N 1
ATOM 2604 C CA . ARG A 1 315 ? 2.843 2.425 11.067 1.00 90.75 315 ARG A CA 1
ATOM 2605 C C . ARG A 1 315 ? 2.719 2.559 12.578 1.00 90.75 315 ARG A C 1
ATOM 2607 O O . ARG A 1 315 ? 2.009 1.764 13.188 1.00 90.75 315 ARG A O 1
ATOM 2614 N N . LEU A 1 316 ? 3.410 3.522 13.187 1.00 94.88 316 LEU A N 1
ATOM 2615 C CA . LEU A 1 316 ? 3.321 3.759 14.627 1.00 94.88 316 LEU A CA 1
ATOM 2616 C C . LEU A 1 316 ? 1.887 4.110 15.024 1.00 94.88 316 LEU A C 1
ATOM 2618 O O . LEU A 1 316 ? 1.365 3.504 15.960 1.00 94.88 316 LEU A O 1
ATOM 2622 N N . SER A 1 317 ? 1.229 5.000 14.275 1.00 96.31 317 SER A N 1
ATOM 2623 C CA . SER A 1 317 ? -0.182 5.336 14.485 1.00 96.31 317 SER A CA 1
ATOM 2624 C C . SER A 1 317 ? -1.079 4.090 14.460 1.00 96.31 317 SER A C 1
ATOM 2626 O O . SER A 1 317 ? -1.797 3.838 15.430 1.00 96.31 317 SER A O 1
ATOM 2628 N N . ASP A 1 318 ? -0.948 3.242 13.435 1.00 95.00 318 ASP A N 1
ATOM 2629 C CA . ASP A 1 318 ? -1.716 1.997 13.299 1.00 95.00 318 ASP A CA 1
ATOM 2630 C C . ASP A 1 318 ? -1.477 1.013 14.457 1.00 95.00 318 ASP A C 1
ATOM 2632 O O . ASP A 1 318 ? -2.398 0.347 14.941 1.00 95.00 318 ASP A O 1
ATOM 2636 N N . ILE A 1 319 ? -0.223 0.862 14.896 1.00 96.31 319 ILE A N 1
ATOM 2637 C CA . ILE A 1 319 ? 0.124 -0.041 16.000 1.00 96.31 319 ILE A CA 1
ATOM 2638 C C . ILE A 1 319 ? -0.501 0.469 17.304 1.00 96.31 319 ILE A C 1
ATOM 2640 O O . ILE A 1 319 ? -1.086 -0.318 18.055 1.00 96.31 319 ILE A O 1
ATOM 2644 N N . TYR A 1 320 ? -0.427 1.777 17.561 1.00 97.94 320 TYR A N 1
ATOM 2645 C CA . TYR A 1 320 ? -1.047 2.391 18.732 1.00 97.94 320 TYR A CA 1
ATOM 2646 C C . TYR A 1 320 ? -2.573 2.307 18.706 1.00 97.94 320 TYR A C 1
ATOM 2648 O O . TYR A 1 320 ? -3.173 2.011 19.740 1.00 97.94 320 TYR A O 1
ATOM 2656 N N . GLU A 1 321 ? -3.204 2.479 17.545 1.00 97.00 321 GLU A N 1
ATOM 2657 C CA . GLU A 1 321 ? -4.645 2.283 17.385 1.00 97.00 321 GLU A CA 1
ATOM 2658 C C . GLU A 1 321 ? -5.051 0.839 17.714 1.00 97.00 321 GLU A C 1
ATOM 2660 O O . GLU A 1 321 ? -6.000 0.607 18.467 1.00 97.00 321 GLU A O 1
ATOM 2665 N N . ASN A 1 322 ? -4.325 -0.150 17.190 1.00 95.81 322 ASN A N 1
ATOM 2666 C CA . ASN A 1 322 ? -4.611 -1.555 17.475 1.00 95.81 322 ASN A CA 1
ATOM 2667 C C . ASN A 1 322 ? -4.452 -1.876 18.965 1.00 95.81 322 ASN A C 1
ATOM 2669 O O . ASN A 1 322 ? -5.303 -2.540 19.560 1.00 95.81 322 ASN A O 1
ATOM 2673 N N . LYS A 1 323 ? -3.413 -1.326 19.595 1.00 96.12 323 LYS A N 1
ATOM 2674 C CA . LYS A 1 323 ? -3.198 -1.462 21.033 1.00 96.12 323 LYS A CA 1
ATOM 2675 C C . LYS A 1 323 ? -4.288 -0.790 21.864 1.00 96.12 323 LYS A C 1
ATOM 2677 O O . LYS A 1 323 ? -4.738 -1.352 22.858 1.00 96.12 323 LYS A O 1
ATOM 2682 N N . MET A 1 324 ? -4.754 0.383 21.444 1.00 96.31 324 MET A N 1
ATOM 2683 C CA . MET A 1 324 ? -5.917 1.038 22.038 1.00 96.31 324 MET A CA 1
ATOM 2684 C C . MET A 1 324 ? -7.155 0.132 21.944 1.00 96.31 324 MET A C 1
ATOM 2686 O O . MET A 1 324 ? -7.856 -0.037 22.939 1.00 96.31 324 MET A O 1
ATOM 2690 N N . LYS A 1 325 ? -7.426 -0.477 20.780 1.00 94.62 325 LYS A N 1
ATOM 2691 C CA . LYS A 1 325 ? -8.577 -1.380 20.577 1.00 94.62 325 LYS A CA 1
ATOM 2692 C C . LYS A 1 325 ? -8.508 -2.644 21.439 1.00 94.62 325 LYS A C 1
ATOM 2694 O O . LYS A 1 325 ? -9.552 -3.137 21.860 1.00 94.62 325 LYS A O 1
ATOM 2699 N N . LEU A 1 326 ? -7.306 -3.151 21.719 1.00 94.50 326 LEU A N 1
ATOM 2700 C CA . LEU A 1 326 ? -7.090 -4.290 22.618 1.00 94.50 326 LEU A CA 1
ATOM 2701 C C . LEU A 1 326 ? -7.540 -3.992 24.063 1.00 94.50 326 LEU A C 1
ATOM 2703 O O . LEU A 1 326 ? -8.000 -4.885 24.777 1.00 94.50 326 LEU A O 1
ATOM 2707 N N . ILE A 1 327 ? -7.428 -2.737 24.510 1.00 93.00 327 ILE A N 1
ATOM 2708 C CA . ILE A 1 327 ? -7.709 -2.337 25.892 1.00 93.00 327 ILE A CA 1
ATOM 2709 C C . ILE A 1 327 ? -9.194 -2.014 26.060 1.00 93.00 327 ILE A C 1
ATOM 2711 O O . ILE A 1 327 ? -9.687 -0.977 25.620 1.00 93.00 327 ILE A O 1
ATOM 2715 N N . THR A 1 328 ? -9.911 -2.883 26.772 1.00 87.94 328 THR A N 1
ATOM 2716 C CA . THR A 1 328 ? -11.358 -2.727 27.001 1.00 87.94 328 THR A CA 1
ATOM 2717 C C . THR A 1 328 ? -11.720 -2.166 28.378 1.00 87.94 328 THR A C 1
ATOM 2719 O O . THR A 1 328 ? -12.735 -1.487 28.503 1.00 87.94 328 THR A O 1
ATOM 2722 N N . ARG A 1 329 ? -10.913 -2.430 29.417 1.00 88.62 329 ARG A N 1
ATOM 2723 C CA . ARG A 1 329 ? -11.243 -2.092 30.820 1.00 88.62 329 ARG A CA 1
ATOM 2724 C C . ARG A 1 329 ? -10.530 -0.848 31.351 1.00 88.62 329 ARG A C 1
ATOM 2726 O O . ARG A 1 329 ? -11.130 -0.056 32.070 1.00 88.62 329 ARG A O 1
ATOM 2733 N N . GLU A 1 330 ? -9.255 -0.673 31.017 1.00 92.94 330 GLU A N 1
ATOM 2734 C CA . GLU A 1 330 ? -8.420 0.420 31.529 1.00 92.94 330 GLU A CA 1
ATOM 2735 C C . GLU A 1 330 ? -8.603 1.677 30.672 1.00 92.94 330 GLU A C 1
ATOM 2737 O O . GLU A 1 330 ? -7.796 1.965 29.790 1.00 92.94 330 GLU A O 1
ATOM 2742 N N . LEU A 1 331 ? -9.689 2.421 30.912 1.00 90.12 331 LEU A N 1
ATOM 2743 C CA . LEU A 1 331 ? -10.074 3.568 30.079 1.00 90.12 331 LEU A CA 1
ATOM 2744 C C . LEU A 1 331 ? -8.969 4.626 29.948 1.00 90.12 331 LEU A C 1
ATOM 2746 O O . LEU A 1 331 ? -8.753 5.115 28.846 1.00 90.12 331 LEU A O 1
ATOM 2750 N N . ASN A 1 332 ? -8.229 4.921 31.021 1.00 93.44 332 ASN A N 1
ATOM 2751 C CA . ASN A 1 332 ? -7.114 5.875 30.963 1.00 93.44 332 ASN A CA 1
ATOM 2752 C C . ASN A 1 332 ? -6.009 5.379 30.018 1.00 93.44 332 ASN A C 1
ATOM 2754 O O . ASN A 1 332 ? -5.605 6.096 29.114 1.00 93.44 332 ASN A O 1
ATOM 2758 N N . ARG A 1 333 ? -5.605 4.108 30.141 1.00 94.00 333 ARG A N 1
ATOM 2759 C CA . ARG A 1 333 ? -4.583 3.502 29.275 1.00 94.00 333 ARG A CA 1
ATOM 2760 C C . ARG A 1 333 ? -5.044 3.434 27.815 1.00 94.00 333 ARG A C 1
ATOM 2762 O O . ARG A 1 333 ? -4.252 3.658 26.903 1.00 94.00 333 ARG A O 1
ATOM 2769 N N . LYS A 1 334 ? -6.333 3.153 27.584 1.00 94.31 334 LYS A N 1
ATOM 2770 C CA . LYS A 1 334 ? -6.952 3.229 26.252 1.00 94.31 334 LYS A CA 1
ATOM 2771 C C . LYS A 1 334 ? -6.842 4.649 25.688 1.00 94.31 334 LYS A C 1
ATOM 2773 O O . LYS A 1 334 ? -6.426 4.814 24.545 1.00 94.31 334 LYS A O 1
ATOM 2778 N N . GLN A 1 335 ? -7.191 5.662 26.480 1.00 95.75 335 GLN A N 1
ATOM 2779 C CA . GLN A 1 335 ? -7.089 7.065 26.075 1.00 95.75 335 GLN A CA 1
ATOM 2780 C C . GLN A 1 335 ? -5.646 7.465 25.759 1.00 95.75 335 GLN A C 1
ATOM 2782 O O . GLN A 1 335 ? -5.423 8.080 24.719 1.00 95.75 335 GLN A O 1
ATOM 2787 N N . ASP A 1 336 ? -4.676 7.062 26.581 1.00 96.75 336 ASP A N 1
ATOM 2788 C CA . ASP A 1 336 ? -3.256 7.364 26.369 1.00 96.75 336 ASP A CA 1
ATOM 2789 C C . ASP A 1 336 ? -2.759 6.832 25.017 1.00 96.75 336 ASP A C 1
ATOM 2791 O O . ASP A 1 336 ? -2.168 7.573 24.231 1.00 96.75 336 ASP A O 1
ATOM 2795 N N . TYR A 1 337 ? -3.052 5.568 24.687 1.00 97.31 337 TYR A N 1
ATOM 2796 C CA . TYR A 1 337 ? -2.660 5.009 23.388 1.00 97.31 337 TYR A CA 1
ATOM 2797 C C . TYR A 1 337 ? -3.431 5.605 22.212 1.00 97.31 337 TYR A C 1
ATOM 2799 O O . TYR A 1 337 ? -2.846 5.786 21.146 1.00 97.31 337 TYR A O 1
ATOM 2807 N N . GLY A 1 338 ? -4.708 5.951 22.387 1.00 97.31 338 GLY A N 1
ATOM 2808 C CA . GLY A 1 338 ? -5.456 6.659 21.348 1.00 97.31 338 GLY A CA 1
ATOM 2809 C C . GLY A 1 338 ? -4.879 8.049 21.065 1.00 97.31 338 GLY A C 1
ATOM 2810 O O . GLY A 1 338 ? -4.751 8.431 19.906 1.00 97.31 338 GLY A O 1
ATOM 2811 N N . LEU A 1 339 ? -4.446 8.779 22.099 1.00 97.88 339 LEU A N 1
ATOM 2812 C CA . LEU A 1 339 ? -3.769 10.069 21.936 1.00 97.88 339 LEU A CA 1
ATOM 2813 C C . LEU A 1 339 ? -2.403 9.923 21.255 1.00 97.88 339 LEU A C 1
ATOM 2815 O O . LEU A 1 339 ? -2.071 10.740 20.399 1.00 97.88 339 LEU A O 1
ATOM 2819 N N . LEU A 1 340 ? -1.641 8.871 21.571 1.00 97.88 340 LEU A N 1
ATOM 2820 C CA . LEU A 1 340 ? -0.394 8.560 20.862 1.00 97.88 340 LEU A CA 1
ATOM 2821 C C . LEU A 1 340 ? -0.648 8.262 19.378 1.00 97.88 340 LEU A C 1
ATOM 2823 O O . LEU A 1 340 ? 0.042 8.819 18.527 1.00 97.88 340 LEU A O 1
ATOM 2827 N N . ALA A 1 341 ? -1.663 7.451 19.057 1.00 97.88 341 ALA A N 1
ATOM 2828 C CA . ALA A 1 341 ? -2.040 7.164 17.672 1.00 97.88 341 ALA A CA 1
ATOM 2829 C C . ALA A 1 341 ? -2.385 8.447 16.897 1.00 97.88 341 ALA A C 1
ATOM 2831 O O . ALA A 1 341 ? -1.914 8.633 15.773 1.00 97.88 341 ALA A O 1
ATOM 2832 N N . ILE A 1 342 ? -3.152 9.350 17.520 1.00 98.19 342 ILE A N 1
ATOM 2833 C CA . ILE A 1 342 ? -3.513 10.657 16.953 1.00 98.19 342 ILE A CA 1
ATOM 2834 C C . ILE A 1 342 ? -2.270 11.520 16.725 1.00 98.19 342 ILE A C 1
ATOM 2836 O O . ILE A 1 342 ? -2.140 12.100 15.650 1.00 98.19 342 ILE A O 1
ATOM 2840 N N . ASN A 1 343 ? -1.352 11.589 17.692 1.00 97.75 343 ASN A N 1
ATOM 2841 C CA . ASN A 1 343 ? -0.143 12.404 17.570 1.00 97.75 343 ASN A CA 1
ATOM 2842 C C . ASN A 1 343 ? 0.716 11.963 16.375 1.00 97.75 343 ASN A C 1
ATOM 2844 O O . ASN A 1 343 ? 1.054 12.782 15.525 1.00 97.75 343 ASN A O 1
ATOM 2848 N N . PHE A 1 344 ? 0.973 10.658 16.235 1.00 96.50 344 PHE A N 1
ATOM 2849 C CA . PHE A 1 344 ? 1.712 10.132 15.081 1.00 96.50 344 PHE A CA 1
ATOM 2850 C C . PHE A 1 344 ? 1.000 10.400 13.749 1.00 96.50 344 PHE A C 1
ATOM 2852 O O . PHE A 1 344 ? 1.652 10.703 12.754 1.00 96.50 344 PHE A O 1
ATOM 2859 N N . LYS A 1 345 ? -0.339 10.358 13.724 1.00 96.25 345 LYS A N 1
ATOM 2860 C CA . LYS A 1 345 ? -1.125 10.698 12.528 1.00 96.25 345 LYS A CA 1
ATOM 2861 C C . LYS A 1 345 ? -1.040 12.190 12.179 1.00 96.25 345 LYS A C 1
ATOM 2863 O O . LYS A 1 345 ? -0.993 12.551 11.007 1.00 96.25 345 LYS A O 1
ATOM 2868 N N . GLN A 1 346 ? -1.005 13.067 13.181 1.00 96.06 346 GLN A N 1
ATOM 2869 C CA . GLN A 1 346 ? -0.820 14.508 12.985 1.00 96.06 346 GLN A CA 1
ATOM 2870 C C . GLN A 1 346 ? 0.585 14.832 12.470 1.00 96.06 346 GLN A C 1
ATOM 2872 O O . GLN A 1 346 ? 0.720 15.630 11.541 1.00 96.06 346 GLN A O 1
ATOM 2877 N N . GLU A 1 347 ? 1.612 14.183 13.021 1.00 95.12 347 GLU A N 1
ATOM 2878 C CA . GLU A 1 347 ? 2.984 14.269 12.515 1.00 95.12 347 GLU A CA 1
ATOM 2879 C C . GLU A 1 347 ? 3.073 13.766 11.064 1.00 95.12 347 GLU A C 1
ATOM 2881 O O . GLU A 1 347 ? 3.689 14.432 10.233 1.00 95.12 347 GLU A O 1
ATOM 2886 N N . GLU A 1 348 ? 2.386 12.664 10.724 1.00 94.19 348 GLU A N 1
ATOM 2887 C CA . GLU A 1 348 ? 2.309 12.136 9.350 1.00 94.19 348 GLU A CA 1
ATOM 2888 C C . GLU A 1 348 ? 1.745 13.191 8.385 1.00 94.19 348 GLU A C 1
ATOM 2890 O O . GLU A 1 348 ? 2.352 13.488 7.354 1.00 94.19 348 GLU A O 1
ATOM 2895 N N . ILE A 1 349 ? 0.611 13.811 8.736 1.00 92.00 349 ILE A N 1
ATOM 2896 C CA . ILE A 1 349 ? -0.009 14.877 7.935 1.00 92.00 349 ILE A CA 1
ATOM 2897 C C . ILE A 1 349 ? 0.942 16.065 7.777 1.00 92.00 349 ILE A C 1
ATOM 2899 O O . ILE A 1 349 ? 1.044 16.628 6.686 1.00 92.00 349 ILE A O 1
ATOM 2903 N N . GLN A 1 350 ? 1.631 16.470 8.845 1.00 92.50 350 GLN A N 1
ATOM 2904 C CA . GLN A 1 350 ? 2.556 17.597 8.781 1.00 92.50 350 GLN A CA 1
ATOM 2905 C C . GLN A 1 350 ? 3.755 17.288 7.877 1.00 92.50 350 GLN A C 1
ATOM 2907 O O . GLN A 1 350 ? 4.148 18.141 7.082 1.00 92.50 350 GLN A O 1
ATOM 2912 N N . ALA A 1 351 ? 4.301 16.073 7.950 1.00 89.44 351 ALA A N 1
ATOM 2913 C CA . ALA A 1 351 ? 5.387 15.628 7.085 1.00 89.44 351 ALA A CA 1
ATOM 2914 C C . ALA A 1 351 ? 4.970 15.621 5.602 1.00 89.44 351 ALA A C 1
ATOM 2916 O O . ALA A 1 351 ? 5.705 16.146 4.764 1.00 89.44 351 ALA A O 1
ATOM 2917 N N . ARG A 1 352 ? 3.763 15.128 5.287 1.00 87.88 352 ARG A N 1
ATOM 2918 C CA . ARG A 1 352 ? 3.183 15.174 3.931 1.00 87.88 352 ARG A CA 1
ATOM 2919 C C . ARG A 1 352 ? 2.982 16.608 3.431 1.00 87.88 352 ARG A C 1
ATOM 2921 O O . ARG A 1 352 ? 3.410 16.951 2.336 1.00 87.88 352 ARG A O 1
ATOM 2928 N N . LYS A 1 353 ? 2.431 17.496 4.265 1.00 85.75 353 LYS A N 1
ATOM 2929 C CA . LYS A 1 353 ? 2.270 18.923 3.920 1.00 85.75 353 LYS A CA 1
ATOM 2930 C C . LYS A 1 353 ? 3.597 19.620 3.641 1.00 85.75 353 LYS A C 1
ATOM 2932 O O . LYS A 1 353 ? 3.684 20.403 2.704 1.00 85.75 353 LYS A O 1
ATOM 2937 N N . ASN A 1 354 ? 4.629 19.326 4.431 1.00 84.62 354 ASN A N 1
ATOM 2938 C CA . ASN A 1 354 ? 5.960 19.898 4.230 1.00 84.62 354 ASN A CA 1
ATOM 2939 C C . ASN A 1 354 ? 6.603 19.436 2.912 1.00 84.62 354 ASN A C 1
ATOM 2941 O O . ASN A 1 354 ? 7.422 20.164 2.356 1.00 84.62 354 ASN A O 1
ATOM 2945 N N . ARG A 1 355 ? 6.241 18.244 2.417 1.00 81.00 355 ARG A N 1
ATOM 2946 C CA . ARG A 1 355 ? 6.701 17.716 1.127 1.00 81.00 355 ARG A CA 1
ATOM 2947 C C . ARG A 1 355 ? 6.093 18.466 -0.065 1.00 81.00 355 ARG A C 1
ATOM 2949 O O . ARG A 1 355 ? 6.742 18.542 -1.102 1.00 81.00 355 ARG A O 1
ATOM 2956 N N . ASN A 1 356 ? 4.908 19.059 0.111 1.00 76.00 356 ASN A N 1
ATOM 2957 C CA . ASN A 1 356 ? 4.190 19.860 -0.888 1.00 76.00 356 ASN A CA 1
ATOM 2958 C C . ASN A 1 356 ? 4.005 19.137 -2.237 1.00 76.00 356 ASN A C 1
ATOM 2960 O O . ASN A 1 356 ? 4.181 19.725 -3.303 1.00 76.00 356 ASN A O 1
ATOM 2964 N N . ASP A 1 357 ? 3.678 17.847 -2.167 1.00 72.31 357 ASP A N 1
ATOM 2965 C CA . ASP A 1 357 ? 3.396 16.996 -3.321 1.00 72.31 357 ASP A CA 1
ATOM 2966 C C . ASP A 1 357 ? 1.878 16.879 -3.508 1.00 72.31 357 ASP A C 1
ATOM 2968 O O . ASP A 1 357 ? 1.154 16.589 -2.554 1.00 72.31 357 ASP A O 1
ATOM 2972 N N . PHE A 1 358 ? 1.389 17.098 -4.731 1.00 68.44 358 PHE A N 1
ATOM 2973 C CA . PHE A 1 358 ? -0.039 16.986 -5.046 1.00 68.44 358 PHE A CA 1
ATOM 2974 C C . PHE A 1 358 ? -0.584 15.581 -4.750 1.00 68.44 358 PHE A C 1
ATOM 2976 O O . PHE A 1 358 ? -1.720 15.446 -4.304 1.00 68.44 358 PHE A O 1
ATOM 2983 N N . SER A 1 359 ? 0.243 14.539 -4.891 1.00 72.38 359 SER A N 1
ATOM 2984 C CA . SER A 1 359 ? -0.154 13.157 -4.603 1.00 72.38 359 SER A CA 1
ATOM 2985 C C . SER A 1 359 ? -0.445 12.869 -3.121 1.00 72.38 359 SER A C 1
ATOM 2987 O O . SER A 1 359 ? -1.004 11.822 -2.800 1.00 72.38 359 SER A O 1
ATOM 2989 N N . ASP A 1 360 ? -0.088 13.771 -2.199 1.00 77.94 360 ASP A N 1
ATOM 2990 C CA . ASP A 1 360 ? -0.382 13.614 -0.769 1.00 77.94 360 ASP A CA 1
ATOM 2991 C C . ASP A 1 360 ? -1.778 14.077 -0.364 1.00 77.94 360 ASP A C 1
ATOM 2993 O O . ASP A 1 360 ? -2.197 13.790 0.762 1.00 77.94 360 ASP A O 1
ATOM 2997 N N . TYR A 1 361 ? -2.477 14.811 -1.229 1.00 78.94 361 TYR A N 1
ATOM 2998 C CA . TYR A 1 361 ? -3.733 15.463 -0.876 1.00 78.94 361 TYR A CA 1
ATOM 2999 C C . TYR A 1 361 ? -4.772 14.461 -0.355 1.00 78.94 361 TYR A C 1
ATOM 3001 O O . TYR A 1 361 ? -5.234 14.581 0.785 1.00 78.94 361 TYR A O 1
ATOM 3009 N N . ASP A 1 362 ? -5.021 13.395 -1.115 1.00 79.12 362 ASP A N 1
ATOM 3010 C CA . ASP A 1 362 ? -5.944 12.319 -0.741 1.00 79.12 362 ASP A CA 1
ATOM 3011 C C . ASP A 1 362 ? -5.541 11.666 0.585 1.00 79.12 362 ASP A C 1
ATOM 3013 O O . ASP A 1 362 ? -6.357 11.430 1.481 1.00 79.12 362 ASP A O 1
ATOM 3017 N N . GLN A 1 363 ? -4.242 11.424 0.766 1.00 83.00 363 GLN A N 1
ATOM 3018 C CA . GLN A 1 363 ? -3.747 10.746 1.955 1.00 83.00 363 GLN A CA 1
ATOM 3019 C C . GLN A 1 363 ? -3.836 11.624 3.210 1.00 83.00 363 GLN A C 1
ATOM 3021 O O . GLN A 1 363 ? -4.046 11.111 4.317 1.00 83.00 363 GLN A O 1
ATOM 3026 N N . ILE A 1 364 ? -3.726 12.947 3.057 1.00 85.75 364 ILE A N 1
ATOM 3027 C CA . ILE A 1 364 ? -3.967 13.921 4.126 1.00 85.75 364 ILE A CA 1
ATOM 3028 C C . ILE A 1 364 ? -5.439 13.893 4.544 1.00 85.75 364 ILE A C 1
ATOM 3030 O O . ILE A 1 364 ? -5.721 13.889 5.747 1.00 85.75 364 ILE A O 1
ATOM 3034 N N . ILE A 1 365 ? -6.371 13.833 3.592 1.00 84.06 365 ILE A N 1
ATOM 3035 C CA . ILE A 1 365 ? -7.809 13.740 3.872 1.00 84.06 365 ILE A CA 1
ATOM 3036 C C . ILE A 1 365 ? -8.125 12.443 4.620 1.00 84.06 365 ILE A C 1
ATOM 3038 O O . ILE A 1 365 ? -8.715 12.485 5.704 1.00 84.06 365 ILE A O 1
ATOM 3042 N N . ILE A 1 366 ? -7.655 11.301 4.107 1.00 84.06 366 ILE A N 1
ATOM 3043 C CA . ILE A 1 366 ? -7.832 9.985 4.741 1.00 84.06 366 ILE A CA 1
ATOM 3044 C C . ILE A 1 366 ? -7.305 10.011 6.180 1.00 84.06 366 ILE A C 1
ATOM 3046 O O . ILE A 1 366 ? -7.999 9.603 7.115 1.00 84.06 366 ILE A O 1
ATOM 3050 N N . SER A 1 367 ? -6.099 10.545 6.379 1.00 90.12 367 SER A N 1
ATOM 3051 C CA . SER A 1 367 ? -5.473 10.652 7.701 1.00 90.12 367 SER A CA 1
ATOM 3052 C C . SER A 1 367 ? -6.258 11.570 8.644 1.00 90.12 367 SER A C 1
ATOM 3054 O O . SER A 1 367 ? -6.383 11.288 9.835 1.00 90.12 367 SER A O 1
ATOM 3056 N N . THR A 1 368 ? -6.844 12.646 8.117 1.00 90.56 368 THR A N 1
ATOM 3057 C CA . THR A 1 368 ? -7.709 13.568 8.869 1.00 90.56 368 THR A CA 1
ATOM 3058 C C . THR A 1 368 ? -8.990 12.861 9.333 1.00 90.56 368 THR A C 1
ATOM 3060 O O . THR A 1 368 ? -9.371 12.975 10.500 1.00 90.56 368 THR A O 1
ATOM 3063 N N . GLY A 1 369 ? -9.612 12.050 8.470 1.00 90.44 369 GLY A N 1
ATOM 3064 C CA . GLY A 1 369 ? -10.762 11.212 8.833 1.00 90.44 369 GLY A CA 1
ATOM 3065 C C . GLY A 1 369 ? -10.422 10.133 9.868 1.00 90.44 369 GLY A C 1
ATOM 3066 O O . GLY A 1 369 ? -11.206 9.875 10.785 1.00 90.44 369 GLY A O 1
ATOM 3067 N N . GLN A 1 370 ? -9.226 9.541 9.788 1.00 92.69 370 GLN A N 1
ATOM 3068 C CA . GLN A 1 370 ? -8.724 8.605 10.801 1.00 92.69 370 GLN A CA 1
ATOM 3069 C C . GLN A 1 370 ? -8.562 9.274 12.174 1.00 92.69 370 GLN A C 1
ATOM 3071 O O . GLN A 1 370 ? -8.955 8.687 13.182 1.00 92.69 370 GLN A O 1
ATOM 3076 N N . ILE A 1 371 ? -8.067 10.516 12.232 1.00 96.12 371 ILE A N 1
ATOM 3077 C CA . ILE A 1 371 ? -7.987 11.287 13.484 1.00 96.12 371 ILE A CA 1
ATOM 3078 C C . ILE A 1 371 ? -9.377 11.453 14.113 1.00 96.12 371 ILE A C 1
ATOM 3080 O O . ILE A 1 371 ? -9.535 11.220 15.313 1.00 96.12 371 ILE A O 1
ATOM 3084 N N . ALA A 1 372 ? -10.394 11.798 13.318 1.00 95.25 372 ALA A N 1
ATOM 3085 C CA . ALA A 1 372 ? -11.768 11.929 13.806 1.00 95.25 372 ALA A CA 1
ATOM 3086 C C . ALA A 1 372 ? -12.297 10.615 14.411 1.00 95.25 372 ALA A C 1
ATOM 3088 O O . ALA A 1 372 ? -12.822 10.601 15.531 1.00 95.25 372 ALA A O 1
ATOM 3089 N N . ARG A 1 373 ? -12.078 9.488 13.717 1.00 94.56 373 ARG A N 1
ATOM 3090 C CA . ARG A 1 373 ? -12.421 8.141 14.209 1.00 94.56 373 ARG A CA 1
ATOM 3091 C C . ARG A 1 373 ? -11.694 7.797 15.510 1.00 94.56 373 ARG A C 1
ATOM 3093 O O . ARG A 1 373 ? -12.311 7.247 16.421 1.00 94.56 373 ARG A O 1
ATOM 3100 N N . LEU A 1 374 ? -10.409 8.134 15.625 1.00 96.69 374 LEU A N 1
ATOM 3101 C CA . LEU A 1 374 ? -9.620 7.897 16.836 1.00 96.69 374 LEU A CA 1
ATOM 3102 C C . LEU A 1 374 ? -10.151 8.705 18.023 1.00 96.69 374 LEU A C 1
ATOM 3104 O O . LEU A 1 374 ? -10.354 8.131 19.093 1.00 96.69 374 LEU A O 1
ATOM 3108 N N . TYR A 1 375 ? -10.452 9.996 17.837 1.00 97.06 375 TYR A N 1
ATOM 3109 C CA . TYR A 1 375 ? -11.077 10.820 18.878 1.00 97.06 375 TYR A CA 1
ATOM 3110 C C . TYR A 1 375 ? -12.423 10.243 19.329 1.00 97.06 375 TYR A C 1
ATOM 3112 O O . TYR A 1 375 ? -12.670 10.117 20.533 1.00 97.06 375 TYR A O 1
ATOM 3120 N N . LYS A 1 376 ? -13.261 9.798 18.384 1.00 94.69 376 LYS A N 1
ATOM 3121 C CA . LYS A 1 376 ? -14.518 9.106 18.697 1.00 94.69 376 LYS A CA 1
ATOM 3122 C C . LYS A 1 376 ? -14.266 7.835 19.515 1.00 94.69 376 LYS A C 1
ATOM 3124 O O . LYS A 1 376 ? -14.926 7.627 20.528 1.00 94.69 376 LYS A O 1
ATOM 3129 N N . ALA A 1 377 ? -13.281 7.017 19.136 1.00 93.19 377 ALA A N 1
ATOM 3130 C CA . ALA A 1 377 ? -12.955 5.756 19.812 1.00 93.19 377 ALA A CA 1
ATOM 3131 C C . ALA A 1 377 ? -12.478 5.925 21.271 1.00 93.19 377 ALA A C 1
ATOM 3133 O O . ALA A 1 377 ? -12.618 4.993 22.077 1.00 93.19 377 ALA A O 1
ATOM 3134 N N . ILE A 1 378 ? -11.940 7.100 21.618 1.00 94.81 378 ILE A N 1
ATOM 3135 C CA . ILE A 1 378 ? -11.559 7.483 22.988 1.00 94.81 378 ILE A CA 1
ATOM 3136 C C . ILE A 1 378 ? -12.606 8.357 23.703 1.00 94.81 378 ILE A C 1
ATOM 3138 O O . ILE A 1 378 ? -12.315 8.911 24.765 1.00 94.81 378 ILE A O 1
ATOM 3142 N N . ASN A 1 379 ? -13.829 8.433 23.160 1.00 91.81 379 ASN A N 1
ATOM 3143 C CA . ASN A 1 379 ? -14.979 9.190 23.673 1.00 91.81 379 ASN A CA 1
ATOM 3144 C C . ASN A 1 379 ? -14.764 10.714 23.741 1.00 91.81 379 ASN A C 1
ATOM 3146 O O . ASN A 1 379 ? -15.409 11.407 24.527 1.00 91.81 379 ASN A O 1
ATOM 3150 N N . LYS A 1 380 ? -13.861 11.247 22.915 1.00 94.19 380 LYS A N 1
ATOM 3151 C CA . LYS A 1 380 ? -13.616 12.684 22.746 1.00 94.19 380 LYS A CA 1
ATOM 3152 C C . LYS A 1 380 ? -14.448 13.210 21.586 1.00 94.19 380 LYS A C 1
ATOM 3154 O O . LYS A 1 380 ? -13.969 13.422 20.473 1.00 94.19 380 LYS A O 1
ATOM 3159 N N . TYR A 1 381 ? -15.751 13.289 21.826 1.00 94.12 381 TYR A N 1
ATOM 3160 C CA . TYR A 1 381 ? -16.715 13.522 20.761 1.00 94.12 381 TYR A CA 1
ATOM 3161 C C . TYR A 1 381 ? -16.634 14.924 20.156 1.00 94.12 381 TYR A C 1
ATOM 3163 O O . TYR A 1 381 ? -16.993 15.071 18.992 1.00 94.12 381 TYR A O 1
ATOM 3171 N N . ASP A 1 382 ? -16.255 15.954 20.917 1.00 94.56 382 ASP A N 1
ATOM 3172 C CA . ASP A 1 382 ? -16.194 17.331 20.398 1.00 94.56 382 ASP A CA 1
ATOM 3173 C C . ASP A 1 382 ? -15.041 17.468 19.409 1.00 94.56 382 ASP A C 1
ATOM 3175 O O . ASP A 1 382 ? -15.212 17.977 18.303 1.00 94.56 382 ASP A O 1
ATOM 3179 N N . GLU A 1 383 ? -13.892 16.901 19.763 1.00 96.56 383 GLU A N 1
ATOM 3180 C CA . GLU A 1 383 ? -12.742 16.812 18.880 1.00 96.56 383 GLU A CA 1
ATOM 3181 C C . GLU A 1 383 ? -13.054 15.950 17.650 1.00 96.56 383 GLU A C 1
ATOM 3183 O O . GLU A 1 383 ? -12.716 16.337 16.535 1.00 96.56 383 GLU A O 1
ATOM 3188 N N . ALA A 1 384 ? -13.746 14.818 17.817 1.00 96.38 384 ALA A N 1
ATOM 3189 C CA . ALA A 1 384 ? -14.143 13.974 16.690 1.00 96.38 384 ALA A CA 1
ATOM 3190 C C . ALA A 1 384 ? -15.015 14.728 15.672 1.00 96.38 384 ALA A C 1
ATOM 3192 O O . ALA A 1 384 ? -14.742 14.664 14.474 1.00 96.38 384 ALA A O 1
ATOM 3193 N N . LEU A 1 385 ? -16.028 15.467 16.142 1.00 95.12 385 LEU A N 1
ATOM 3194 C CA . LEU A 1 385 ? -16.887 16.286 15.281 1.00 95.12 385 LEU A CA 1
ATOM 3195 C C . LEU A 1 385 ? -16.089 17.364 14.550 1.00 95.12 385 LEU A C 1
ATOM 3197 O O . LEU A 1 385 ? -16.220 17.478 13.337 1.00 95.12 385 LEU A O 1
ATOM 3201 N N . PHE A 1 386 ? -15.216 18.086 15.259 1.00 95.56 386 PHE A N 1
ATOM 3202 C CA . PHE A 1 386 ? -14.348 19.098 14.654 1.00 95.56 386 PHE A CA 1
ATOM 3203 C C . PHE A 1 386 ? -13.531 18.529 13.485 1.00 95.56 386 PHE A C 1
ATOM 3205 O O . PHE A 1 386 ? -13.451 19.133 12.415 1.00 95.56 386 PHE A O 1
ATOM 3212 N N . TRP A 1 387 ? -12.932 17.349 13.665 1.00 94.06 387 TRP A N 1
ATOM 3213 C CA . TRP A 1 387 ? -12.135 16.723 12.613 1.00 94.06 387 TRP A CA 1
ATOM 3214 C C . TRP A 1 387 ? -12.992 16.187 11.461 1.00 94.06 387 TRP A C 1
ATOM 3216 O O . TRP A 1 387 ? -12.588 16.344 10.313 1.00 94.06 387 TRP A O 1
ATOM 3226 N N . TYR A 1 388 ? -14.177 15.627 11.722 1.00 93.56 388 TYR A N 1
ATOM 3227 C CA . TYR A 1 388 ? -15.097 15.223 10.652 1.00 93.56 388 TYR A CA 1
ATOM 3228 C C . TYR A 1 388 ? -15.608 16.416 9.833 1.00 93.56 388 TYR A C 1
ATOM 3230 O O . TYR A 1 388 ? -15.624 16.347 8.606 1.00 93.56 388 TYR A O 1
ATOM 3238 N N . GLU A 1 389 ? -15.968 17.525 10.482 1.00 91.44 389 GLU A N 1
ATOM 3239 C CA . GLU A 1 389 ? -16.389 18.758 9.803 1.00 91.44 389 GLU A CA 1
ATOM 3240 C C . GLU A 1 389 ? -15.268 19.335 8.932 1.00 91.44 389 GLU A C 1
ATOM 3242 O O . GLU A 1 389 ? -15.523 19.792 7.821 1.00 91.44 389 GLU A O 1
ATOM 3247 N N . LYS A 1 390 ? -14.013 19.235 9.383 1.00 89.94 390 LYS A N 1
ATOM 3248 C CA . LYS A 1 390 ? -12.846 19.634 8.592 1.00 89.94 390 LYS A CA 1
ATOM 3249 C C . LYS A 1 390 ? -12.651 18.777 7.339 1.00 89.94 390 LYS A C 1
ATOM 3251 O O . LYS A 1 390 ? -12.267 19.313 6.306 1.00 89.94 390 LYS A O 1
ATOM 3256 N N . VAL A 1 391 ? -12.906 17.467 7.416 1.00 88.50 391 VAL A N 1
ATOM 3257 C CA . VAL A 1 391 ? -12.880 16.594 6.228 1.00 88.50 391 VAL A CA 1
ATOM 3258 C C . VAL A 1 391 ? -13.984 17.003 5.252 1.00 88.50 391 VAL A C 1
ATOM 3260 O O . VAL A 1 391 ? -13.704 17.166 4.071 1.00 88.50 391 VAL A O 1
ATOM 3263 N N . LEU A 1 392 ? -15.206 17.250 5.745 1.00 87.00 392 LEU A N 1
ATOM 3264 C CA . LEU A 1 392 ? -16.313 17.733 4.910 1.00 87.00 392 LEU A CA 1
ATOM 3265 C C . LEU A 1 392 ? -16.001 19.081 4.245 1.00 87.00 392 LEU A C 1
ATOM 3267 O O . LEU A 1 392 ? -16.341 19.270 3.085 1.00 87.00 392 LEU A O 1
ATOM 3271 N N . GLU A 1 393 ? -15.358 20.018 4.949 1.00 85.38 393 GLU A N 1
ATOM 3272 C CA . GLU A 1 393 ? -14.968 21.318 4.380 1.00 85.38 393 GLU A CA 1
ATOM 3273 C C . GLU A 1 393 ? -14.002 21.166 3.198 1.00 85.38 393 GLU A C 1
ATOM 3275 O O . GLU A 1 393 ? -14.094 21.931 2.239 1.00 85.38 393 GLU A O 1
ATOM 3280 N N . ILE A 1 394 ? -13.089 20.197 3.275 1.00 78.81 394 ILE A N 1
ATOM 3281 C CA . ILE A 1 394 ? -12.117 19.905 2.222 1.00 78.81 394 ILE A CA 1
ATOM 3282 C C . ILE A 1 394 ? -12.819 19.250 1.021 1.00 78.81 394 ILE A C 1
ATOM 3284 O O . ILE A 1 394 ? -12.785 19.793 -0.080 1.00 78.81 394 ILE A O 1
ATOM 3288 N N . GLU A 1 395 ? -13.532 18.147 1.259 1.00 77.75 395 GLU A N 1
ATOM 3289 C CA . GLU A 1 395 ? -14.201 17.341 0.221 1.00 77.75 395 GLU A CA 1
ATOM 3290 C C . GLU A 1 395 ? -15.333 18.090 -0.504 1.00 77.75 395 GLU A C 1
ATOM 3292 O O . GLU A 1 395 ? -15.643 17.792 -1.650 1.00 77.75 395 GLU A O 1
ATOM 3297 N N . LEU A 1 396 ? -15.979 19.068 0.146 1.00 76.69 396 LEU A N 1
ATOM 3298 C CA . LEU A 1 396 ? -17.053 19.864 -0.468 1.00 76.69 396 LEU A CA 1
ATOM 3299 C C . LEU A 1 396 ? -16.552 21.116 -1.209 1.00 76.69 396 LEU A C 1
ATOM 3301 O O . LEU A 1 396 ? -17.358 21.778 -1.866 1.00 76.69 396 LEU A O 1
ATOM 3305 N N . ARG A 1 397 ? -15.274 21.499 -1.063 1.00 72.69 397 ARG A N 1
ATOM 3306 C CA . ARG A 1 397 ? -14.697 22.685 -1.727 1.00 72.69 397 ARG A CA 1
ATOM 3307 C C . ARG A 1 397 ? -13.988 22.368 -3.033 1.00 72.69 397 ARG A C 1
ATOM 3309 O O . ARG A 1 397 ? -13.998 23.219 -3.918 1.00 72.69 397 ARG A O 1
ATOM 3316 N N . GLU A 1 398 ? -13.351 21.211 -3.130 1.00 62.97 398 GLU A N 1
ATOM 3317 C CA . GLU A 1 398 ? -12.646 20.783 -4.337 1.00 62.97 398 GLU A CA 1
ATOM 3318 C C . GLU A 1 398 ? -13.514 19.787 -5.115 1.00 62.97 398 GLU A C 1
ATOM 3320 O O . GLU A 1 398 ? -14.273 19.032 -4.510 1.00 62.97 398 GLU A O 1
ATOM 3325 N N . GLU A 1 399 ? -13.479 19.818 -6.455 1.00 55.78 399 GLU A N 1
ATOM 3326 C CA . GLU A 1 399 ? -14.155 18.781 -7.247 1.00 55.78 399 GLU A CA 1
ATOM 3327 C C . GLU A 1 399 ? -13.562 17.420 -6.844 1.00 55.78 399 GLU A C 1
ATOM 3329 O O . 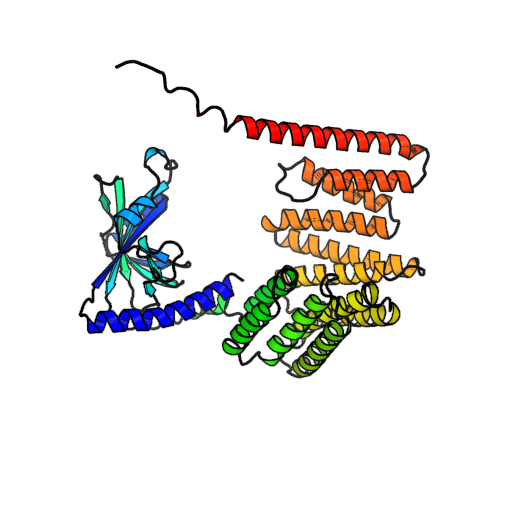GLU A 1 399 ? -12.340 17.260 -6.874 1.00 55.78 399 GLU A O 1
ATOM 3334 N N . PRO A 1 400 ? -14.384 16.466 -6.377 1.00 49.38 400 PRO A N 1
ATOM 3335 C CA . PRO A 1 400 ? -13.901 15.364 -5.560 1.00 49.38 400 PRO A CA 1
ATOM 3336 C C . PRO A 1 400 ? -13.052 14.401 -6.393 1.00 49.38 400 PRO A C 1
ATOM 3338 O O . PRO A 1 400 ? -13.572 13.675 -7.238 1.00 49.38 400 PRO A O 1
ATOM 3341 N N . ILE A 1 401 ? -11.747 14.358 -6.121 1.00 45.44 401 ILE A N 1
ATOM 3342 C CA . ILE A 1 401 ? -10.847 13.304 -6.622 1.00 45.44 401 ILE A CA 1
ATOM 3343 C C . ILE A 1 401 ? -10.790 12.121 -5.626 1.00 45.44 401 ILE A C 1
ATOM 3345 O O . ILE A 1 401 ? -10.306 11.039 -5.955 1.00 45.44 401 ILE A O 1
ATOM 3349 N N . CYS A 1 402 ? -11.342 12.268 -4.416 1.00 48.59 402 CYS A N 1
ATOM 3350 C CA . CYS A 1 402 ? -11.042 11.367 -3.308 1.00 48.59 402 CYS A CA 1
ATOM 3351 C C . CYS A 1 402 ? -12.088 10.251 -3.062 1.00 48.59 402 CYS A C 1
ATOM 3353 O O . CYS A 1 402 ? -13.295 10.404 -3.240 1.00 48.59 402 CYS A O 1
ATOM 3355 N N . TYR A 1 403 ? -11.586 9.101 -2.596 1.00 50.78 403 TYR A N 1
ATOM 3356 C CA . TYR A 1 403 ? -12.285 7.823 -2.366 1.00 50.78 403 TYR A CA 1
ATOM 3357 C C . TYR A 1 403 ? -13.113 7.748 -1.062 1.00 50.78 403 TYR A C 1
ATOM 3359 O O . TYR A 1 403 ? -13.632 6.677 -0.724 1.00 50.78 403 TYR A O 1
ATOM 3367 N N . TYR A 1 404 ? -13.222 8.830 -0.279 1.00 56.47 404 TYR A N 1
ATOM 3368 C CA . TYR A 1 404 ? -13.961 8.801 0.985 1.00 56.47 404 TYR A CA 1
ATOM 3369 C C . TYR A 1 404 ? -15.447 9.066 0.749 1.00 56.47 404 TYR A C 1
ATOM 3371 O O . TYR A 1 404 ? -15.846 10.119 0.261 1.00 56.47 404 TYR A O 1
ATOM 3379 N N . SER A 1 405 ? -16.305 8.121 1.136 1.00 72.00 405 SER A N 1
ATOM 3380 C CA . SER A 1 405 ? -17.745 8.351 1.065 1.00 72.00 405 SER A CA 1
ATOM 3381 C C . SER A 1 405 ? -18.121 9.442 2.070 1.00 72.00 405 SER A C 1
ATOM 3383 O O . SER A 1 405 ? -18.135 9.210 3.280 1.00 72.00 405 SER A O 1
ATOM 3385 N N . ILE A 1 406 ? -18.446 10.637 1.570 1.00 80.56 406 ILE A N 1
ATOM 3386 C CA . ILE A 1 406 ? -19.014 11.743 2.356 1.00 80.56 406 ILE A CA 1
ATOM 3387 C C . ILE A 1 406 ? -20.194 11.241 3.216 1.00 80.56 406 ILE A C 1
ATOM 3389 O O . ILE A 1 406 ? -20.370 11.666 4.360 1.00 80.56 406 ILE A O 1
ATOM 3393 N N . ASP A 1 407 ? -20.950 10.257 2.721 1.00 82.44 407 ASP A N 1
ATOM 3394 C CA . ASP A 1 407 ? -22.044 9.631 3.464 1.00 82.44 407 ASP A CA 1
ATOM 3395 C C . ASP A 1 407 ? -21.576 8.860 4.700 1.00 82.44 407 ASP A C 1
ATOM 3397 O O . ASP A 1 407 ? -22.279 8.846 5.710 1.00 82.44 407 ASP A O 1
ATOM 3401 N N . GLU A 1 408 ? -20.403 8.219 4.666 1.00 85.44 408 GLU A N 1
ATOM 3402 C CA . GLU A 1 408 ? -19.817 7.626 5.873 1.00 85.44 408 GLU A CA 1
ATOM 3403 C C . GLU A 1 408 ? -19.498 8.695 6.915 1.00 85.44 408 GLU A C 1
ATOM 3405 O O . GLU A 1 408 ? -19.784 8.492 8.094 1.00 85.44 408 GLU A O 1
ATOM 3410 N N . ILE A 1 409 ? -18.977 9.852 6.501 1.00 88.69 409 ILE A N 1
ATOM 3411 C CA . ILE A 1 409 ? -18.674 10.947 7.430 1.00 88.69 409 ILE A CA 1
ATOM 3412 C C . ILE A 1 409 ? -19.961 11.471 8.073 1.00 88.69 409 ILE A C 1
ATOM 3414 O O . ILE A 1 409 ? -20.024 11.628 9.294 1.00 88.69 409 ILE A O 1
ATOM 3418 N N . TYR A 1 410 ? -21.021 11.671 7.286 1.00 90.88 410 TYR A N 1
ATOM 3419 C CA . TYR A 1 410 ? -22.316 12.062 7.837 1.00 90.88 410 TYR A CA 1
ATOM 3420 C C . TYR A 1 410 ? -22.880 11.021 8.807 1.00 90.88 410 TYR A C 1
ATOM 3422 O O . TYR A 1 410 ? -23.346 11.393 9.886 1.00 90.88 410 TYR A O 1
ATOM 3430 N N . LYS A 1 411 ? -22.800 9.724 8.481 1.00 91.50 411 LYS A N 1
ATOM 3431 C CA . LYS A 1 411 ? -23.212 8.642 9.395 1.00 91.50 411 LYS A CA 1
ATOM 3432 C C . LYS A 1 411 ? -22.433 8.684 10.706 1.00 91.50 411 LYS A C 1
ATOM 3434 O O . LYS A 1 411 ? -23.026 8.534 11.772 1.00 91.50 411 LYS A O 1
ATOM 3439 N N . GLU A 1 412 ? -21.128 8.926 10.644 1.00 94.00 412 GLU A N 1
ATOM 3440 C CA . GLU A 1 412 ? -20.272 9.029 11.824 1.00 94.00 412 GLU A CA 1
ATOM 3441 C C . GLU A 1 412 ? -20.647 10.221 12.719 1.00 94.00 412 GLU A C 1
ATOM 3443 O O . GLU A 1 412 ? -20.757 10.051 13.938 1.00 94.00 412 GLU A O 1
ATOM 3448 N N . ILE A 1 413 ? -20.911 11.391 12.127 1.00 93.94 413 ILE A N 1
ATOM 3449 C CA . ILE A 1 413 ? -21.388 12.594 12.831 1.00 93.94 413 ILE A CA 1
ATOM 3450 C C . ILE A 1 413 ? -22.755 12.341 13.485 1.00 93.94 413 ILE A C 1
ATOM 3452 O O . ILE A 1 413 ? -22.940 12.621 14.672 1.00 93.94 413 ILE A O 1
ATOM 3456 N N . ILE A 1 414 ? -23.706 11.771 12.737 1.00 93.25 414 ILE A N 1
ATOM 3457 C CA . ILE A 1 414 ? -25.045 11.420 13.238 1.00 93.25 414 ILE A CA 1
ATOM 3458 C C . ILE A 1 414 ? -24.937 10.458 14.424 1.00 93.25 414 ILE A C 1
ATOM 3460 O O . ILE A 1 414 ? -25.620 10.644 15.435 1.00 93.25 414 ILE A O 1
ATOM 3464 N N . GLN A 1 415 ? -24.064 9.453 14.321 1.00 93.38 415 GLN A N 1
ATOM 3465 C CA . GLN A 1 415 ? -23.836 8.493 15.393 1.00 93.38 415 GLN A CA 1
ATOM 3466 C C . GLN A 1 415 ? -23.301 9.185 16.651 1.00 93.38 415 GLN A C 1
ATOM 3468 O O . GLN A 1 415 ? -23.819 8.930 17.732 1.00 93.38 415 GLN A O 1
ATOM 3473 N N . ILE A 1 416 ? -22.341 10.110 16.525 1.00 93.56 416 ILE A N 1
ATOM 3474 C CA . ILE A 1 416 ? -21.807 10.858 17.676 1.00 93.56 416 ILE A CA 1
ATOM 3475 C C . ILE A 1 416 ? -22.911 11.640 18.396 1.00 93.56 416 ILE A C 1
ATOM 3477 O O . ILE A 1 416 ? -23.027 11.551 19.618 1.00 93.56 416 ILE A O 1
ATOM 3481 N N . TYR A 1 417 ? -23.730 12.397 17.664 1.00 92.44 417 TYR A N 1
ATOM 3482 C CA . TYR A 1 417 ? -24.827 13.158 18.270 1.00 92.44 417 TYR A CA 1
ATOM 3483 C C . TYR A 1 417 ? -25.889 12.256 18.908 1.00 92.44 417 TYR A C 1
ATOM 3485 O O . TYR A 1 417 ? -26.457 12.596 19.944 1.00 92.44 417 TYR A O 1
ATOM 3493 N N . THR A 1 418 ? -26.116 11.077 18.332 1.00 89.12 418 THR A N 1
ATOM 3494 C CA . THR A 1 418 ? -27.011 10.068 18.911 1.00 89.12 418 THR A CA 1
ATOM 3495 C C . THR A 1 418 ? -26.433 9.492 20.211 1.00 89.12 418 THR A C 1
ATOM 3497 O O . THR A 1 418 ? -27.150 9.374 21.207 1.00 89.12 418 THR A O 1
ATOM 3500 N N . ASP A 1 419 ? -25.130 9.195 20.238 1.00 87.69 419 ASP A N 1
ATOM 3501 C CA . ASP A 1 419 ? -24.432 8.590 21.381 1.00 87.69 419 ASP A CA 1
ATOM 3502 C C . ASP A 1 419 ? -24.306 9.537 22.582 1.00 87.69 419 ASP A C 1
ATOM 3504 O O . ASP A 1 419 ? -24.290 9.085 23.728 1.00 87.69 419 ASP A O 1
ATOM 3508 N N . ARG A 1 420 ? -24.252 10.854 22.349 1.00 86.88 420 ARG A N 1
ATOM 3509 C CA . ARG A 1 420 ? -24.207 11.874 23.413 1.00 86.88 420 ARG A CA 1
ATOM 3510 C C . ARG A 1 420 ? -25.478 11.933 24.262 1.00 86.88 420 ARG A C 1
ATOM 3512 O O . ARG A 1 420 ? -25.416 12.437 25.380 1.00 86.88 420 ARG A O 1
ATOM 3519 N N . GLN A 1 421 ? -26.616 11.459 23.739 1.00 79.62 421 GLN A N 1
ATOM 3520 C CA . GLN A 1 421 ? -27.939 11.506 24.387 1.00 79.62 421 GLN A CA 1
ATOM 3521 C C . GLN A 1 421 ? -28.321 12.893 24.953 1.00 79.62 421 GLN A C 1
ATOM 3523 O O . GLN A 1 421 ? -29.087 13.001 25.913 1.00 79.62 421 GLN A O 1
ATOM 3528 N N . ASN A 1 422 ? -27.802 13.972 24.361 1.00 84.81 422 ASN A N 1
ATOM 3529 C CA . ASN A 1 422 ? -28.107 15.337 24.772 1.00 84.81 422 ASN A CA 1
ATOM 3530 C C . ASN A 1 422 ? -29.391 15.817 24.066 1.00 84.81 422 ASN A C 1
ATOM 3532 O O . ASN A 1 422 ? -29.455 15.767 22.836 1.00 84.81 422 ASN A O 1
ATOM 3536 N N . PRO A 1 423 ? -30.404 16.335 24.788 1.00 75.81 423 PRO A N 1
ATOM 3537 C CA . PRO A 1 423 ? -31.636 16.839 24.178 1.00 75.81 423 PRO A CA 1
ATOM 3538 C C . PRO A 1 423 ? -31.422 17.906 23.091 1.00 75.81 423 PRO A C 1
ATOM 3540 O O . PRO A 1 423 ? -32.234 18.011 22.172 1.00 75.81 423 PRO A O 1
ATOM 3543 N N . GLY A 1 424 ? -30.336 18.685 23.177 1.00 79.94 424 GLY A N 1
ATOM 3544 C CA . GLY A 1 424 ? -29.986 19.705 22.180 1.00 79.94 424 GLY A CA 1
ATOM 3545 C C . GLY A 1 424 ? -29.505 19.147 20.836 1.00 79.94 424 GLY A C 1
ATOM 3546 O O . GLY A 1 424 ? -29.588 19.841 19.824 1.00 79.94 424 GLY A O 1
ATOM 3547 N N . ASP A 1 425 ? -29.067 17.888 20.798 1.00 87.62 425 ASP A N 1
ATOM 3548 C CA . ASP A 1 425 ? -28.423 17.297 19.621 1.00 87.62 425 ASP A CA 1
ATOM 3549 C C . ASP A 1 425 ? -29.440 16.743 18.607 1.00 87.62 425 ASP A C 1
ATOM 3551 O O . ASP A 1 425 ? -29.096 16.503 17.451 1.00 87.62 425 ASP A O 1
ATOM 3555 N N . TYR A 1 426 ? -30.719 16.606 18.986 1.00 85.94 426 TYR A N 1
ATOM 3556 C CA . TYR A 1 426 ? -31.774 16.089 18.102 1.00 85.94 426 TYR A CA 1
ATOM 3557 C C . TYR A 1 426 ? -31.904 16.898 16.803 1.00 85.94 426 TYR A C 1
ATOM 3559 O O . TYR A 1 426 ? -32.014 16.337 15.714 1.00 85.94 426 TYR A O 1
ATOM 3567 N N . GLN A 1 427 ? -31.844 18.229 16.903 1.00 88.50 427 GLN A N 1
ATOM 3568 C CA . GLN A 1 427 ? -31.920 19.101 15.728 1.00 88.50 427 GLN A CA 1
ATOM 3569 C C . GLN A 1 427 ? -30.696 18.937 14.815 1.00 88.50 427 GLN A C 1
ATOM 3571 O O . GLN A 1 427 ? -30.820 19.040 13.596 1.00 88.50 427 GLN A O 1
ATOM 3576 N N . LEU A 1 428 ? -29.525 18.647 15.390 1.00 90.81 428 LEU A N 1
ATOM 3577 C CA . LEU A 1 428 ? -28.290 18.417 14.642 1.00 90.81 428 LEU A CA 1
ATOM 3578 C C . LEU A 1 428 ? -28.324 17.066 13.924 1.00 90.81 428 LEU A C 1
ATOM 3580 O O . LEU A 1 428 ? -27.932 16.993 12.762 1.00 90.81 428 LEU A O 1
ATOM 3584 N N . VAL A 1 429 ? -28.871 16.026 14.561 1.00 90.19 429 VAL A N 1
ATOM 3585 C CA . VAL A 1 429 ? -29.108 14.723 13.920 1.00 90.19 429 VAL A CA 1
ATOM 3586 C C . VAL A 1 429 ? -29.984 14.879 12.676 1.00 90.19 429 VAL A C 1
ATOM 3588 O O . VAL A 1 429 ? -29.610 14.402 11.605 1.00 90.19 429 VAL A O 1
ATOM 3591 N N . GLU A 1 430 ? -31.121 15.569 12.786 1.00 91.12 430 GLU A N 1
ATOM 3592 C CA . GLU A 1 430 ? -32.018 15.787 11.643 1.00 91.12 430 GLU A CA 1
ATOM 3593 C C . GLU A 1 430 ? -31.360 16.637 10.545 1.00 91.12 430 GLU A C 1
ATOM 3595 O O . GLU A 1 430 ? -31.459 16.303 9.363 1.00 91.12 430 GLU A O 1
ATOM 3600 N N . LYS A 1 431 ? -30.598 17.673 10.923 1.00 93.00 431 LYS A N 1
ATOM 3601 C CA . LYS A 1 431 ? -29.811 18.483 9.981 1.00 93.00 431 LYS A CA 1
ATOM 3602 C C . LYS A 1 431 ? -28.823 17.629 9.177 1.00 93.00 431 LYS A C 1
ATOM 3604 O O . LYS A 1 431 ? -28.793 17.724 7.953 1.00 93.00 431 LYS A O 1
ATOM 3609 N N . TYR A 1 432 ? -28.020 16.800 9.842 1.00 91.12 432 TYR A N 1
ATOM 3610 C CA . TYR A 1 432 ? -26.998 15.994 9.169 1.00 91.12 432 TYR A CA 1
ATOM 3611 C C . TYR A 1 432 ? -27.594 14.841 8.345 1.00 91.12 432 TYR A C 1
ATOM 3613 O O . TYR A 1 432 ? -27.056 14.515 7.288 1.00 91.12 432 TYR A O 1
ATOM 3621 N N . LYS A 1 433 ? -28.742 14.273 8.749 1.00 91.62 433 LYS A N 1
ATOM 3622 C CA . LYS A 1 433 ? -29.500 13.326 7.907 1.00 91.62 433 LYS A CA 1
ATOM 3623 C C . LYS A 1 433 ? -29.973 13.969 6.605 1.00 91.62 433 LYS A C 1
ATOM 3625 O O . LYS A 1 433 ? -29.877 13.339 5.554 1.00 91.62 433 LYS A O 1
ATOM 3630 N N . LEU A 1 434 ? -30.477 15.205 6.677 1.00 91.75 434 LEU A N 1
ATOM 3631 C CA . LEU A 1 434 ? -30.916 15.945 5.496 1.00 91.75 434 LEU A CA 1
ATOM 3632 C C . LEU A 1 434 ? -29.741 16.212 4.549 1.00 91.75 434 LEU A C 1
ATOM 3634 O O . LEU A 1 434 ? -29.838 15.890 3.370 1.00 91.75 434 LEU A O 1
ATOM 3638 N N . MET A 1 435 ? -28.614 16.704 5.075 1.00 89.38 435 MET A N 1
ATOM 3639 C CA . MET A 1 435 ? -27.400 16.952 4.283 1.00 89.38 435 MET A CA 1
ATOM 3640 C C . MET A 1 435 ? -26.888 15.687 3.581 1.00 89.38 435 MET A C 1
ATOM 3642 O O . MET A 1 435 ? -26.554 15.732 2.399 1.00 89.38 435 MET A O 1
ATOM 3646 N N . MET A 1 436 ? -26.887 14.545 4.275 1.00 88.19 436 MET A N 1
ATOM 3647 C CA . MET A 1 436 ? -26.534 13.253 3.679 1.00 88.19 436 MET A CA 1
ATOM 3648 C C . MET A 1 436 ? -27.482 12.872 2.534 1.00 88.19 436 MET A C 1
ATOM 3650 O O . MET A 1 436 ? -27.037 12.435 1.476 1.00 88.19 436 MET A O 1
ATOM 3654 N N . HIS A 1 437 ? -28.794 13.052 2.718 1.00 85.38 437 HIS A N 1
ATOM 3655 C CA . HIS A 1 437 ? -29.774 12.749 1.675 1.00 85.38 437 HIS A CA 1
ATOM 3656 C C . HIS A 1 437 ? -29.627 13.663 0.450 1.00 85.38 437 HIS A C 1
ATOM 3658 O O . HIS A 1 437 ? -29.666 13.183 -0.681 1.00 85.38 437 HIS A O 1
ATOM 3664 N N . GLU A 1 438 ? -29.411 14.962 0.660 1.00 85.56 438 GLU A N 1
ATOM 3665 C CA . GLU A 1 438 ? -29.156 15.922 -0.418 1.00 85.56 438 GLU A CA 1
ATOM 3666 C C . GLU A 1 438 ? -27.891 15.574 -1.210 1.00 85.56 438 GLU A C 1
ATOM 3668 O O . GLU A 1 438 ? -27.888 15.675 -2.437 1.00 85.56 438 GLU A O 1
ATOM 3673 N N . ASN A 1 439 ? -26.832 15.133 -0.529 1.00 81.69 439 ASN A N 1
ATOM 3674 C CA . ASN A 1 439 ? -25.597 14.708 -1.180 1.00 81.69 439 ASN A CA 1
ATOM 3675 C C . ASN A 1 439 ? -25.806 13.465 -2.063 1.00 81.69 439 ASN A C 1
ATOM 3677 O O . ASN A 1 439 ? -25.430 13.463 -3.235 1.00 81.69 439 ASN A O 1
ATOM 3681 N N . LEU A 1 440 ? -26.496 12.449 -1.536 1.00 80.69 440 LEU A N 1
ATOM 3682 C CA . LEU A 1 440 ? -26.869 11.246 -2.288 1.00 80.69 440 LEU A CA 1
ATOM 3683 C C . LEU A 1 440 ? -27.693 11.571 -3.542 1.00 80.69 440 LEU A C 1
ATOM 3685 O O . LEU A 1 440 ? -27.481 10.976 -4.598 1.00 80.69 440 LEU A O 1
ATOM 3689 N N . LEU A 1 441 ? -28.633 12.517 -3.444 1.00 80.62 441 LEU A N 1
ATOM 3690 C CA . LEU A 1 441 ? -29.421 12.963 -4.595 1.00 80.62 441 LEU A CA 1
ATOM 3691 C C . LEU A 1 441 ? -28.540 13.632 -5.654 1.00 80.62 441 LEU A C 1
ATOM 3693 O O . LEU A 1 441 ? -28.656 13.294 -6.829 1.00 80.62 441 LEU A O 1
ATOM 3697 N N . LYS A 1 442 ? -27.633 14.533 -5.254 1.00 76.06 442 LYS A N 1
ATOM 3698 C CA . LYS A 1 442 ? -26.696 15.189 -6.181 1.00 76.06 442 LYS A CA 1
ATOM 3699 C C . LYS A 1 442 ? -25.830 14.175 -6.925 1.00 76.06 442 LYS A C 1
ATOM 3701 O O . LYS A 1 442 ? -25.738 14.254 -8.144 1.00 76.06 442 LYS A O 1
ATOM 3706 N N . MET A 1 443 ? -25.267 13.192 -6.223 1.00 68.50 443 MET A N 1
ATOM 3707 C CA . MET A 1 443 ? -24.454 12.143 -6.852 1.00 68.50 443 MET A CA 1
ATOM 3708 C C . MET A 1 443 ? -25.252 11.287 -7.847 1.00 68.50 443 MET A C 1
ATOM 3710 O O . MET A 1 443 ? -24.744 10.964 -8.917 1.00 68.50 443 MET A O 1
ATOM 3714 N N . ASN A 1 444 ? -26.512 10.966 -7.536 1.00 63.06 444 ASN A N 1
ATOM 3715 C CA . ASN A 1 444 ? -27.387 10.218 -8.447 1.00 63.06 444 ASN A CA 1
ATOM 3716 C C . ASN A 1 444 ? -27.813 11.029 -9.684 1.00 63.06 444 ASN A C 1
ATOM 3718 O O . ASN A 1 444 ? -28.026 10.458 -10.750 1.00 63.06 444 ASN A O 1
ATOM 3722 N N . HIS A 1 445 ? -27.951 12.351 -9.560 1.00 57.38 445 HIS A N 1
ATOM 3723 C CA . HIS A 1 445 ? -28.212 13.217 -10.710 1.00 57.38 445 HIS A CA 1
ATOM 3724 C C . HIS A 1 445 ? -26.997 13.291 -11.639 1.00 57.38 445 HIS A C 1
ATOM 3726 O O . HIS A 1 445 ? -27.157 13.109 -12.844 1.00 57.38 445 HIS A O 1
ATOM 3732 N N . VAL A 1 446 ? -25.791 13.441 -11.081 1.00 58.50 446 VAL A N 1
ATOM 3733 C CA . VAL A 1 446 ? -24.542 13.436 -11.857 1.00 58.50 446 VAL A CA 1
ATOM 3734 C C . VAL A 1 446 ? -24.356 12.103 -12.589 1.00 58.50 446 VAL A C 1
ATOM 3736 O O . VAL A 1 446 ? -24.095 12.101 -13.787 1.00 58.50 446 VAL A O 1
ATOM 3739 N N . SER A 1 447 ? -24.572 10.960 -11.928 1.00 52.03 447 SER A N 1
ATOM 3740 C CA . SER A 1 447 ? -24.462 9.651 -12.593 1.00 52.03 447 SER A CA 1
ATOM 3741 C C . SER A 1 447 ? -25.510 9.438 -13.690 1.00 52.03 447 SER A C 1
ATOM 3743 O O . SER A 1 447 ? -25.221 8.769 -14.678 1.00 52.03 447 SER A O 1
ATOM 3745 N N . SER A 1 448 ? -26.699 10.038 -13.560 1.00 47.12 448 SER A N 1
ATOM 3746 C CA . SER A 1 448 ? -27.722 9.991 -14.607 1.00 47.12 448 SER A CA 1
ATOM 3747 C C . SER A 1 448 ? -27.382 10.858 -15.823 1.00 47.12 448 SER A C 1
ATOM 3749 O O . SER A 1 448 ? -27.724 10.469 -16.931 1.00 47.12 448 SER A O 1
ATOM 3751 N N . GLU A 1 449 ? -26.682 11.986 -15.657 1.00 43.59 449 GLU A N 1
ATOM 3752 C CA . GLU A 1 449 ? -26.281 12.864 -16.771 1.00 43.59 449 GLU A CA 1
ATOM 3753 C C . GLU A 1 449 ? -25.175 12.244 -17.645 1.00 43.59 449 GLU A C 1
ATOM 3755 O O . GLU A 1 449 ? -25.209 12.405 -18.864 1.00 43.59 449 GLU A O 1
ATOM 3760 N N . PHE A 1 450 ? -24.271 11.446 -17.064 1.00 42.31 450 PHE A N 1
ATOM 3761 C CA . PHE A 1 450 ? -23.263 10.686 -17.823 1.00 42.31 450 PHE A CA 1
ATOM 3762 C C . PHE A 1 450 ? -23.845 9.502 -18.619 1.00 42.31 450 PHE A C 1
ATOM 3764 O O . PHE A 1 450 ? -23.249 9.071 -19.600 1.00 42.31 450 PHE A O 1
ATOM 3771 N N . ASP A 1 451 ? -25.028 9.000 -18.257 1.00 37.41 451 ASP A N 1
ATOM 3772 C CA . ASP A 1 451 ? -25.695 7.890 -18.963 1.00 37.41 451 ASP A CA 1
ATOM 3773 C C . ASP A 1 451 ? -26.505 8.371 -20.195 1.00 37.41 451 ASP A C 1
ATOM 3775 O O . ASP A 1 451 ? -26.972 7.569 -21.013 1.00 37.41 451 ASP A O 1
ATOM 3779 N N . TYR A 1 452 ? -26.670 9.695 -20.349 1.00 38.28 452 TYR A N 1
ATOM 3780 C CA . TYR A 1 452 ? -27.309 10.326 -21.512 1.00 38.28 452 TYR A CA 1
ATOM 3781 C C . TYR A 1 452 ? -26.315 10.848 -22.563 1.00 38.28 452 TYR A C 1
ATOM 3783 O O . TYR A 1 452 ? -26.743 11.091 -23.689 1.00 38.28 452 TYR A O 1
ATOM 3791 N N . SER A 1 453 ? -25.010 10.950 -22.275 1.00 36.00 453 SER A N 1
ATOM 3792 C CA . SER A 1 453 ? -24.021 11.375 -23.284 1.00 36.00 453 SER A CA 1
ATOM 3793 C C . SER A 1 453 ? -23.610 10.273 -24.271 1.00 36.00 453 SER A C 1
ATOM 3795 O O . SER A 1 453 ? -23.103 10.592 -25.339 1.00 36.00 453 SER A O 1
ATOM 3797 N N . ASP A 1 454 ? -23.883 8.995 -23.976 1.00 37.34 454 ASP A N 1
ATOM 3798 C CA . ASP A 1 454 ? -23.531 7.853 -24.847 1.00 37.34 454 ASP A CA 1
ATOM 3799 C C . ASP A 1 454 ? -24.672 7.379 -25.773 1.00 37.34 454 ASP A C 1
ATOM 3801 O O . ASP A 1 454 ? -24.522 6.410 -26.525 1.00 37.34 454 ASP A O 1
ATOM 3805 N N . LYS A 1 455 ? -25.842 8.036 -25.743 1.00 36.03 455 LYS A N 1
ATOM 3806 C CA . LYS A 1 455 ? -27.016 7.618 -26.540 1.00 36.03 455 LYS A CA 1
ATOM 3807 C C . LYS A 1 455 ? -27.377 8.517 -27.717 1.00 36.03 455 LYS A C 1
ATOM 3809 O O . LYS A 1 455 ? -28.172 8.077 -28.547 1.00 36.03 455 LYS A O 1
ATOM 3814 N N . ASP A 1 456 ? -26.749 9.680 -27.866 1.00 34.72 456 ASP A N 1
ATOM 3815 C CA . ASP A 1 456 ? -27.112 10.629 -28.928 1.00 34.72 456 ASP A CA 1
ATOM 3816 C C . ASP A 1 456 ? -26.274 10.527 -30.219 1.00 34.72 456 ASP A C 1
ATOM 3818 O O . ASP A 1 456 ? -26.544 11.252 -31.172 1.00 34.72 456 ASP A O 1
ATOM 3822 N N . GLU A 1 457 ? -25.357 9.556 -30.348 1.00 36.91 457 GLU A N 1
ATOM 3823 C CA . GLU A 1 457 ? -24.615 9.326 -31.609 1.00 36.91 457 GLU A CA 1
ATOM 3824 C C . GLU A 1 457 ? -25.079 8.120 -32.449 1.00 36.91 457 GLU A C 1
ATOM 3826 O O . GLU A 1 457 ? -24.477 7.784 -33.470 1.00 36.91 457 GLU A O 1
ATOM 3831 N N . LYS A 1 458 ? -26.191 7.462 -32.093 1.00 37.56 458 LYS A N 1
ATOM 3832 C CA . LYS A 1 458 ? -26.718 6.327 -32.878 1.00 37.56 458 LYS A CA 1
ATOM 3833 C C . LYS A 1 458 ? -28.198 6.426 -33.213 1.00 37.56 458 LYS A C 1
ATOM 3835 O O . LYS A 1 458 ? -28.933 5.472 -32.992 1.00 37.56 458 LYS A O 1
ATOM 3840 N N . THR A 1 459 ? -28.625 7.508 -33.863 1.00 35.81 459 THR A N 1
ATOM 3841 C CA . THR A 1 459 ? -29.817 7.432 -34.729 1.00 35.81 459 THR A CA 1
ATOM 3842 C C . THR A 1 459 ? -29.880 8.570 -35.744 1.00 35.81 459 THR A C 1
ATOM 3844 O O . THR A 1 459 ? -30.667 9.487 -35.588 1.00 35.81 459 THR A O 1
ATOM 3847 N N . GLU A 1 460 ? -29.110 8.479 -36.830 1.00 32.62 460 GLU A N 1
ATOM 3848 C CA . GLU A 1 460 ? -29.522 9.039 -38.128 1.00 32.62 460 GLU A CA 1
ATOM 3849 C C . GLU A 1 460 ? -28.685 8.443 -39.276 1.00 32.62 460 GLU A C 1
ATOM 3851 O O . GLU A 1 460 ? -27.791 9.065 -39.834 1.00 32.62 460 GLU A O 1
ATOM 3856 N N . ILE A 1 461 ? -28.986 7.195 -39.659 1.00 33.28 461 ILE A N 1
ATOM 3857 C CA . ILE A 1 461 ? -28.798 6.767 -41.052 1.00 33.28 461 ILE A CA 1
ATOM 3858 C C . ILE A 1 461 ? -30.149 6.295 -41.574 1.00 33.28 461 ILE A C 1
ATOM 3860 O O . ILE A 1 461 ? -30.713 5.266 -41.195 1.00 33.28 461 ILE A O 1
ATOM 3864 N N . THR A 1 462 ? -30.676 7.157 -42.422 1.00 30.98 462 THR A N 1
ATOM 3865 C CA . THR A 1 462 ? -31.946 7.133 -43.120 1.00 30.98 462 THR A CA 1
ATOM 3866 C C . THR A 1 462 ? -32.055 5.932 -44.057 1.00 30.98 462 THR A C 1
ATOM 3868 O O . THR A 1 462 ? -31.146 5.602 -44.815 1.00 30.98 462 THR A O 1
ATOM 3871 N N . ARG A 1 463 ? -33.243 5.323 -44.068 1.00 31.45 463 ARG A N 1
ATOM 3872 C CA . ARG A 1 463 ? -33.742 4.510 -45.183 1.00 31.45 463 ARG A CA 1
ATOM 3873 C C . ARG A 1 463 ? -33.844 5.363 -46.457 1.00 31.45 463 ARG A C 1
ATOM 3875 O O . ARG A 1 463 ? -34.497 6.401 -46.434 1.00 31.45 463 ARG A O 1
ATOM 3882 N N . GLY A 1 464 ? -33.343 4.844 -47.577 1.00 26.08 464 GLY A N 1
ATOM 3883 C CA . GLY A 1 464 ? -33.648 5.290 -48.945 1.00 26.08 464 GLY A CA 1
ATOM 3884 C C . GLY A 1 464 ? -33.027 4.311 -49.947 1.00 26.08 464 GLY A C 1
ATOM 3885 O O . GLY A 1 464 ? -31.819 4.286 -50.087 1.00 26.08 464 GLY A O 1
ATOM 3886 N N . HIS A 1 465 ? -33.782 3.300 -50.387 1.00 32.84 465 HIS A N 1
ATOM 3887 C CA . HIS A 1 465 ? -34.340 3.173 -51.747 1.00 32.84 465 HIS A CA 1
ATOM 3888 C C . HIS A 1 465 ? -33.343 2.685 -52.819 1.00 32.84 465 HIS A C 1
ATOM 3890 O O . HIS A 1 465 ? -32.471 3.438 -53.235 1.00 32.84 465 HIS A O 1
ATOM 3896 N N . LEU A 1 466 ? -33.658 1.472 -53.310 1.00 33.50 466 LEU A N 1
ATOM 3897 C CA . LEU A 1 466 ? -33.132 0.697 -54.451 1.00 33.50 466 LEU A CA 1
ATOM 3898 C C . LEU A 1 466 ? -31.796 -0.029 -54.270 1.00 33.50 466 LEU A C 1
ATOM 3900 O O . LEU A 1 466 ? -30.741 0.629 -54.205 1.00 33.50 466 LEU A O 1
#

Radius of gyration: 29.33 Å; chains: 1; bounding box: 66×47×86 Å